Protein AF-A0AAN6GEL3-F1 (afdb_monomer_lite)

pLDDT: mean 75.87, std 23.28, range [32.5, 98.81]

Radius of gyration: 29.41 Å; chains: 1; bounding box: 88×71×93 Å

Organism: NCBI:txid155126

Foldseek 3Di:
DDDDDDDDDDDDDDDPDDPQPPPQQDADPVRAGEAEAEEEEEEECDDDPCVHFLRCLLQVVLAQDKAWLAKDFPPPPPPPDDDPDDDPPDGRIYTYMYGYHYAYEYQDQQQLQQAQLCQAAPPPPGRQDPSHAQQDDPRGDPPQRHFDRDGPPVRRVVDDFQDPPVHGRHHLAYEYEHADEDDAKAWAFKFFQWDAFQCQATPVRGGFAFAPPPPPPPPPVVVVVVVPPPDDDDDDDDDDDDDDDDDDDDDDDPPPPPPPPPDPDDDDDDDDDDDDDDDDDDDDDDDDDDDDDDDDDDPPDDDPDDDRRIGGDHGPCVVPDRMFGFPDPVVVLVVVLQDDDPVADRCLLPDYYYDHPLDSGVLSRSQNSNRSSLQVSQVVVVVVVVVVDDDDDDSNRNTYIYMHDHGDVVVDHSNSSSVSVVVSVSVSSSVD

Secondary structure (DSSP, 8-state):
-----PPPPPPPPPPPPPP-TT-TT-B-TTSPEEEEEEEEEEEEPPBTTBSS-HHHHHHGGGTT-EEEEEEEE---TTTTS-----------EEEEEEEEEEEEEPS-HHHHHHHHHHHHSTT-SS-SSTT------TTS-TTTTT-SSSPTTTT-TT--PPP-TTS----SEEEEEEEPSSSSEEEE-EEESB---TT---TTSPPPPB---------HHHHHHHTT-SS-------------------PPPTTSSSSSSSS------------------------------------------S----BB--TT-TTS-SEEE--S-HHHHHHHHHSPPTTS-TTTT--EEEES---SSHHHHHHHHHHHHHHHHHHHHHHHHHHHT-------PPPEEEEEE-STTSSS-HHHHHHHHHHHHHHHHHH-

Structure (mmCIF, N/CA/C/O backbone):
data_AF-A0AAN6GEL3-F1
#
_entry.id   AF-A0AAN6GEL3-F1
#
loop_
_atom_site.group_PDB
_atom_site.id
_atom_site.type_symbol
_atom_site.label_atom_id
_atom_site.label_alt_id
_atom_site.label_comp_id
_atom_site.label_asym_id
_atom_site.label_entity_id
_atom_site.label_seq_id
_atom_site.pdbx_PDB_ins_code
_atom_site.Cartn_x
_atom_site.Cartn_y
_atom_site.Cartn_z
_atom_site.occupancy
_atom_site.B_iso_or_equiv
_atom_site.auth_seq_id
_atom_site.auth_comp_id
_atom_site.auth_asym_id
_atom_site.auth_atom_id
_atom_site.pdbx_PDB_model_num
ATOM 1 N N . MET A 1 1 ? 40.908 -22.455 -6.045 1.00 46.03 1 MET A N 1
ATOM 2 C CA . MET A 1 1 ? 40.542 -21.330 -5.160 1.00 46.03 1 MET A CA 1
ATOM 3 C C . MET A 1 1 ? 39.278 -21.730 -4.423 1.00 46.03 1 MET A C 1
ATOM 5 O O . MET A 1 1 ? 38.298 -22.040 -5.085 1.00 46.03 1 MET A O 1
ATOM 9 N N . ALA A 1 2 ? 39.335 -21.858 -3.096 1.00 38.91 2 ALA A N 1
ATOM 10 C CA . ALA A 1 2 ? 38.171 -22.216 -2.285 1.00 38.91 2 ALA A CA 1
ATOM 11 C C . ALA A 1 2 ? 37.195 -21.024 -2.214 1.00 38.91 2 ALA A C 1
ATOM 13 O O . ALA A 1 2 ? 37.668 -19.886 -2.159 1.00 38.91 2 ALA A O 1
ATOM 14 N N . PRO A 1 3 ? 35.868 -21.247 -2.231 1.00 52.00 3 PRO A N 1
ATOM 15 C CA . PRO A 1 3 ? 34.900 -20.166 -2.120 1.00 52.00 3 PRO A CA 1
ATOM 16 C C . PRO A 1 3 ? 35.005 -19.532 -0.731 1.00 52.00 3 PRO A C 1
ATOM 18 O O . PRO A 1 3 ? 34.807 -20.190 0.289 1.00 52.00 3 PRO A O 1
ATOM 21 N N . THR A 1 4 ? 35.346 -18.248 -0.694 1.00 49.72 4 THR A N 1
ATOM 22 C CA . THR A 1 4 ? 35.339 -17.438 0.522 1.00 49.72 4 THR A CA 1
ATOM 23 C C . THR A 1 4 ? 33.894 -17.297 0.998 1.00 49.72 4 THR A C 1
ATOM 25 O O . THR A 1 4 ? 33.101 -16.577 0.395 1.00 49.72 4 THR A O 1
ATOM 28 N N . THR A 1 5 ? 33.534 -18.007 2.064 1.00 50.53 5 THR A N 1
ATOM 29 C CA . THR A 1 5 ? 32.272 -17.817 2.788 1.00 50.53 5 THR A CA 1
ATOM 30 C C . THR A 1 5 ? 32.202 -16.383 3.303 1.00 50.53 5 THR A C 1
ATOM 32 O O . THR A 1 5 ? 32.991 -15.992 4.164 1.00 50.53 5 THR A O 1
ATOM 35 N N . LEU A 1 6 ? 31.277 -15.592 2.753 1.00 43.12 6 LEU A N 1
ATOM 36 C CA . LEU A 1 6 ? 30.974 -14.251 3.247 1.00 43.12 6 LEU A CA 1
ATOM 37 C C . LEU A 1 6 ? 30.489 -14.339 4.706 1.00 43.12 6 LEU A C 1
ATOM 39 O O . LEU A 1 6 ? 29.701 -15.233 5.029 1.00 43.12 6 LEU A O 1
ATOM 43 N N . PRO A 1 7 ? 30.940 -13.436 5.594 1.00 44.31 7 PRO A N 1
ATOM 44 C CA . PRO A 1 7 ? 30.513 -13.427 6.985 1.00 44.31 7 PRO A CA 1
ATOM 45 C C . PRO A 1 7 ? 29.004 -13.178 7.064 1.00 44.31 7 PRO A C 1
ATOM 47 O O . PRO A 1 7 ? 28.497 -12.184 6.540 1.00 44.31 7 PRO A O 1
ATOM 50 N N . GLN A 1 8 ? 28.285 -14.088 7.725 1.00 40.16 8 GLN A N 1
ATOM 51 C CA . GLN A 1 8 ? 26.872 -13.899 8.032 1.00 40.16 8 GLN A CA 1
ATOM 52 C C . GLN A 1 8 ? 26.724 -12.642 8.898 1.00 40.16 8 GLN A C 1
ATOM 54 O O . GLN A 1 8 ? 27.327 -12.532 9.967 1.00 40.16 8 GLN A O 1
ATOM 59 N N . ARG A 1 9 ? 25.949 -11.666 8.414 1.00 45.62 9 ARG A N 1
ATOM 60 C CA . ARG A 1 9 ? 25.618 -10.460 9.180 1.00 45.62 9 ARG A CA 1
ATOM 61 C C . ARG A 1 9 ? 24.846 -10.887 10.438 1.00 45.62 9 ARG A C 1
ATOM 63 O O . ARG A 1 9 ? 23.931 -11.699 10.305 1.00 45.62 9 ARG A O 1
ATOM 70 N N . PRO A 1 10 ? 25.161 -10.353 11.631 1.00 42.00 10 PRO A N 1
ATOM 71 C CA . PRO A 1 10 ? 24.389 -10.654 12.830 1.00 42.00 10 PRO A CA 1
ATOM 72 C C . PRO A 1 10 ? 22.930 -10.239 12.614 1.00 42.00 10 PRO A C 1
ATOM 74 O O . PRO A 1 10 ? 22.636 -9.072 12.342 1.00 42.00 10 PRO A O 1
ATOM 77 N N . SER A 1 11 ? 22.020 -11.209 12.691 1.00 51.62 11 SER A N 1
ATOM 78 C CA . SER A 1 11 ? 20.581 -10.971 12.646 1.00 51.62 11 SER A CA 1
ATOM 79 C C . SER A 1 11 ? 20.184 -10.159 13.876 1.00 51.62 11 SER A C 1
ATOM 81 O O . SER A 1 11 ? 20.414 -10.593 15.006 1.00 51.62 11 SER A O 1
ATOM 83 N N . THR A 1 12 ? 19.592 -8.983 13.674 1.00 46.59 12 THR A N 1
ATOM 84 C CA . THR A 1 12 ? 18.924 -8.267 14.764 1.00 46.59 12 THR A CA 1
ATOM 85 C C . THR A 1 12 ? 17.764 -9.133 15.266 1.00 46.59 12 THR A C 1
ATOM 87 O O . THR A 1 12 ? 17.005 -9.644 14.438 1.00 46.59 12 THR A O 1
ATOM 90 N N . PRO A 1 13 ? 17.633 -9.362 16.586 1.00 43.19 13 PRO A N 1
ATOM 91 C CA . PRO A 1 13 ? 16.516 -10.132 17.112 1.00 43.19 13 PRO A CA 1
ATOM 92 C C . PRO A 1 13 ? 15.201 -9.412 16.773 1.00 43.19 13 PRO A C 1
ATOM 94 O O . PRO A 1 13 ? 15.157 -8.178 16.823 1.00 43.19 13 PRO A O 1
ATOM 97 N N . PRO A 1 14 ? 14.140 -10.150 16.403 1.00 49.41 14 PRO A N 1
ATOM 98 C CA . PRO A 1 14 ? 12.844 -9.545 16.141 1.00 49.41 14 PRO A CA 1
ATOM 99 C C . PRO A 1 14 ? 12.338 -8.817 17.399 1.00 49.41 14 PRO A C 1
ATOM 101 O O . PRO A 1 14 ? 12.652 -9.237 18.519 1.00 49.41 14 PRO A O 1
ATOM 104 N N . PRO A 1 15 ? 11.572 -7.722 17.244 1.00 45.34 15 PRO A N 1
ATOM 105 C CA . PRO A 1 15 ? 10.973 -7.032 18.380 1.00 45.34 15 PRO A CA 1
ATOM 106 C C . PRO A 1 15 ? 10.096 -7.997 19.199 1.00 45.34 15 PRO A C 1
ATOM 108 O O . PRO A 1 15 ? 9.517 -8.929 18.629 1.00 45.34 15 PRO A O 1
ATOM 111 N N . PRO A 1 16 ? 9.988 -7.799 20.527 1.00 44.75 16 PRO A N 1
ATOM 112 C CA . PRO A 1 16 ? 9.166 -8.653 21.375 1.00 44.75 16 PRO A CA 1
ATOM 113 C C . PRO A 1 16 ? 7.709 -8.652 20.887 1.00 44.75 16 PRO A C 1
ATOM 115 O O . PRO A 1 16 ? 7.220 -7.625 20.403 1.00 44.75 16 PRO A O 1
ATOM 118 N N . PRO A 1 17 ? 6.994 -9.783 21.004 1.00 51.06 17 PRO A N 1
ATOM 119 C CA . PRO A 1 17 ? 5.605 -9.859 20.587 1.00 51.06 17 PRO A CA 1
ATOM 120 C C . PRO A 1 17 ? 4.763 -8.886 21.421 1.00 51.06 17 PRO A C 1
ATOM 122 O O . PRO A 1 17 ? 4.646 -9.030 22.635 1.00 51.06 17 PRO A O 1
ATOM 125 N N . VAL A 1 18 ? 4.149 -7.900 20.764 1.00 56.59 18 VAL A N 1
ATOM 126 C CA . VAL A 1 18 ? 3.051 -7.109 21.347 1.00 56.59 18 VAL A CA 1
ATOM 127 C C . VAL A 1 18 ? 1.946 -8.092 21.757 1.00 56.59 18 VAL A C 1
ATOM 129 O O . VAL A 1 18 ? 1.729 -9.065 21.035 1.00 56.59 18 VAL A O 1
ATOM 132 N N . ALA A 1 19 ? 1.253 -7.897 22.882 1.00 57.22 19 ALA A N 1
ATOM 133 C CA . ALA A 1 19 ? 0.110 -8.749 23.241 1.00 57.22 19 ALA A CA 1
ATOM 134 C C . ALA A 1 19 ? -0.842 -8.895 22.039 1.00 57.22 19 ALA A C 1
ATOM 136 O O . ALA A 1 19 ? -1.013 -7.939 21.279 1.00 57.22 19 ALA A O 1
ATOM 137 N N . ASP A 1 20 ? -1.361 -10.099 21.795 1.00 62.31 20 ASP A N 1
ATOM 138 C CA . ASP A 1 20 ? -2.222 -10.359 20.641 1.00 62.31 20 ASP A CA 1
ATOM 139 C C . ASP A 1 20 ? -3.525 -9.552 20.790 1.00 62.31 20 ASP A C 1
ATOM 141 O O . ASP A 1 20 ? -4.284 -9.809 21.727 1.00 62.31 20 ASP A O 1
ATOM 145 N N . PRO A 1 21 ? -3.793 -8.554 19.926 1.00 58.47 21 PRO A N 1
ATOM 146 C CA . PRO A 1 21 ? -5.015 -7.759 20.003 1.00 58.47 21 PRO A CA 1
ATOM 147 C C . PRO A 1 21 ? -6.270 -8.551 19.607 1.00 58.47 21 PRO A C 1
ATOM 149 O O . PRO A 1 21 ? -7.362 -7.994 19.626 1.00 58.47 21 PRO A O 1
ATOM 152 N N . ALA A 1 22 ? -6.141 -9.832 19.241 1.00 55.28 22 ALA A N 1
ATOM 153 C CA . ALA A 1 22 ? -7.244 -10.690 18.817 1.00 55.28 22 ALA A CA 1
ATOM 154 C C . ALA A 1 22 ? -8.276 -11.031 19.911 1.00 55.28 22 ALA A C 1
ATOM 156 O O . ALA A 1 22 ? -9.226 -11.768 19.635 1.00 55.28 22 ALA A O 1
ATOM 157 N N . THR A 1 23 ? -8.163 -10.505 21.134 1.00 57.84 23 THR A N 1
ATOM 158 C CA . THR A 1 23 ? -9.278 -10.567 22.082 1.00 57.84 23 THR A CA 1
ATOM 159 C C . THR A 1 23 ? -10.362 -9.584 21.644 1.00 57.84 23 THR A C 1
ATOM 161 O O . THR A 1 23 ? -10.292 -8.385 21.890 1.00 57.84 23 THR A O 1
ATOM 164 N N . VAL A 1 24 ? -11.391 -10.130 20.988 1.00 59.22 24 VAL A N 1
ATOM 165 C CA . VAL A 1 24 ? -12.600 -9.443 20.485 1.00 59.22 24 VAL A CA 1
ATOM 166 C C . VAL A 1 24 ? -13.309 -8.601 21.568 1.00 59.22 24 VAL A C 1
ATOM 168 O O . VAL A 1 24 ? -14.058 -7.682 21.243 1.00 59.22 24 VAL A O 1
ATOM 171 N N . ASP A 1 25 ? -12.975 -8.831 22.840 1.00 68.69 25 ASP A N 1
ATOM 172 C CA . ASP A 1 25 ? -13.496 -8.135 24.019 1.00 68.69 25 ASP A CA 1
ATOM 173 C C . ASP A 1 25 ? -12.408 -7.409 24.833 1.00 68.69 25 ASP A C 1
ATOM 175 O O . ASP A 1 25 ? -12.505 -7.285 26.055 1.00 68.69 25 ASP A O 1
ATOM 179 N N . ALA A 1 26 ? -11.335 -6.944 24.187 1.00 81.44 26 ALA A N 1
ATOM 180 C CA . ALA A 1 26 ? -10.326 -6.143 24.867 1.00 81.44 26 ALA A CA 1
ATOM 181 C C . ALA A 1 26 ? -10.956 -4.864 25.449 1.00 81.44 26 ALA A C 1
ATOM 183 O O . ALA A 1 26 ? -11.628 -4.106 24.746 1.00 81.44 26 ALA A O 1
ATOM 184 N N . VAL A 1 27 ? -10.704 -4.613 26.733 1.00 86.25 27 VAL A N 1
ATOM 185 C CA . VAL A 1 27 ? -11.057 -3.368 27.422 1.00 86.25 27 VAL A CA 1
ATOM 186 C C . VAL A 1 27 ? -9.788 -2.622 27.821 1.00 86.25 27 VAL A C 1
ATOM 188 O O . VAL A 1 27 ? -8.774 -3.249 28.135 1.00 86.25 27 VAL A O 1
ATOM 191 N N . ASP A 1 28 ? -9.811 -1.291 27.765 1.00 87.19 28 ASP A N 1
ATOM 192 C CA . ASP A 1 28 ? -8.720 -0.475 28.301 1.00 87.19 28 ASP A CA 1
ATOM 193 C C . ASP A 1 28 ? -8.787 -0.375 29.837 1.00 87.19 28 ASP A C 1
ATOM 195 O O . ASP A 1 28 ? -9.688 -0.912 30.483 1.00 87.19 28 ASP A O 1
ATOM 199 N N . GLU A 1 29 ? -7.812 0.308 30.437 1.00 87.69 29 GLU A N 1
ATOM 200 C CA . GLU A 1 29 ? -7.728 0.507 31.893 1.00 87.69 29 GLU A CA 1
ATOM 201 C C . GLU A 1 29 ? -8.953 1.234 32.475 1.00 87.69 29 GLU A C 1
ATOM 203 O O . GLU A 1 29 ? -9.209 1.153 33.674 1.00 87.69 29 GLU A O 1
ATOM 208 N N . GLN A 1 30 ? -9.712 1.943 31.636 1.00 86.62 30 GLN A N 1
ATOM 209 C CA . GLN A 1 30 ? -10.925 2.667 32.003 1.00 86.62 30 GLN A CA 1
ATOM 210 C C . GLN A 1 30 ? -12.201 1.847 31.737 1.00 86.62 30 GLN A C 1
ATOM 212 O O . GLN A 1 30 ? -13.304 2.343 31.959 1.00 86.62 30 GLN A O 1
ATOM 217 N N . GLY A 1 31 ? -12.071 0.594 31.287 1.00 87.94 31 GLY A N 1
ATOM 218 C CA . GLY A 1 31 ? -13.193 -0.284 30.961 1.00 87.94 31 GLY A CA 1
ATOM 219 C C . GLY A 1 31 ? -13.835 0.001 29.600 1.00 87.94 31 GLY A C 1
ATOM 220 O O . GLY A 1 31 ? -14.886 -0.566 29.299 1.00 87.94 31 GLY A O 1
ATOM 221 N N . ASN A 1 32 ? -13.231 0.852 28.762 1.00 87.88 32 ASN A N 1
ATOM 222 C CA . ASN A 1 32 ? -13.739 1.107 27.418 1.00 87.88 32 ASN A CA 1
ATOM 223 C C . ASN A 1 32 ? -13.417 -0.075 26.517 1.00 87.88 32 ASN A C 1
ATOM 225 O O . ASN A 1 32 ? -12.280 -0.548 26.484 1.00 87.88 32 ASN A O 1
ATOM 229 N N . ARG A 1 33 ? -14.387 -0.499 25.709 1.00 89.12 33 ARG A N 1
ATOM 230 C CA . ARG A 1 33 ? -14.145 -1.503 24.671 1.00 89.12 33 ARG A CA 1
ATOM 231 C C . ARG A 1 33 ? -13.147 -0.954 23.649 1.00 89.12 33 ARG A C 1
ATOM 233 O O . ARG A 1 33 ? -13.301 0.172 23.173 1.00 89.12 33 ARG A O 1
ATOM 240 N N . ILE A 1 34 ? -12.156 -1.762 23.286 1.00 89.75 34 ILE A N 1
ATOM 241 C CA . ILE A 1 34 ? -11.165 -1.427 22.266 1.00 89.75 34 ILE A CA 1
ATOM 242 C C . ILE A 1 34 ? -11.603 -2.022 20.928 1.00 89.75 34 ILE A C 1
ATOM 244 O O . ILE A 1 34 ? -11.778 -3.231 20.794 1.00 89.75 34 ILE A O 1
ATOM 248 N N . LEU A 1 35 ? -11.756 -1.168 19.922 1.00 89.44 35 LEU A N 1
ATOM 249 C CA . LEU A 1 35 ? -11.940 -1.565 18.532 1.00 89.44 35 LEU A CA 1
ATOM 250 C C . LEU A 1 35 ? -10.592 -1.499 17.812 1.00 89.44 35 LEU A C 1
ATOM 252 O O . LEU A 1 35 ? -9.997 -0.427 17.713 1.00 89.44 35 LEU A O 1
ATOM 256 N N . TYR A 1 36 ? -10.125 -2.632 17.292 1.00 90.88 36 TYR A N 1
ATOM 257 C CA . TYR A 1 36 ? -8.928 -2.678 16.458 1.00 90.88 36 TYR A CA 1
ATOM 258 C C . TYR A 1 36 ? -9.281 -2.572 14.977 1.00 90.88 36 TYR A C 1
ATOM 260 O O . TYR A 1 36 ? -10.100 -3.335 14.471 1.00 90.88 36 TYR A O 1
ATOM 268 N N . LYS A 1 37 ? -8.601 -1.651 14.298 1.00 93.00 37 LYS A N 1
ATOM 269 C CA . LYS A 1 37 ? -8.456 -1.592 12.847 1.00 93.00 37 LYS A CA 1
ATOM 270 C C . LYS A 1 37 ? -7.080 -2.115 12.445 1.00 93.00 37 LYS A C 1
ATOM 272 O O . LYS A 1 37 ? -6.133 -2.065 13.233 1.00 93.00 37 LYS A O 1
ATOM 277 N N . TYR A 1 38 ? -6.952 -2.581 11.214 1.00 94.69 38 TYR A N 1
ATOM 278 C CA . TYR A 1 38 ? -5.750 -3.207 10.683 1.00 94.69 38 TYR A CA 1
ATOM 279 C C . TYR A 1 38 ? -5.338 -2.533 9.378 1.00 94.69 38 TYR A C 1
ATOM 281 O O . TYR A 1 38 ? -6.067 -2.568 8.386 1.00 94.69 38 TYR A O 1
ATOM 289 N N . ALA A 1 39 ? -4.136 -1.964 9.367 1.00 97.12 39 ALA A N 1
ATOM 290 C CA . ALA A 1 39 ? -3.542 -1.366 8.180 1.00 97.12 39 ALA A CA 1
ATOM 291 C C . ALA A 1 39 ? -2.364 -2.213 7.693 1.00 97.12 39 ALA A C 1
ATOM 293 O O . ALA A 1 39 ? -1.483 -2.567 8.480 1.00 97.12 39 ALA A O 1
ATOM 294 N N . LEU A 1 40 ? -2.321 -2.497 6.392 1.00 98.12 40 LEU A N 1
ATOM 295 C CA . LEU A 1 40 ? -1.176 -3.125 5.742 1.00 98.12 40 LEU A CA 1
ATOM 296 C C . LEU A 1 40 ? -0.371 -2.072 4.985 1.00 98.12 40 LEU A C 1
ATOM 298 O O . LEU A 1 40 ? -0.912 -1.382 4.124 1.00 98.12 40 LEU A O 1
ATOM 302 N N . VAL A 1 41 ? 0.928 -1.986 5.263 1.00 98.69 41 VAL A N 1
ATOM 303 C CA . VAL A 1 41 ? 1.851 -1.078 4.579 1.00 98.69 41 VAL A CA 1
ATOM 304 C C . VAL A 1 41 ? 2.929 -1.882 3.858 1.00 98.69 41 VAL A C 1
ATOM 306 O O . VAL A 1 41 ? 3.601 -2.719 4.455 1.00 98.69 41 VAL A O 1
ATOM 309 N N . THR A 1 42 ? 3.134 -1.642 2.568 1.00 98.69 42 THR A N 1
ATOM 310 C CA . THR A 1 42 ? 4.147 -2.364 1.789 1.00 98.69 42 THR A CA 1
ATOM 311 C C . THR A 1 42 ? 5.271 -1.443 1.342 1.00 98.69 42 THR A C 1
ATOM 313 O O . THR A 1 42 ? 4.996 -0.340 0.879 1.00 98.69 42 THR A O 1
ATOM 316 N N . GLY A 1 43 ? 6.515 -1.917 1.380 1.00 98.25 43 GLY A N 1
ATOM 317 C CA . GLY A 1 43 ? 7.653 -1.280 0.703 1.00 98.25 43 GLY A CA 1
ATOM 318 C C . GLY A 1 43 ? 8.336 -2.263 -0.244 1.00 98.25 43 GLY A C 1
ATOM 319 O O . GLY A 1 43 ? 8.173 -3.471 -0.093 1.00 98.25 43 GLY A O 1
ATOM 320 N N . PHE A 1 44 ? 9.104 -1.779 -1.216 1.00 97.62 44 PHE A N 1
ATOM 321 C CA . PHE A 1 44 ? 9.759 -2.650 -2.196 1.00 97.62 44 PHE A CA 1
ATOM 322 C C . PHE A 1 44 ? 11.126 -3.162 -1.735 1.00 97.62 44 PHE A C 1
ATOM 324 O O . PHE A 1 44 ? 11.866 -2.474 -1.030 1.00 97.62 44 PHE A O 1
ATOM 331 N N . SER A 1 45 ? 11.492 -4.361 -2.185 1.00 95.38 45 SER A N 1
ATOM 332 C CA . SER A 1 45 ? 12.844 -4.901 -2.045 1.00 95.38 45 SER A CA 1
ATOM 333 C C . SER A 1 45 ? 13.886 -4.103 -2.844 1.00 95.38 45 SER A C 1
ATOM 335 O O . SER A 1 45 ? 13.577 -3.154 -3.574 1.00 95.38 45 SER A O 1
ATOM 337 N N . GLN A 1 46 ? 15.160 -4.457 -2.665 1.00 93.19 46 GLN A N 1
ATOM 338 C CA . GLN A 1 46 ? 16.275 -3.843 -3.380 1.00 93.19 46 GLN A CA 1
ATOM 339 C C . GLN A 1 46 ? 16.116 -4.004 -4.899 1.00 93.19 46 GLN A C 1
ATOM 341 O O . GLN A 1 46 ? 15.919 -5.108 -5.406 1.00 93.19 46 GLN A O 1
ATOM 346 N N . PHE A 1 47 ? 16.284 -2.911 -5.646 1.00 91.12 47 PHE A N 1
ATOM 347 C CA . PHE A 1 47 ? 16.252 -2.945 -7.108 1.00 91.12 47 PHE A CA 1
ATOM 348 C C . PHE A 1 47 ? 17.192 -1.916 -7.733 1.00 91.12 47 PHE A C 1
ATOM 350 O O . PHE A 1 47 ? 17.321 -0.790 -7.256 1.00 91.12 47 PHE A O 1
ATOM 357 N N . ALA A 1 48 ? 17.831 -2.305 -8.840 1.00 88.62 48 ALA A N 1
ATOM 358 C CA . ALA A 1 48 ? 18.834 -1.504 -9.534 1.00 88.62 48 ALA A CA 1
ATOM 359 C C . ALA A 1 48 ? 19.916 -0.968 -8.571 1.00 88.62 48 ALA A C 1
ATOM 361 O O . ALA A 1 48 ? 20.631 -1.758 -7.960 1.00 88.62 48 ALA A O 1
ATOM 362 N N . HIS A 1 49 ? 20.044 0.355 -8.455 1.00 85.62 49 HIS A N 1
ATOM 363 C CA . HIS A 1 49 ? 21.023 1.038 -7.604 1.00 85.62 49 HIS A CA 1
ATOM 364 C C . HIS A 1 49 ? 20.483 1.383 -6.206 1.00 85.62 49 HIS A C 1
ATOM 366 O O . HIS A 1 49 ? 21.209 1.957 -5.400 1.00 85.62 49 HIS A O 1
ATOM 372 N N . LEU A 1 50 ? 19.219 1.064 -5.915 1.00 82.56 50 LEU A N 1
ATOM 373 C CA . LEU A 1 50 ? 18.570 1.401 -4.651 1.00 82.56 50 LEU A CA 1
ATOM 374 C C . LEU A 1 50 ? 18.920 0.355 -3.589 1.00 82.56 50 LEU A C 1
ATOM 376 O O . LEU A 1 50 ? 18.155 -0.584 -3.368 1.00 82.56 50 LEU A O 1
ATOM 380 N N . ASP A 1 51 ? 20.086 0.512 -2.961 1.00 87.25 51 ASP A N 1
ATOM 381 C CA . ASP A 1 51 ? 20.569 -0.340 -1.870 1.00 87.25 51 ASP A CA 1
ATOM 382 C C . ASP A 1 51 ? 20.931 0.481 -0.617 1.00 87.25 51 ASP A C 1
ATOM 384 O O . ASP A 1 51 ? 21.970 1.149 -0.601 1.00 87.25 51 ASP A O 1
ATOM 388 N N . PRO A 1 52 ? 20.105 0.446 0.444 1.00 90.38 52 PRO A N 1
ATOM 389 C CA . PRO A 1 52 ? 18.780 -0.183 0.522 1.00 90.38 52 PRO A CA 1
ATOM 390 C C . PRO A 1 52 ? 17.702 0.614 -0.240 1.00 90.38 52 PRO A C 1
ATOM 392 O O . PRO A 1 52 ? 17.869 1.797 -0.533 1.00 90.38 52 PRO A O 1
ATOM 395 N N . ASN A 1 53 ? 16.551 -0.013 -0.511 1.00 95.12 53 ASN A N 1
ATOM 396 C CA . ASN A 1 53 ? 15.407 0.671 -1.122 1.00 95.12 53 ASN A CA 1
ATOM 397 C C . ASN A 1 53 ? 14.787 1.698 -0.138 1.00 95.12 53 ASN A C 1
ATOM 399 O O . ASN A 1 53 ? 14.364 1.292 0.954 1.00 95.12 53 ASN A O 1
ATOM 403 N N . PRO A 1 54 ? 14.688 2.999 -0.497 1.00 96.19 54 PRO A N 1
ATOM 404 C CA . PRO A 1 54 ? 14.142 4.036 0.384 1.00 96.19 54 PRO A CA 1
ATOM 405 C C . PRO A 1 54 ? 12.729 3.739 0.901 1.00 96.19 54 PRO A C 1
ATOM 407 O O . PRO A 1 54 ? 12.433 4.017 2.065 1.00 96.19 54 PRO A O 1
ATOM 410 N N . SER A 1 55 ? 11.874 3.131 0.069 1.00 97.38 55 SER A N 1
ATOM 411 C CA . SER A 1 55 ? 10.506 2.782 0.471 1.00 97.38 55 SER A CA 1
ATOM 412 C C . SER A 1 55 ? 10.492 1.779 1.623 1.00 97.38 55 SER A C 1
ATOM 414 O O . SER A 1 55 ? 9.793 1.978 2.615 1.00 97.38 55 SER A O 1
ATOM 416 N N . TRP A 1 56 ? 11.326 0.739 1.554 1.00 97.25 56 TRP A N 1
ATOM 417 C CA . TRP A 1 56 ? 11.405 -0.260 2.613 1.00 97.25 56 TRP A CA 1
ATOM 418 C C . TRP A 1 56 ? 12.006 0.297 3.901 1.00 97.25 56 TRP A C 1
ATOM 420 O O . TRP A 1 56 ? 11.501 0.006 4.986 1.00 97.25 56 TRP A O 1
ATOM 430 N N . LEU A 1 57 ? 13.025 1.156 3.795 1.00 96.56 57 LEU A N 1
ATOM 431 C CA . LEU A 1 57 ? 13.584 1.841 4.961 1.00 96.56 57 LEU A CA 1
ATOM 432 C C . LEU A 1 57 ? 12.539 2.664 5.720 1.00 96.56 57 LEU A C 1
ATOM 434 O O . LEU A 1 57 ? 12.575 2.697 6.948 1.00 96.56 57 LEU A O 1
ATOM 438 N N . ALA A 1 58 ? 11.624 3.321 5.005 1.00 97.38 58 ALA A N 1
ATOM 439 C CA . ALA A 1 58 ? 10.568 4.116 5.620 1.00 97.38 58 ALA A CA 1
ATOM 440 C C . ALA A 1 58 ? 9.428 3.258 6.200 1.00 97.38 58 ALA A C 1
ATOM 442 O O . ALA A 1 58 ? 8.851 3.614 7.228 1.00 97.38 58 ALA A O 1
ATOM 443 N N . VAL A 1 59 ? 9.099 2.132 5.558 1.00 98.06 59 VAL A N 1
ATOM 444 C CA . VAL A 1 59 ? 7.973 1.263 5.940 1.00 98.06 59 VAL A CA 1
ATOM 445 C C . VAL A 1 59 ? 8.308 0.347 7.114 1.00 98.06 59 VAL A C 1
ATOM 447 O O . VAL A 1 59 ? 7.492 0.182 8.021 1.00 98.06 59 VAL A O 1
ATOM 450 N N . LYS A 1 60 ? 9.502 -0.252 7.125 1.00 96.94 60 LYS A N 1
ATOM 451 C CA . LYS A 1 60 ? 9.884 -1.275 8.108 1.00 96.94 60 LYS A CA 1
ATOM 452 C C . LYS A 1 60 ? 9.690 -0.851 9.575 1.00 96.94 60 LYS A C 1
ATOM 454 O O . LYS A 1 60 ? 9.159 -1.660 10.336 1.00 96.94 60 LYS A O 1
ATOM 459 N N . PRO A 1 61 ? 10.045 0.380 10.003 1.00 97.56 61 PRO A N 1
ATOM 460 C CA . PRO A 1 61 ? 9.848 0.809 11.389 1.00 97.56 61 PRO A CA 1
ATOM 461 C C . PRO A 1 61 ? 8.381 0.877 11.838 1.00 97.56 61 PRO A C 1
ATOM 463 O O . PRO A 1 61 ? 8.131 0.993 13.033 1.00 97.56 61 PRO A O 1
ATOM 466 N N . LEU A 1 62 ? 7.413 0.822 10.912 1.00 97.75 62 LEU A N 1
ATOM 467 C CA . LEU A 1 62 ? 5.983 0.844 11.235 1.00 97.75 62 LEU A CA 1
ATOM 468 C C . LEU A 1 62 ? 5.422 -0.530 11.623 1.00 97.75 62 LEU A C 1
ATOM 470 O O . LEU A 1 62 ? 4.284 -0.610 12.081 1.00 97.75 62 LEU A O 1
ATOM 474 N N . HIS A 1 63 ? 6.178 -1.618 11.459 1.00 97.12 63 HIS A N 1
ATOM 475 C CA . HIS A 1 63 ? 5.662 -2.948 11.770 1.00 97.12 63 HIS A CA 1
ATOM 476 C C . HIS A 1 63 ? 5.341 -3.103 13.262 1.00 97.12 63 HIS A C 1
ATOM 478 O O . HIS A 1 63 ? 6.172 -2.796 14.114 1.00 97.12 63 HIS A O 1
ATOM 484 N N . ASN A 1 64 ? 4.152 -3.629 13.572 1.00 95.62 64 ASN A N 1
ATOM 485 C CA . ASN A 1 64 ? 3.613 -3.762 14.931 1.00 95.62 64 ASN A CA 1
ATOM 486 C C . ASN A 1 64 ? 3.447 -2.430 15.681 1.00 95.62 64 ASN A C 1
ATOM 488 O O . ASN A 1 64 ? 3.236 -2.435 16.895 1.00 95.62 64 ASN A O 1
ATOM 492 N N . VAL A 1 65 ? 3.491 -1.291 14.984 1.00 96.19 65 VAL A N 1
ATOM 493 C CA . VAL A 1 65 ? 3.102 -0.011 15.577 1.00 96.19 65 VAL A CA 1
ATOM 494 C C . VAL A 1 65 ? 1.591 -0.005 15.777 1.00 96.19 65 VAL A C 1
ATOM 496 O O . VAL A 1 65 ? 0.827 -0.332 14.869 1.00 96.19 65 VAL A O 1
ATOM 499 N N . VAL A 1 66 ? 1.166 0.383 16.979 1.00 96.00 66 VAL A N 1
ATOM 500 C CA . VAL A 1 66 ? -0.242 0.590 17.320 1.00 96.00 66 VAL A CA 1
ATOM 501 C C . VAL A 1 66 ? -0.501 2.087 17.427 1.00 96.00 66 VAL A C 1
ATOM 503 O O . VAL A 1 66 ? 0.135 2.770 18.228 1.00 96.00 66 VAL A O 1
ATOM 506 N N . LEU A 1 67 ? -1.430 2.597 16.624 1.00 95.75 67 LEU A N 1
ATOM 507 C CA . LEU A 1 67 ? -1.903 3.976 16.710 1.00 95.75 67 LEU A CA 1
ATOM 508 C C . LEU A 1 67 ? -3.160 4.030 17.566 1.00 95.75 67 LEU A C 1
ATOM 510 O O . LEU A 1 67 ? -4.052 3.206 17.398 1.00 95.75 67 LEU A O 1
ATOM 514 N N . ASP A 1 68 ? -3.241 5.007 18.458 1.00 94.94 68 ASP A N 1
ATOM 515 C CA . ASP A 1 68 ? -4.455 5.307 19.208 1.00 94.94 68 ASP A CA 1
ATOM 516 C C . ASP A 1 68 ? -5.209 6.434 18.498 1.00 94.94 68 ASP A C 1
ATOM 518 O O . ASP A 1 68 ? -4.640 7.504 18.278 1.00 94.94 68 ASP A O 1
ATOM 522 N N . LEU A 1 69 ? -6.456 6.174 18.104 1.00 93.94 69 LEU A N 1
ATOM 523 C CA . LEU A 1 69 ? -7.340 7.155 17.464 1.00 93.94 69 LEU A CA 1
ATOM 524 C C . LEU A 1 69 ? -8.276 7.829 18.482 1.00 93.94 69 LEU A C 1
ATOM 526 O O . LEU A 1 69 ? -9.162 8.597 18.107 1.00 93.94 69 LEU A O 1
ATOM 530 N N . GLY A 1 70 ? -8.109 7.522 19.771 1.00 92.56 70 GLY A N 1
ATOM 531 C CA . GLY A 1 70 ? -8.892 8.081 20.860 1.00 92.56 70 GLY A CA 1
ATOM 532 C C . GLY A 1 70 ? -10.230 7.382 21.092 1.00 92.56 70 GLY A C 1
ATOM 533 O O . GLY A 1 70 ? -10.537 6.316 20.547 1.00 92.56 70 GLY A O 1
ATOM 534 N N . VAL A 1 71 ? -11.020 7.996 21.971 1.00 90.38 71 VAL A N 1
ATOM 535 C CA . VAL A 1 71 ? -12.327 7.504 22.410 1.00 90.38 71 VAL A CA 1
ATOM 536 C C . VAL A 1 71 ? -13.427 8.209 21.627 1.00 90.38 71 VAL A C 1
ATOM 538 O O . VAL A 1 71 ? -13.467 9.438 21.568 1.00 90.38 71 VAL A O 1
ATOM 541 N N . ARG A 1 72 ? -14.348 7.433 21.056 1.00 85.44 72 ARG A N 1
ATOM 542 C CA . ARG A 1 72 ? -15.570 7.934 20.424 1.00 85.44 72 ARG A CA 1
ATOM 543 C C . ARG A 1 72 ? -16.777 7.471 21.237 1.00 85.44 72 ARG A C 1
ATOM 545 O O . ARG A 1 72 ? -16.844 6.326 21.687 1.00 85.44 72 ARG A O 1
ATOM 552 N N . SER A 1 73 ? -17.733 8.377 21.436 1.00 80.88 73 SER A N 1
ATOM 553 C CA . SER A 1 73 ? -19.052 8.002 21.946 1.00 80.88 73 SER A CA 1
ATOM 554 C C . SER A 1 73 ? -19.779 7.291 20.816 1.00 80.88 73 SER A C 1
ATOM 556 O O . SER A 1 73 ? -20.037 7.910 19.785 1.00 80.88 73 SER A O 1
ATOM 558 N N . VAL A 1 74 ? -20.119 6.019 21.005 1.00 75.25 74 VAL A N 1
ATOM 559 C CA . VAL A 1 74 ? -21.085 5.362 20.126 1.00 75.25 74 VAL A CA 1
ATOM 560 C C . VAL A 1 74 ? -22.432 5.963 20.506 1.00 75.25 74 VAL A C 1
ATOM 562 O O . VAL A 1 74 ? -22.912 5.760 21.616 1.00 75.25 74 VAL A O 1
ATOM 565 N N . LEU A 1 75 ? -22.968 6.841 19.662 1.00 62.31 75 LEU A N 1
ATOM 566 C CA . LEU A 1 75 ? -24.385 7.170 19.751 1.00 62.31 75 LEU A CA 1
ATOM 567 C C . LEU A 1 75 ? -25.097 5.944 19.184 1.00 62.31 75 LEU A C 1
ATOM 569 O O . LEU A 1 75 ? -24.827 5.582 18.043 1.00 62.31 75 LEU A O 1
ATOM 573 N N . ASP A 1 76 ? -25.882 5.262 20.015 1.00 51.06 76 ASP A N 1
ATOM 574 C CA . ASP A 1 76 ? -26.527 3.988 19.704 1.00 51.06 76 ASP A CA 1
ATOM 575 C C . ASP A 1 76 ? -27.337 4.078 18.393 1.00 51.06 76 ASP A C 1
ATOM 577 O O . ASP A 1 76 ? -28.483 4.522 18.384 1.00 51.06 76 ASP A O 1
ATOM 581 N N . GLU A 1 77 ? -26.757 3.641 17.267 1.00 54.91 77 GLU A N 1
ATOM 582 C CA . GLU A 1 77 ? -27.495 3.464 16.003 1.00 54.91 77 GLU A CA 1
ATOM 583 C C . GLU A 1 77 ? -28.490 2.286 16.076 1.00 54.91 77 GLU A C 1
ATOM 585 O O . GLU A 1 77 ? -29.295 2.094 15.167 1.00 54.91 77 GLU A O 1
ATOM 590 N N . GLU A 1 78 ? -28.487 1.519 17.173 1.00 52.78 78 GLU A N 1
ATOM 591 C CA . GLU A 1 78 ? -29.342 0.342 17.362 1.00 52.78 78 GLU A CA 1
ATOM 592 C C . GLU A 1 78 ? -30.702 0.626 18.032 1.00 52.78 78 GLU A C 1
ATOM 594 O O . GLU A 1 78 ? -31.566 -0.253 18.039 1.00 52.78 78 GLU A O 1
ATOM 599 N N . GLU A 1 79 ? -30.990 1.835 18.531 1.00 48.16 79 GLU A N 1
ATOM 600 C CA . GLU A 1 79 ? -32.296 2.117 19.163 1.00 48.16 79 GLU A CA 1
ATOM 601 C C . GLU A 1 79 ? -33.404 2.489 18.157 1.00 48.16 79 GLU A C 1
ATOM 603 O O . GLU A 1 79 ? -34.077 3.516 18.265 1.00 48.16 79 GLU A O 1
ATOM 608 N N . ARG A 1 80 ? -33.648 1.615 17.170 1.00 52.72 80 ARG A N 1
ATOM 609 C CA . ARG A 1 80 ? -34.896 1.619 16.375 1.00 52.72 80 ARG A CA 1
ATOM 610 C C . ARG A 1 80 ? -35.929 0.575 16.817 1.00 52.72 80 ARG A C 1
ATOM 612 O O . ARG A 1 80 ? -37.034 0.570 16.279 1.00 52.72 80 ARG A O 1
ATOM 619 N N . GLY A 1 81 ? -35.628 -0.266 17.808 1.00 52.78 81 GLY A N 1
ATOM 620 C CA . GLY A 1 81 ? -36.565 -1.249 18.369 1.00 52.78 81 GLY A CA 1
ATOM 621 C C . GLY A 1 81 ? -36.970 -0.893 19.798 1.00 52.78 81 GLY A C 1
ATOM 622 O O . GLY A 1 81 ? -36.223 -1.162 20.729 1.00 52.78 81 GLY A O 1
ATOM 623 N N . GLY A 1 82 ? -38.128 -0.254 19.968 1.00 55.22 82 GLY A N 1
ATOM 624 C CA . GLY A 1 82 ? -38.563 0.313 21.243 1.00 55.22 82 GLY A CA 1
ATOM 625 C C . GLY A 1 82 ? -38.897 -0.700 22.343 1.00 55.22 82 GLY A C 1
ATOM 626 O O . GLY A 1 82 ? -39.691 -1.611 22.131 1.00 55.22 82 GLY A O 1
ATOM 627 N N . ASP A 1 83 ? -38.388 -0.436 23.547 1.00 57.03 83 ASP A N 1
ATOM 628 C CA . ASP A 1 83 ? -39.119 -0.639 24.801 1.00 57.03 83 ASP A CA 1
ATOM 629 C C . ASP A 1 83 ? -38.622 0.379 25.850 1.00 57.03 83 ASP A C 1
ATOM 631 O O . ASP A 1 83 ? -37.443 0.429 26.201 1.00 57.03 83 ASP A O 1
ATOM 635 N N . GLN A 1 84 ? -39.514 1.263 26.302 1.00 55.50 84 GLN A N 1
ATOM 636 C CA . GLN A 1 84 ? -39.202 2.439 27.125 1.00 55.50 84 GLN A CA 1
ATOM 637 C C . GLN A 1 84 ? -39.140 2.095 28.621 1.00 55.50 84 GLN A C 1
ATOM 639 O O . GLN A 1 84 ? -39.951 2.579 29.416 1.00 55.50 84 GLN A O 1
ATOM 644 N N . ARG A 1 85 ? -38.170 1.283 29.049 1.00 60.31 85 ARG A N 1
ATOM 645 C CA . ARG A 1 85 ? -37.838 1.168 30.481 1.00 60.31 85 ARG A CA 1
ATOM 646 C C . ARG A 1 85 ? -36.507 1.847 30.773 1.00 60.31 85 ARG A C 1
ATOM 648 O O . ARG A 1 85 ? -35.441 1.291 30.547 1.00 60.31 85 ARG A O 1
ATOM 655 N N . GLY A 1 86 ? -36.621 3.082 31.262 1.00 56.91 86 GLY A N 1
ATOM 656 C CA . GLY A 1 86 ? -35.523 3.982 31.600 1.00 56.91 86 GLY A CA 1
ATOM 657 C C . GLY A 1 86 ? -34.670 3.504 32.771 1.00 56.91 86 GLY A C 1
ATOM 658 O O . GLY A 1 86 ? -34.894 3.900 33.912 1.00 56.91 86 GLY A O 1
ATOM 659 N N . GLU A 1 87 ? -33.650 2.714 32.461 1.00 61.34 87 GLU A N 1
ATOM 660 C CA . GLU A 1 87 ? -32.417 2.672 33.242 1.00 61.34 87 GLU A CA 1
ATOM 661 C C . GLU A 1 87 ? -31.386 3.574 32.555 1.00 61.34 87 GLU A C 1
ATOM 663 O O . GLU A 1 87 ? -31.228 3.517 31.335 1.00 61.34 87 GLU A O 1
ATOM 668 N N . GLU A 1 88 ? -30.693 4.416 33.328 1.00 60.78 88 GLU A N 1
ATOM 669 C CA . GLU A 1 88 ? -29.543 5.214 32.882 1.00 60.78 88 GLU A CA 1
ATOM 670 C C . GLU A 1 88 ? -28.413 4.283 32.405 1.00 60.78 88 GLU A C 1
ATOM 672 O O . GLU A 1 88 ? -27.438 4.020 33.110 1.00 60.78 88 GLU A O 1
ATOM 677 N N . ARG A 1 89 ? -28.531 3.744 31.189 1.00 63.66 89 ARG A N 1
ATOM 678 C CA . ARG A 1 89 ? -27.428 3.059 30.523 1.00 63.66 89 ARG A CA 1
ATOM 679 C C . ARG A 1 89 ? -26.364 4.104 30.212 1.00 63.66 89 ARG A C 1
ATOM 681 O O . ARG A 1 89 ? -26.511 4.914 29.301 1.00 63.66 89 ARG A O 1
ATOM 688 N N . GLY A 1 90 ? -25.294 4.097 31.007 1.00 72.50 90 GLY A N 1
ATOM 689 C CA . GLY A 1 90 ? -24.108 4.907 30.755 1.00 72.50 90 GLY A CA 1
ATOM 690 C C . GLY A 1 90 ? -23.638 4.722 29.312 1.00 72.50 90 GLY A C 1
ATOM 691 O O . GLY A 1 90 ? -23.528 3.591 28.834 1.00 72.50 90 GLY A O 1
ATOM 692 N N . LYS A 1 91 ? -23.392 5.837 28.614 1.00 76.06 91 LYS A N 1
ATOM 693 C CA . LYS A 1 91 ? -22.928 5.844 27.220 1.00 76.06 91 LYS A CA 1
ATOM 694 C C . LYS A 1 91 ? -21.700 4.948 27.095 1.00 76.06 91 LYS A C 1
ATOM 696 O O . LYS A 1 91 ? -20.661 5.247 27.685 1.00 76.06 91 LYS A O 1
ATOM 701 N N . LYS A 1 92 ? -21.811 3.858 26.334 1.00 80.62 92 LYS A N 1
ATOM 702 C CA . LYS A 1 92 ? -20.678 2.963 26.091 1.00 80.62 92 LYS A CA 1
ATOM 703 C C . LYS A 1 92 ? -19.664 3.687 25.211 1.00 80.62 92 LYS A C 1
ATOM 705 O O . LYS A 1 92 ? -19.930 4.021 24.058 1.00 80.62 92 LYS A O 1
ATOM 710 N N . GLN A 1 93 ? -18.501 3.960 25.783 1.00 89.56 93 GLN A N 1
ATOM 711 C CA . GLN A 1 93 ? -17.379 4.554 25.075 1.00 89.56 93 GLN A CA 1
ATOM 712 C C . GLN A 1 93 ? -16.565 3.458 24.383 1.00 89.56 93 GLN A C 1
ATOM 714 O O . GLN A 1 93 ? -16.322 2.391 24.953 1.00 89.56 93 GLN A O 1
ATOM 719 N N . VAL A 1 94 ? -16.150 3.722 23.143 1.00 90.81 94 VAL A N 1
ATOM 720 C CA . VAL A 1 94 ? -15.294 2.816 22.370 1.00 90.81 94 VAL A CA 1
ATOM 721 C C . VAL A 1 94 ? -14.002 3.535 22.027 1.00 90.81 94 VAL A C 1
ATOM 723 O O . VAL A 1 94 ? -14.012 4.628 21.458 1.00 90.81 94 VAL A O 1
ATOM 726 N N . ARG A 1 95 ? -12.877 2.910 22.362 1.00 93.00 95 ARG A N 1
ATOM 727 C CA . ARG A 1 95 ? -11.546 3.388 21.998 1.00 93.00 95 ARG A CA 1
ATOM 728 C C . ARG A 1 95 ? -11.091 2.691 20.731 1.00 93.00 95 ARG A C 1
ATOM 730 O O . ARG A 1 95 ? -11.110 1.467 20.674 1.00 93.00 95 ARG A O 1
ATOM 737 N N . THR A 1 96 ? -10.673 3.441 19.719 1.00 92.62 96 THR A N 1
ATOM 738 C CA . THR A 1 96 ? -10.230 2.838 18.453 1.00 92.62 96 THR A CA 1
ATOM 739 C C . THR A 1 96 ? -8.712 2.830 18.371 1.00 92.62 96 THR A C 1
ATOM 741 O O . THR A 1 96 ? -8.067 3.850 18.604 1.00 92.62 96 THR A O 1
ATOM 744 N N . LYS A 1 97 ? -8.132 1.683 18.023 1.00 94.81 97 LYS A N 1
ATOM 745 C CA . LYS A 1 97 ? -6.697 1.519 17.781 1.00 94.81 97 LYS A CA 1
ATOM 746 C C . LYS A 1 97 ? -6.456 0.972 16.379 1.00 94.81 97 LYS A C 1
ATOM 748 O O . LYS A 1 97 ? -7.267 0.205 15.878 1.00 94.81 97 LYS A O 1
ATOM 753 N N . VAL A 1 98 ? -5.334 1.322 15.757 1.00 95.25 98 VAL A N 1
ATOM 754 C CA . VAL A 1 98 ? -4.907 0.775 14.459 1.00 95.25 98 VAL A CA 1
ATOM 755 C C . VAL A 1 98 ? -3.635 -0.026 14.657 1.00 95.25 98 VAL A C 1
ATOM 757 O O . VAL A 1 98 ? -2.633 0.535 15.093 1.00 95.25 98 VAL A O 1
ATOM 760 N N . LEU A 1 99 ? -3.648 -1.312 14.322 1.00 95.88 99 LEU A N 1
ATOM 761 C CA . LEU A 1 99 ? -2.437 -2.114 14.216 1.00 95.88 99 LEU A CA 1
ATOM 762 C C . LEU A 1 99 ? -1.875 -2.002 12.797 1.00 95.88 99 LEU A C 1
ATOM 764 O O . LEU A 1 99 ? -2.544 -2.365 11.829 1.00 95.88 99 LEU A O 1
ATOM 768 N N . ILE A 1 100 ? -0.626 -1.555 12.684 1.00 97.31 100 ILE A N 1
ATOM 769 C CA . ILE A 1 100 ? 0.091 -1.509 11.412 1.00 97.31 100 ILE A CA 1
ATOM 770 C C . ILE A 1 100 ? 0.898 -2.793 11.228 1.00 97.31 100 ILE A C 1
ATOM 772 O O . ILE A 1 100 ? 1.676 -3.203 12.095 1.00 97.31 100 ILE A O 1
ATOM 776 N N . GLN A 1 101 ? 0.716 -3.433 10.081 1.00 97.25 101 GLN A N 1
ATOM 777 C CA . GLN A 1 101 ? 1.504 -4.564 9.614 1.00 97.25 101 GLN A CA 1
ATOM 778 C C . GLN A 1 101 ? 2.271 -4.163 8.360 1.00 97.25 101 GLN A C 1
ATOM 780 O O . GLN A 1 101 ? 1.789 -3.358 7.567 1.00 97.25 101 GLN A O 1
ATOM 785 N N . CYS A 1 102 ? 3.465 -4.725 8.181 1.00 97.81 102 CYS A N 1
ATOM 786 C CA . CYS A 1 102 ? 4.352 -4.334 7.093 1.00 97.81 102 CYS A CA 1
ATOM 787 C C . CYS A 1 102 ? 4.916 -5.560 6.398 1.00 97.81 102 CYS A C 1
ATOM 789 O O . CYS A 1 102 ? 5.327 -6.497 7.077 1.00 97.81 102 CYS A O 1
ATOM 791 N N . ILE A 1 103 ? 4.991 -5.512 5.071 1.00 97.44 103 ILE A N 1
ATOM 792 C CA . ILE A 1 103 ? 5.673 -6.522 4.256 1.00 97.44 103 ILE A CA 1
ATOM 793 C C . ILE A 1 103 ? 6.604 -5.869 3.248 1.00 97.44 103 ILE A C 1
ATOM 795 O O . ILE A 1 103 ? 6.336 -4.772 2.747 1.00 97.44 103 ILE A O 1
ATOM 799 N N . GLN A 1 104 ? 7.684 -6.573 2.929 1.00 97.25 104 GLN A N 1
ATOM 800 C CA . GLN A 1 104 ? 8.529 -6.221 1.804 1.00 97.25 104 GLN A CA 1
ATOM 801 C C . GLN A 1 104 ? 8.008 -6.939 0.559 1.00 97.25 104 GLN A C 1
ATOM 803 O O . GLN A 1 104 ? 7.803 -8.149 0.568 1.00 97.25 104 GLN A O 1
ATOM 808 N N . VAL A 1 105 ? 7.788 -6.197 -0.518 1.00 97.44 105 VAL A N 1
ATOM 809 C CA . VAL A 1 105 ? 7.299 -6.740 -1.784 1.00 97.44 105 VAL A CA 1
ATOM 810 C C . VAL A 1 105 ? 8.475 -6.895 -2.743 1.00 97.44 105 VAL A C 1
ATOM 812 O O . VAL A 1 105 ? 9.225 -5.932 -2.932 1.00 97.44 105 VAL A O 1
ATOM 815 N N . PRO A 1 106 ? 8.660 -8.073 -3.362 1.00 96.56 106 PRO A N 1
ATOM 816 C CA . PRO A 1 106 ? 9.666 -8.243 -4.399 1.00 96.56 106 PRO A CA 1
ATOM 817 C C . PRO A 1 106 ? 9.405 -7.299 -5.574 1.00 96.56 106 PRO A C 1
ATOM 819 O O . PRO A 1 106 ? 8.266 -7.140 -6.020 1.00 96.56 106 PRO A O 1
ATOM 822 N N . VAL A 1 107 ? 10.465 -6.725 -6.141 1.00 96.81 107 VAL A N 1
ATOM 823 C CA . VAL A 1 107 ? 10.376 -5.970 -7.400 1.00 96.81 107 VAL A CA 1
ATOM 824 C C . VAL A 1 107 ? 10.275 -6.959 -8.571 1.00 96.81 107 VAL A C 1
ATOM 826 O O . VAL A 1 107 ? 11.214 -7.087 -9.353 1.00 96.81 107 VAL A O 1
ATOM 829 N N . ALA A 1 108 ? 9.159 -7.700 -8.646 1.00 97.31 108 ALA A N 1
ATOM 830 C CA . ALA A 1 108 ? 8.879 -8.743 -9.636 1.00 97.31 108 ALA A CA 1
ATOM 831 C C . ALA A 1 108 ? 7.397 -8.773 -10.064 1.00 97.31 108 ALA A C 1
ATOM 833 O O . ALA A 1 108 ? 6.504 -8.862 -9.219 1.00 97.31 108 ALA A O 1
ATOM 834 N N . TRP A 1 109 ? 7.126 -8.761 -11.375 1.00 97.62 109 TRP A N 1
ATOM 835 C CA . TRP A 1 109 ? 5.762 -8.646 -11.9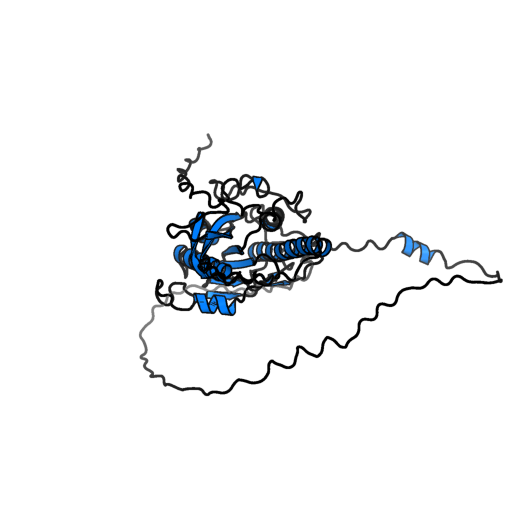29 1.00 97.62 109 TRP A CA 1
ATOM 836 C C . TRP A 1 109 ? 4.846 -9.794 -11.502 1.00 97.62 109 TRP A C 1
ATOM 838 O O . TRP A 1 109 ? 3.737 -9.583 -11.010 1.00 97.62 109 TRP A O 1
ATOM 848 N N . ARG A 1 110 ? 5.334 -11.026 -11.663 1.00 97.12 110 ARG A N 1
ATOM 849 C CA . ARG A 1 110 ? 4.581 -12.250 -11.355 1.00 97.12 110 ARG A CA 1
ATOM 850 C C . ARG A 1 110 ? 4.282 -12.405 -9.870 1.00 97.12 110 ARG A C 1
ATOM 852 O O . ARG A 1 110 ? 3.208 -12.875 -9.503 1.00 97.12 110 ARG A O 1
ATOM 859 N N . ALA A 1 111 ? 5.214 -11.961 -9.030 1.00 97.25 111 ALA A N 1
ATOM 860 C CA . ALA A 1 111 ? 5.059 -12.001 -7.586 1.00 97.25 111 ALA A CA 1
ATOM 861 C C . ALA A 1 111 ? 3.986 -11.017 -7.112 1.00 97.25 111 ALA A C 1
ATOM 863 O O . ALA A 1 111 ? 3.181 -11.367 -6.255 1.00 97.25 111 ALA A O 1
ATOM 864 N N . VAL A 1 112 ? 3.911 -9.821 -7.710 1.00 97.81 112 VAL A N 1
ATOM 865 C CA . VAL A 1 112 ? 2.819 -8.869 -7.446 1.00 97.81 112 VAL A CA 1
ATOM 866 C C . VAL A 1 112 ? 1.461 -9.461 -7.836 1.00 97.81 112 VAL A C 1
ATOM 868 O O . VAL A 1 112 ? 0.507 -9.344 -7.065 1.00 97.81 112 VAL A O 1
ATOM 871 N N . LEU A 1 113 ? 1.383 -10.143 -8.985 1.00 97.50 113 LEU A N 1
ATOM 872 C CA . LEU A 1 113 ? 0.159 -10.803 -9.452 1.00 97.50 113 LEU A CA 1
ATOM 873 C C . LEU A 1 113 ? -0.299 -11.972 -8.567 1.00 97.50 113 LEU A C 1
ATOM 875 O O . LEU A 1 113 ? -1.492 -12.266 -8.562 1.00 97.50 113 LEU A O 1
ATOM 879 N N . ASP A 1 114 ? 0.600 -12.632 -7.830 1.00 97.25 114 ASP A N 1
ATOM 880 C CA . ASP A 1 114 ? 0.210 -13.618 -6.811 1.00 97.25 114 ASP A CA 1
ATOM 881 C C . ASP A 1 114 ? -0.153 -12.950 -5.480 1.00 97.25 114 ASP A C 1
ATOM 883 O O . ASP A 1 114 ? -1.196 -13.242 -4.896 1.00 97.25 114 ASP A O 1
ATOM 887 N N . LEU A 1 115 ? 0.694 -12.033 -5.008 1.00 97.06 115 LEU A N 1
ATOM 888 C CA . LEU A 1 115 ? 0.590 -11.441 -3.681 1.00 97.06 115 LEU A CA 1
ATOM 889 C C . LEU A 1 115 ? -0.668 -10.581 -3.524 1.00 97.06 115 LEU A C 1
ATOM 891 O O . LEU A 1 115 ? -1.442 -10.799 -2.596 1.00 97.06 115 LEU A O 1
ATOM 895 N N . VAL A 1 116 ? -0.884 -9.604 -4.410 1.00 97.62 116 VAL A N 1
ATOM 896 C CA . VAL A 1 116 ? -1.889 -8.545 -4.202 1.00 97.62 116 VAL A CA 1
ATOM 897 C C . VAL A 1 116 ? -3.335 -9.052 -4.164 1.00 97.62 116 VAL A C 1
ATOM 899 O O . VAL A 1 116 ? -4.046 -8.659 -3.236 1.00 97.62 116 VAL A O 1
ATOM 902 N N . PRO A 1 117 ? -3.795 -9.947 -5.063 1.00 96.75 117 PRO A N 1
ATOM 903 C CA . PRO A 1 117 ? -5.140 -10.518 -4.952 1.00 96.75 117 PRO A CA 1
ATOM 904 C C . PRO A 1 117 ? -5.390 -11.167 -3.586 1.00 96.75 117 PRO A C 1
ATOM 906 O O . PRO A 1 117 ? -6.461 -11.025 -2.996 1.00 96.75 117 PRO A O 1
ATOM 909 N N . ARG A 1 118 ? -4.364 -11.825 -3.035 1.00 95.06 118 ARG A N 1
ATOM 910 C CA . ARG A 1 118 ? -4.424 -12.504 -1.736 1.00 95.06 118 ARG A CA 1
ATOM 911 C C . ARG A 1 118 ? -4.368 -11.537 -0.554 1.00 95.06 118 ARG A C 1
ATOM 913 O O . ARG A 1 118 ? -4.812 -11.918 0.522 1.00 95.06 118 ARG A O 1
ATOM 920 N N . LEU A 1 119 ? -3.867 -10.310 -0.731 1.00 95.00 119 LEU A N 1
ATOM 921 C CA . LEU A 1 119 ? -3.954 -9.261 0.293 1.00 95.00 119 LEU A CA 1
ATOM 922 C C . LEU A 1 119 ? -5.401 -8.792 0.487 1.00 95.00 119 LEU A C 1
ATOM 924 O O . LEU A 1 119 ? -5.810 -8.559 1.621 1.00 95.00 119 LEU A O 1
ATOM 928 N N . HIS A 1 120 ? -6.166 -8.671 -0.603 1.00 94.31 120 HIS A N 1
ATOM 929 C CA . HIS A 1 120 ? -7.558 -8.191 -0.578 1.00 94.31 120 HIS A CA 1
ATOM 930 C C . HIS A 1 120 ? -8.585 -9.298 -0.367 1.00 94.31 120 HIS A C 1
ATOM 932 O O . HIS A 1 120 ? -9.647 -9.051 0.197 1.00 94.31 120 HIS A O 1
ATOM 938 N N . THR A 1 121 ? -8.258 -10.521 -0.785 1.00 90.19 121 THR A N 1
ATOM 939 C CA . THR A 1 121 ? -9.084 -11.711 -0.561 1.00 90.19 121 THR A CA 1
ATOM 940 C C . THR A 1 121 ? -8.218 -12.857 -0.024 1.00 90.19 121 THR A C 1
ATOM 942 O O . THR A 1 121 ? -7.855 -13.778 -0.768 1.00 90.19 121 THR A O 1
ATOM 945 N N . PRO A 1 122 ? -7.835 -12.831 1.266 1.00 82.81 122 PRO A N 1
ATOM 946 C CA . PRO A 1 122 ? -7.051 -13.913 1.847 1.00 82.81 122 PRO A CA 1
ATOM 947 C C . PRO A 1 122 ? -7.804 -15.242 1.770 1.00 82.81 122 PRO A C 1
ATOM 949 O O . PRO A 1 122 ? -8.999 -15.313 2.048 1.00 82.81 122 PRO A O 1
ATOM 952 N N . GLY A 1 123 ? -7.093 -16.303 1.387 1.00 77.81 123 GLY A N 1
ATOM 953 C CA . GLY A 1 123 ? -7.678 -17.634 1.191 1.00 77.81 123 GLY A CA 1
ATOM 954 C C . GLY A 1 123 ? -8.125 -17.943 -0.241 1.00 77.81 123 GLY A C 1
ATOM 955 O O . GLY A 1 123 ? -8.658 -19.026 -0.471 1.00 77.81 123 GLY A O 1
ATOM 956 N N . LEU A 1 124 ? -7.874 -17.054 -1.214 1.00 80.38 124 LEU A N 1
ATOM 957 C CA . LEU A 1 124 ? -8.031 -17.391 -2.633 1.00 80.38 124 LEU A CA 1
ATOM 958 C C . LEU A 1 124 ? -7.271 -18.691 -2.971 1.00 80.38 124 LEU A C 1
ATOM 960 O O . LEU A 1 124 ? -6.069 -18.776 -2.699 1.00 80.38 124 LEU A O 1
ATOM 964 N N . PRO A 1 125 ? -7.919 -19.695 -3.589 1.00 78.31 125 PRO A N 1
ATOM 965 C CA . PRO A 1 125 ? -7.247 -20.947 -3.932 1.00 78.31 125 PRO A CA 1
ATOM 966 C C . PRO A 1 125 ? -6.164 -20.725 -4.997 1.00 78.31 125 PRO A C 1
ATOM 968 O O . PRO A 1 125 ? -5.065 -21.268 -4.895 1.00 78.31 125 PRO A O 1
ATOM 971 N N . SER A 1 126 ? -6.432 -19.853 -5.970 1.00 82.06 126 SER A N 1
ATOM 972 C CA . SER A 1 126 ? -5.507 -19.456 -7.031 1.00 82.06 126 SER A CA 1
ATOM 973 C C . SER A 1 126 ? -5.587 -17.955 -7.282 1.00 82.06 126 SER A C 1
ATOM 975 O O . SER A 1 126 ? -6.645 -17.345 -7.118 1.00 82.06 126 SER A O 1
ATOM 977 N N . ALA A 1 127 ? -4.473 -17.361 -7.704 1.00 84.75 127 ALA A N 1
ATOM 978 C CA . ALA A 1 127 ? -4.470 -15.982 -8.165 1.00 84.75 127 ALA A CA 1
ATOM 979 C C . ALA A 1 127 ? -5.266 -15.854 -9.485 1.00 84.75 127 ALA A C 1
ATOM 981 O O . ALA A 1 127 ? -5.271 -16.800 -10.277 1.00 84.75 127 ALA A O 1
ATOM 982 N N . PRO A 1 128 ? -5.931 -14.712 -9.749 1.00 86.25 128 PRO A N 1
ATOM 983 C CA . PRO A 1 128 ? -6.743 -14.540 -10.956 1.00 86.25 128 PRO A CA 1
ATOM 984 C C . PRO A 1 128 ? -5.929 -14.570 -12.256 1.00 86.25 128 PRO A C 1
ATOM 986 O O . PRO A 1 128 ? -6.411 -15.050 -13.278 1.00 86.25 128 PRO A O 1
ATOM 989 N N . SER A 1 129 ? -4.701 -14.044 -12.230 1.00 91.12 129 SER A N 1
ATOM 990 C CA . SER A 1 129 ? -3.846 -13.976 -13.417 1.00 91.12 129 SER A CA 1
ATOM 991 C C . SER A 1 129 ? -3.106 -15.296 -13.653 1.00 91.12 129 SER A C 1
ATOM 993 O O . SER A 1 129 ? -2.492 -15.811 -12.717 1.00 91.12 129 SER A O 1
ATOM 995 N N . PRO A 1 130 ? -3.042 -15.804 -14.899 1.00 91.69 130 PRO A N 1
ATOM 996 C CA . PRO A 1 130 ? -2.258 -16.997 -15.228 1.00 91.69 130 PRO A CA 1
ATOM 997 C C . PRO A 1 130 ? -0.740 -16.776 -15.119 1.00 91.69 130 PRO A C 1
ATOM 999 O O . PRO A 1 130 ? 0.023 -17.737 -15.133 1.00 91.69 130 PRO A O 1
ATOM 1002 N N . PHE A 1 131 ? -0.287 -15.521 -15.029 1.00 93.88 131 PHE A N 1
ATOM 1003 C CA . PHE A 1 131 ? 1.127 -15.174 -14.864 1.00 93.88 131 PHE A CA 1
ATOM 1004 C C . PHE A 1 131 ? 1.552 -15.066 -13.394 1.00 93.88 131 PHE A C 1
ATOM 1006 O O . PHE A 1 131 ? 2.718 -14.787 -13.123 1.00 93.88 131 PHE A O 1
ATOM 1013 N N . ALA A 1 132 ? 0.620 -15.225 -12.454 1.00 95.94 132 ALA A N 1
ATOM 1014 C CA . ALA A 1 132 ? 0.901 -15.127 -11.032 1.00 95.94 132 ALA A CA 1
ATOM 1015 C C . ALA A 1 132 ? 1.813 -16.268 -10.567 1.00 95.94 132 ALA A C 1
ATOM 1017 O O . ALA A 1 132 ? 1.556 -17.441 -10.834 1.00 95.94 132 ALA A O 1
ATOM 1018 N N . GLU A 1 133 ? 2.874 -15.916 -9.848 1.00 96.06 133 GLU A N 1
ATOM 1019 C CA . GLU A 1 133 ? 3.837 -16.877 -9.319 1.00 96.06 133 GLU A CA 1
ATOM 1020 C C . GLU A 1 133 ? 4.396 -16.344 -7.992 1.00 96.06 133 GLU A C 1
ATOM 1022 O O . GLU A 1 133 ? 5.025 -15.278 -8.004 1.00 96.06 133 GLU A O 1
ATOM 1027 N N . PRO A 1 134 ? 4.190 -17.034 -6.851 1.00 95.38 134 PRO A N 1
ATOM 1028 C CA . PRO A 1 134 ? 4.831 -16.638 -5.604 1.00 95.38 134 PRO A CA 1
ATOM 1029 C C . PRO A 1 134 ? 6.347 -16.731 -5.760 1.00 95.38 134 PRO A C 1
ATOM 1031 O O . PRO A 1 134 ? 6.871 -17.625 -6.426 1.00 95.38 134 PRO A O 1
ATOM 1034 N N . TRP A 1 135 ? 7.072 -15.796 -5.154 1.00 95.00 135 TRP A N 1
ATOM 1035 C CA . TRP A 1 135 ? 8.515 -15.737 -5.325 1.00 95.00 135 TRP A CA 1
ATOM 1036 C C . TRP A 1 135 ? 9.201 -15.113 -4.116 1.00 95.00 135 TRP A C 1
ATOM 1038 O O . TRP A 1 135 ? 8.767 -14.079 -3.610 1.00 95.00 135 TRP A O 1
ATOM 1048 N N . LEU A 1 136 ? 10.298 -15.737 -3.687 1.00 92.88 136 LEU A N 1
ATOM 1049 C CA . LEU A 1 136 ? 11.194 -15.198 -2.673 1.00 92.88 136 LEU A CA 1
ATOM 1050 C C . LEU A 1 136 ? 12.317 -14.427 -3.359 1.00 92.88 136 LEU A C 1
ATOM 1052 O O . LEU A 1 136 ? 13.099 -15.016 -4.106 1.00 92.88 136 LEU A O 1
ATOM 1056 N N . ASP A 1 137 ? 12.423 -13.131 -3.077 1.00 91.81 137 ASP A N 1
ATOM 1057 C CA . ASP A 1 137 ? 13.513 -12.321 -3.609 1.00 91.81 137 ASP A CA 1
ATOM 1058 C C . ASP A 1 137 ? 14.841 -12.670 -2.919 1.00 91.81 137 ASP A C 1
ATOM 1060 O O . ASP A 1 137 ? 15.000 -12.382 -1.728 1.00 91.81 137 ASP A O 1
ATOM 1064 N N . PRO A 1 138 ? 15.839 -13.228 -3.633 1.00 90.19 138 PRO A N 1
ATOM 1065 C CA . PRO A 1 138 ? 17.148 -13.503 -3.050 1.00 90.19 138 PRO A CA 1
ATOM 1066 C C . PRO A 1 138 ? 17.907 -12.221 -2.674 1.00 90.19 138 PRO A C 1
ATOM 1068 O O . PRO A 1 138 ? 18.855 -12.285 -1.895 1.00 90.19 138 PRO A O 1
ATOM 1071 N N . LYS A 1 139 ? 17.512 -11.061 -3.216 1.00 85.62 139 LYS A N 1
ATOM 1072 C CA . LYS A 1 139 ? 18.020 -9.733 -2.834 1.00 85.62 139 LYS A CA 1
ATOM 1073 C C . LYS A 1 139 ? 17.127 -9.032 -1.809 1.00 85.62 139 LYS A C 1
ATOM 1075 O O . LYS A 1 139 ? 17.456 -7.940 -1.350 1.00 85.62 139 LYS A O 1
ATOM 1080 N N . GLY A 1 140 ? 15.996 -9.640 -1.460 1.00 84.06 140 GLY A N 1
ATOM 1081 C CA . GLY A 1 140 ? 15.134 -9.177 -0.386 1.00 84.06 140 GLY A CA 1
ATOM 1082 C C . GLY A 1 140 ? 15.809 -9.313 0.976 1.00 84.06 140 GLY A C 1
ATOM 1083 O O . GLY A 1 140 ? 16.822 -10.001 1.149 1.00 84.06 140 GLY A O 1
ATOM 1084 N N . GLU A 1 141 ? 15.230 -8.653 1.972 1.00 82.75 141 GLU A N 1
ATOM 1085 C CA . GLU A 1 141 ? 15.680 -8.792 3.345 1.00 82.75 141 GLU A CA 1
ATOM 1086 C C . GLU A 1 141 ? 15.369 -10.208 3.856 1.00 82.75 141 GLU A C 1
ATOM 1088 O O . GLU A 1 141 ? 14.216 -10.628 3.927 1.00 82.75 141 GLU A O 1
ATOM 1093 N N . GLN A 1 142 ? 16.411 -10.938 4.260 1.00 79.94 142 GLN A N 1
ATOM 1094 C CA . GLN A 1 142 ? 16.331 -12.360 4.629 1.00 79.94 142 GLN A CA 1
ATOM 1095 C C . GLN A 1 142 ? 15.707 -12.627 6.014 1.00 79.94 142 GLN A C 1
ATOM 1097 O O . GLN A 1 142 ? 15.689 -13.756 6.488 1.00 79.94 142 GLN A O 1
ATOM 1102 N N . SER A 1 143 ? 15.196 -11.599 6.689 1.00 80.25 143 SER A N 1
ATOM 1103 C CA . SER A 1 143 ? 14.550 -11.691 8.008 1.00 80.25 143 SER A CA 1
ATOM 1104 C C . SER A 1 143 ? 13.059 -12.062 7.932 1.00 80.25 143 SER A C 1
ATOM 1106 O O . SER A 1 143 ? 12.347 -11.951 8.927 1.00 80.25 143 SER A O 1
ATOM 1108 N N . GLY A 1 144 ? 12.584 -12.520 6.766 1.00 86.25 144 GLY A N 1
ATOM 1109 C CA . GLY A 1 144 ? 11.222 -13.026 6.556 1.00 86.25 144 GLY A CA 1
ATOM 1110 C C . GLY A 1 144 ? 10.193 -11.977 6.120 1.00 86.25 144 GLY A C 1
ATOM 1111 O O . GLY A 1 144 ? 9.046 -12.334 5.865 1.00 86.25 144 GLY A O 1
ATOM 1112 N N . TRP A 1 145 ? 10.577 -10.702 5.980 1.00 91.12 145 TRP A N 1
ATOM 1113 C CA . TRP A 1 145 ? 9.670 -9.623 5.546 1.00 91.12 145 TRP A CA 1
ATOM 1114 C C . TRP A 1 145 ? 9.130 -9.796 4.128 1.00 91.12 145 TRP A C 1
ATOM 1116 O O . TRP A 1 145 ? 8.014 -9.366 3.842 1.00 91.12 145 TRP A O 1
ATOM 1126 N N . GLY A 1 146 ? 9.928 -10.408 3.248 1.00 91.31 146 GLY A N 1
ATOM 1127 C CA . GLY A 1 146 ? 9.536 -10.780 1.886 1.00 91.31 146 GLY A CA 1
ATOM 1128 C C . GLY A 1 146 ? 8.741 -12.084 1.800 1.00 91.31 146 GLY A C 1
ATOM 1129 O O . GLY A 1 146 ? 8.367 -12.497 0.707 1.00 91.31 146 GLY A O 1
ATOM 1130 N N . GLY A 1 147 ? 8.495 -12.725 2.942 1.00 91.88 147 GLY A N 1
ATOM 1131 C CA . GLY A 1 147 ? 7.961 -14.072 3.044 1.00 91.88 147 GLY A CA 1
ATOM 1132 C C . GLY A 1 147 ? 9.028 -15.158 2.876 1.00 91.88 147 GLY A C 1
ATOM 1133 O O . GLY A 1 147 ? 10.225 -14.881 2.935 1.00 91.88 147 GLY A O 1
ATOM 1134 N N . ASP A 1 148 ? 8.590 -16.402 2.684 1.00 92.94 148 ASP A N 1
ATOM 1135 C CA . ASP A 1 148 ? 9.451 -17.584 2.507 1.00 92.94 148 ASP A CA 1
ATOM 1136 C C . ASP A 1 148 ? 9.350 -18.226 1.109 1.00 92.94 148 ASP A C 1
ATOM 1138 O O . ASP A 1 148 ? 9.828 -19.337 0.883 1.00 92.94 148 ASP A O 1
ATOM 1142 N N . GLY A 1 149 ? 8.720 -17.522 0.163 1.00 93.38 149 GLY A N 1
ATOM 1143 C CA . GLY A 1 149 ? 8.486 -17.991 -1.204 1.00 93.38 149 GLY A CA 1
ATOM 1144 C C . GLY A 1 149 ? 7.160 -18.720 -1.409 1.00 93.38 149 GLY A C 1
ATOM 1145 O O . GLY A 1 149 ? 6.814 -19.012 -2.551 1.00 93.38 149 GLY A O 1
ATOM 1146 N N . ARG A 1 150 ? 6.386 -18.982 -0.350 1.00 94.75 150 ARG A N 1
ATOM 1147 C CA . ARG A 1 150 ? 4.990 -19.427 -0.474 1.00 94.75 150 ARG A CA 1
ATOM 1148 C C . ARG A 1 150 ? 4.048 -18.235 -0.632 1.00 94.75 150 ARG A C 1
ATOM 1150 O O . ARG A 1 150 ? 4.321 -17.138 -0.150 1.00 94.75 150 ARG A O 1
ATOM 1157 N N . SER A 1 151 ? 2.900 -18.472 -1.262 1.00 95.12 151 SER A N 1
ATOM 1158 C CA . SER A 1 151 ? 1.847 -17.465 -1.406 1.00 95.12 151 SER A CA 1
ATOM 1159 C C . SER A 1 151 ? 1.348 -16.941 -0.059 1.00 95.12 151 SER A C 1
ATOM 1161 O O . SER A 1 151 ? 1.322 -17.650 0.954 1.00 95.12 151 SER A O 1
ATOM 1163 N N . PHE A 1 152 ? 0.887 -15.694 -0.058 1.00 94.12 152 PHE A N 1
ATOM 1164 C CA . PHE A 1 152 ? 0.218 -15.100 1.093 1.00 94.12 152 PHE A CA 1
ATOM 1165 C C . PHE A 1 152 ? -1.092 -15.847 1.438 1.00 94.12 152 PHE A C 1
ATOM 1167 O O . PHE A 1 152 ? -1.820 -16.259 0.533 1.00 94.12 152 PHE A O 1
ATOM 1174 N N . PRO A 1 153 ? -1.439 -16.015 2.727 1.00 92.56 153 PRO A N 1
ATOM 1175 C CA . PRO A 1 153 ? -0.682 -15.577 3.904 1.00 92.56 153 PRO A CA 1
ATOM 1176 C C . PRO A 1 153 ? 0.384 -16.575 4.376 1.00 92.56 153 PRO A C 1
ATOM 1178 O O . PRO A 1 153 ? 1.181 -16.235 5.244 1.00 92.56 153 PRO A O 1
ATOM 1181 N N . LEU A 1 154 ? 0.420 -17.792 3.823 1.00 92.19 154 LEU A N 1
ATOM 1182 C CA . LEU A 1 154 ? 1.247 -18.894 4.333 1.00 92.19 154 LEU A CA 1
ATOM 1183 C C . LEU A 1 154 ? 2.741 -18.564 4.374 1.00 92.19 154 LEU A C 1
ATOM 1185 O O . LEU A 1 154 ? 3.422 -18.985 5.306 1.00 92.19 154 LEU A O 1
ATOM 1189 N N . GLY A 1 155 ? 3.235 -17.803 3.395 1.00 92.88 155 GLY A N 1
ATOM 1190 C CA . GLY A 1 155 ? 4.633 -17.383 3.366 1.00 92.88 155 GLY A CA 1
ATOM 1191 C C . GLY A 1 155 ? 4.998 -16.266 4.344 1.00 92.88 155 GLY A C 1
ATOM 1192 O O . GLY A 1 155 ? 6.174 -15.960 4.477 1.00 92.88 155 GLY A O 1
ATOM 1193 N N . TYR A 1 156 ? 4.031 -15.662 5.042 1.00 93.38 156 TYR A N 1
ATOM 1194 C CA . TYR A 1 156 ? 4.212 -14.448 5.846 1.00 93.38 156 TYR A CA 1
ATOM 1195 C C . TYR A 1 156 ? 3.841 -14.675 7.317 1.00 93.38 156 TYR A C 1
ATOM 1197 O O . TYR A 1 156 ? 3.015 -13.970 7.893 1.00 93.38 156 TYR A O 1
ATOM 1205 N N . SER A 1 157 ? 4.478 -15.660 7.953 1.00 89.75 157 SER A N 1
ATOM 1206 C CA . SER A 1 157 ? 4.144 -16.106 9.317 1.00 89.75 157 SER A CA 1
ATOM 1207 C C . SER A 1 157 ? 4.343 -15.060 10.422 1.00 89.75 157 SER A C 1
ATOM 1209 O O . SER A 1 157 ? 3.874 -15.259 11.538 1.00 89.75 157 SER A O 1
ATOM 1211 N N . HIS A 1 158 ? 5.065 -13.972 10.147 1.00 89.75 158 HIS A N 1
ATOM 1212 C CA . HIS A 1 158 ? 5.286 -12.882 11.099 1.00 89.75 158 HIS A CA 1
ATOM 1213 C C . HIS A 1 158 ? 4.097 -11.911 11.184 1.00 89.75 158 HIS A C 1
ATOM 1215 O O . HIS A 1 158 ? 4.040 -11.099 12.107 1.00 89.75 158 HIS A O 1
ATOM 1221 N N . LEU A 1 159 ? 3.166 -11.970 10.227 1.00 91.94 159 LEU A N 1
ATOM 1222 C CA . LEU A 1 159 ? 2.049 -11.040 10.159 1.00 91.94 159 LEU A CA 1
ATOM 1223 C C . LEU A 1 159 ? 0.912 -11.423 11.095 1.00 91.94 159 LEU A C 1
ATOM 1225 O O . LEU A 1 159 ? 0.521 -12.583 11.209 1.00 91.94 159 LEU A O 1
ATOM 1229 N N . ARG A 1 160 ? 0.305 -10.392 11.675 1.00 91.56 160 ARG A N 1
ATOM 1230 C CA . ARG A 1 160 ? -0.969 -10.477 12.386 1.00 91.56 160 ARG A CA 1
ATOM 1231 C C . ARG A 1 160 ? -2.088 -10.086 11.441 1.00 91.56 160 ARG A C 1
ATOM 1233 O O . ARG A 1 160 ? -2.277 -8.908 11.143 1.00 91.56 160 ARG A O 1
ATOM 1240 N N . LEU A 1 161 ? -2.802 -11.085 10.944 1.00 90.38 161 LEU A N 1
ATOM 1241 C CA . LEU A 1 161 ? -3.931 -10.856 10.053 1.00 90.38 161 LEU A CA 1
ATOM 1242 C C . LEU A 1 161 ? -5.135 -10.310 10.841 1.00 90.38 161 LEU A C 1
ATOM 1244 O O . LEU A 1 161 ? -5.310 -10.685 12.003 1.00 90.38 161 LEU A O 1
ATOM 1248 N N . PRO A 1 162 ? -5.983 -9.470 10.220 1.00 88.88 162 PRO A N 1
ATOM 1249 C CA . PRO A 1 162 ? -7.256 -9.054 10.808 1.00 88.88 162 PRO A CA 1
ATOM 1250 C C . PRO A 1 162 ? -8.071 -10.285 11.232 1.00 88.88 162 PRO A C 1
ATOM 1252 O O . PRO A 1 162 ? -8.083 -11.258 10.482 1.00 88.88 162 PRO A O 1
ATOM 1255 N N . PRO A 1 163 ? -8.745 -10.312 12.391 1.00 83.69 163 PRO A N 1
ATOM 1256 C CA . PRO A 1 163 ? -9.478 -11.488 12.842 1.00 83.69 163 PRO A CA 1
ATOM 1257 C C . PRO A 1 163 ? -10.640 -11.819 11.898 1.00 83.69 163 PRO A C 1
ATOM 1259 O O . PRO A 1 163 ? -11.281 -10.942 11.328 1.00 83.69 163 PRO A O 1
ATOM 1262 N N . LEU A 1 164 ? -10.948 -13.110 11.785 1.00 71.00 164 LEU A N 1
ATOM 1263 C CA . LEU A 1 164 ? -11.957 -13.678 10.882 1.00 71.00 164 LEU A CA 1
ATOM 1264 C C . LEU A 1 164 ? -13.419 -13.369 11.249 1.00 71.00 164 LEU A C 1
ATOM 1266 O O . LEU A 1 164 ? -14.288 -13.996 10.665 1.00 71.00 164 LEU A O 1
ATOM 1270 N N . GLY A 1 165 ? -13.706 -12.481 12.212 1.00 55.31 165 GLY A N 1
ATOM 1271 C CA . GLY A 1 165 ? -14.982 -12.324 12.944 1.00 55.31 165 GLY A CA 1
ATOM 1272 C C . GLY A 1 165 ? -16.279 -12.342 12.112 1.00 55.31 165 GLY A C 1
ATOM 1273 O O . GLY A 1 165 ? -16.926 -11.314 11.945 1.00 55.31 165 GLY A O 1
ATOM 1274 N N . GLY A 1 166 ? -16.657 -13.510 11.582 1.00 54.38 166 GLY A N 1
ATOM 1275 C CA . GLY A 1 166 ? -17.710 -13.705 10.582 1.00 54.38 166 GLY A CA 1
ATOM 1276 C C . GLY A 1 166 ? -17.410 -13.181 9.165 1.00 54.38 166 GLY A C 1
ATOM 1277 O O . GLY A 1 166 ? -18.256 -13.332 8.289 1.00 54.38 166 GLY A O 1
ATOM 1278 N N . LYS A 1 167 ? -16.246 -12.568 8.907 1.00 55.06 167 LYS A N 1
ATOM 1279 C CA . LYS A 1 167 ? -15.866 -11.965 7.613 1.00 55.06 167 LYS A CA 1
ATOM 1280 C C . LYS A 1 167 ? -14.486 -12.463 7.179 1.00 55.06 167 LYS A C 1
ATOM 1282 O O . LYS A 1 167 ? -13.649 -12.777 8.022 1.00 55.06 167 LYS A O 1
ATOM 1287 N N . ALA A 1 168 ? -14.231 -12.521 5.869 1.00 61.59 168 ALA A N 1
ATOM 1288 C CA . ALA A 1 168 ? -12.887 -12.786 5.351 1.00 61.59 168 ALA A CA 1
ATOM 1289 C C . ALA A 1 168 ? -11.872 -11.805 5.972 1.00 61.59 168 ALA A C 1
ATOM 1291 O O . ALA A 1 168 ? -12.218 -10.643 6.191 1.00 61.59 168 ALA A O 1
ATOM 1292 N N . HIS A 1 169 ? -10.644 -12.267 6.248 1.00 74.94 169 HIS A N 1
ATOM 1293 C CA . HIS A 1 169 ? -9.542 -11.431 6.741 1.00 74.94 169 HIS A CA 1
ATOM 1294 C C . HIS A 1 169 ? -9.412 -10.179 5.855 1.00 74.94 169 HIS A C 1
ATOM 1296 O O . HIS A 1 169 ? -8.922 -10.267 4.734 1.00 74.94 169 HIS A O 1
ATOM 1302 N N . ARG A 1 170 ? -9.880 -9.018 6.315 1.00 87.31 170 ARG A N 1
ATOM 1303 C CA . ARG A 1 170 ? -9.923 -7.800 5.497 1.00 87.31 170 ARG A CA 1
ATOM 1304 C C . ARG A 1 170 ? -9.182 -6.684 6.206 1.00 87.31 170 ARG A C 1
ATOM 1306 O O . ARG A 1 170 ? -9.448 -6.405 7.369 1.00 87.31 170 ARG A O 1
ATOM 1313 N N . TRP A 1 171 ? -8.262 -6.055 5.488 1.00 93.75 171 TRP A N 1
ATOM 1314 C CA . TRP A 1 171 ? -7.595 -4.845 5.949 1.00 93.75 171 TRP A CA 1
ATOM 1315 C C . TRP A 1 171 ? -8.560 -3.659 5.894 1.00 93.75 171 TRP A C 1
ATOM 1317 O O . TRP A 1 171 ? -9.304 -3.506 4.920 1.00 93.75 171 TRP A O 1
ATOM 1327 N N . ASP A 1 172 ? -8.501 -2.798 6.905 1.00 94.25 172 ASP A N 1
ATOM 1328 C CA . ASP A 1 172 ? -9.206 -1.512 6.922 1.00 94.25 172 ASP A CA 1
ATOM 1329 C C . ASP A 1 172 ? -8.506 -0.479 6.033 1.00 94.25 172 ASP A C 1
ATOM 1331 O O . ASP A 1 172 ? -9.123 0.486 5.596 1.00 94.25 172 ASP A O 1
ATOM 1335 N N . PHE A 1 173 ? -7.216 -0.679 5.746 1.00 97.62 173 PHE A N 1
ATOM 1336 C CA . PHE A 1 173 ? -6.444 0.161 4.837 1.00 97.62 173 PHE A CA 1
ATOM 1337 C C . PHE A 1 173 ? -5.249 -0.599 4.253 1.00 97.62 173 PHE A C 1
ATOM 1339 O O . PHE A 1 173 ? -4.547 -1.310 4.976 1.00 97.62 173 PHE A O 1
ATOM 1346 N N . VAL A 1 174 ? -4.986 -0.419 2.956 1.00 98.31 174 VAL A N 1
ATOM 1347 C CA . VAL A 1 174 ? -3.755 -0.889 2.305 1.00 98.31 174 VAL A CA 1
ATOM 1348 C C . VAL A 1 174 ? -2.991 0.301 1.726 1.00 98.31 174 VAL A C 1
ATOM 1350 O O . VAL A 1 174 ? -3.497 1.034 0.876 1.00 98.31 174 VAL A O 1
ATOM 1353 N N . LEU A 1 175 ? -1.748 0.473 2.168 1.00 98.75 175 LEU A N 1
ATOM 1354 C CA . LEU A 1 175 ? -0.837 1.519 1.718 1.00 98.75 175 LEU A CA 1
ATOM 1355 C C . LEU A 1 175 ? 0.382 0.902 1.039 1.00 98.75 175 LEU A C 1
ATOM 1357 O O . LEU A 1 175 ? 1.166 0.189 1.660 1.00 98.75 175 LEU A O 1
ATOM 1361 N N . HIS A 1 176 ? 0.585 1.228 -0.227 1.00 98.81 176 HIS A N 1
ATOM 1362 C CA . HIS A 1 176 ? 1.786 0.856 -0.959 1.00 98.81 176 HIS A CA 1
ATOM 1363 C C . HIS A 1 176 ? 2.768 2.025 -1.001 1.00 98.81 176 HIS A C 1
ATOM 1365 O O . HIS A 1 176 ? 2.373 3.170 -1.214 1.00 98.81 176 HIS A O 1
ATOM 1371 N N . VAL A 1 177 ? 4.054 1.742 -0.803 1.00 98.69 177 VAL A N 1
ATOM 1372 C CA . VAL A 1 177 ? 5.116 2.747 -0.834 1.00 98.69 177 VAL A CA 1
ATOM 1373 C C . VAL A 1 177 ? 6.193 2.311 -1.813 1.00 98.69 177 VAL A C 1
ATOM 1375 O O . VAL A 1 177 ? 6.718 1.201 -1.725 1.00 98.69 177 VAL A O 1
ATOM 1378 N N . GLY A 1 178 ? 6.547 3.201 -2.733 1.00 97.75 178 GLY A N 1
ATOM 1379 C CA . GLY A 1 178 ? 7.665 3.017 -3.653 1.00 97.75 178 GLY A CA 1
ATOM 1380 C C . GLY A 1 178 ? 8.583 4.222 -3.674 1.00 97.75 178 GLY A C 1
ATOM 1381 O O . GLY A 1 178 ? 8.259 5.281 -3.150 1.00 97.75 178 GLY A O 1
ATOM 1382 N N . THR A 1 179 ? 9.752 4.062 -4.279 1.00 96.25 179 THR A N 1
ATOM 1383 C CA . THR A 1 179 ? 10.688 5.173 -4.473 1.00 96.25 179 THR A CA 1
ATOM 1384 C C . THR A 1 179 ? 10.371 5.878 -5.781 1.00 96.25 179 THR A C 1
ATOM 1386 O O . THR A 1 179 ? 10.368 5.256 -6.841 1.00 96.25 179 THR A O 1
ATOM 1389 N N . GLY A 1 180 ? 10.063 7.169 -5.698 1.00 92.88 180 GLY A N 1
ATOM 1390 C CA . GLY A 1 180 ? 9.802 8.025 -6.848 1.00 92.88 180 GLY A CA 1
ATOM 1391 C C . GLY A 1 180 ? 11.013 8.880 -7.193 1.00 92.88 180 GLY A C 1
ATOM 1392 O O . GLY A 1 180 ? 11.926 9.055 -6.390 1.00 92.88 180 GLY A O 1
ATOM 1393 N N . ARG A 1 181 ? 11.009 9.459 -8.396 1.00 81.44 181 ARG A N 1
ATOM 1394 C CA . ARG A 1 181 ? 12.034 10.431 -8.792 1.00 81.44 181 ARG A CA 1
ATOM 1395 C C . ARG A 1 181 ? 11.700 11.812 -8.223 1.00 81.44 181 ARG A C 1
ATOM 1397 O O . ARG A 1 181 ? 10.598 12.307 -8.437 1.00 81.44 181 ARG A O 1
ATOM 1404 N N . ASN A 1 182 ? 12.706 12.446 -7.619 1.00 68.25 182 ASN A N 1
ATOM 1405 C CA . ASN A 1 182 ? 12.770 13.853 -7.204 1.00 68.25 182 ASN A CA 1
ATOM 1406 C C . ASN A 1 182 ? 11.785 14.334 -6.115 1.00 68.25 182 ASN A C 1
ATOM 1408 O O . ASN A 1 182 ? 10.578 14.440 -6.314 1.00 68.25 182 ASN A O 1
ATOM 1412 N N . GLY A 1 183 ? 12.374 14.845 -5.029 1.00 76.62 183 GLY A N 1
ATOM 1413 C CA . GLY A 1 183 ? 12.034 16.156 -4.461 1.00 76.62 183 GLY A CA 1
ATOM 1414 C C . GLY A 1 183 ? 10.818 16.266 -3.545 1.00 76.62 183 GLY A C 1
ATOM 1415 O O . GLY A 1 183 ? 10.695 17.293 -2.888 1.00 76.62 183 GLY A O 1
ATOM 1416 N N . ALA A 1 184 ? 9.929 15.275 -3.486 1.00 90.56 184 ALA A N 1
ATOM 1417 C CA . ALA A 1 184 ? 8.765 15.306 -2.603 1.00 90.56 184 ALA A CA 1
ATOM 1418 C C . ALA A 1 184 ? 8.171 13.916 -2.376 1.00 90.56 184 ALA A C 1
ATOM 1420 O O . ALA A 1 184 ? 8.339 13.014 -3.196 1.00 90.56 184 ALA A O 1
ATOM 1421 N N . ILE A 1 185 ? 7.395 13.791 -1.302 1.00 96.38 185 ILE A N 1
ATOM 1422 C CA . ILE A 1 185 ? 6.433 12.701 -1.157 1.00 96.38 185 ILE A CA 1
ATOM 1423 C C . ILE A 1 185 ? 5.279 12.970 -2.127 1.00 96.38 185 ILE A C 1
ATOM 1425 O O . ILE A 1 185 ? 4.732 14.075 -2.148 1.00 96.38 185 ILE A O 1
ATOM 1429 N N . ALA A 1 186 ? 4.910 11.980 -2.934 1.00 97.31 186 ALA A N 1
ATOM 1430 C CA . ALA A 1 186 ? 3.811 12.090 -3.884 1.00 97.31 186 ALA A CA 1
ATOM 1431 C C . ALA A 1 186 ? 2.687 11.106 -3.545 1.00 97.31 186 ALA A C 1
ATOM 1433 O O . ALA A 1 186 ? 2.914 9.901 -3.479 1.00 97.31 186 ALA A O 1
ATOM 1434 N N . LEU A 1 187 ? 1.485 11.640 -3.324 1.00 98.06 187 LEU A N 1
ATOM 1435 C CA . LEU A 1 187 ? 0.250 10.882 -3.144 1.00 98.06 187 LEU A CA 1
ATOM 1436 C C . LEU A 1 187 ? -0.338 10.590 -4.531 1.00 98.06 187 LEU A C 1
ATOM 1438 O O . LEU A 1 187 ? -0.673 11.525 -5.261 1.00 98.06 187 LEU A O 1
ATOM 1442 N N . GLU A 1 188 ? -0.430 9.322 -4.918 1.00 98.25 188 GLU A N 1
ATOM 1443 C CA . GLU A 1 188 ? -0.871 8.941 -6.264 1.00 98.25 188 GLU A CA 1
ATOM 1444 C C . GLU A 1 188 ? -2.401 8.840 -6.338 1.00 98.25 188 GLU A C 1
ATOM 1446 O O . GLU A 1 188 ? -3.022 8.064 -5.612 1.00 98.25 188 GLU A O 1
ATOM 1451 N N . ASN A 1 189 ? -3.021 9.600 -7.239 1.00 98.12 189 ASN A N 1
ATOM 1452 C CA . ASN A 1 189 ? -4.474 9.643 -7.426 1.00 98.12 189 ASN A CA 1
ATOM 1453 C C . ASN A 1 189 ? -5.023 8.427 -8.175 1.00 98.12 189 ASN A C 1
ATOM 1455 O O . ASN A 1 189 ? -6.150 7.998 -7.922 1.00 98.12 189 ASN A O 1
ATOM 1459 N N . LEU A 1 190 ? -4.246 7.903 -9.120 1.00 98.12 190 LEU A N 1
ATOM 1460 C CA . LEU A 1 190 ? -4.688 6.859 -10.032 1.00 98.12 190 LEU A CA 1
ATOM 1461 C C . LEU A 1 190 ? -3.538 5.947 -10.447 1.00 98.12 190 LEU A C 1
ATOM 1463 O O . LEU A 1 190 ? -2.365 6.289 -10.280 1.00 98.12 190 LEU A O 1
ATOM 1467 N N . ALA A 1 191 ? -3.902 4.796 -10.996 1.00 98.50 191 ALA A N 1
ATOM 1468 C CA . ALA A 1 191 ? -2.991 3.814 -11.557 1.00 98.50 191 ALA A CA 1
ATOM 1469 C C . ALA A 1 191 ? -3.504 3.289 -12.896 1.00 98.50 191 ALA A C 1
ATOM 1471 O O . ALA A 1 191 ? -4.697 3.394 -13.190 1.00 98.50 191 ALA A O 1
ATOM 1472 N N . HIS A 1 192 ? -2.625 2.660 -13.673 1.00 98.25 192 HIS A N 1
ATOM 1473 C CA . HIS A 1 192 ? -2.915 2.297 -15.053 1.00 98.25 192 HIS A CA 1
ATOM 1474 C C . HIS A 1 192 ? -2.794 0.802 -15.323 1.00 98.25 192 HIS A C 1
ATOM 1476 O O . HIS A 1 192 ? -1.884 0.099 -14.873 1.00 98.25 192 HIS A O 1
ATOM 1482 N N . LYS A 1 193 ? -3.728 0.324 -16.138 1.00 97.44 193 LYS A N 1
ATOM 1483 C CA . LYS A 1 193 ? -3.824 -1.062 -16.585 1.00 97.44 193 LYS A CA 1
ATOM 1484 C C . LYS A 1 193 ? -2.717 -1.443 -17.565 1.00 97.44 193 LYS A C 1
ATOM 1486 O O . LYS A 1 193 ? -2.343 -2.606 -17.680 1.00 97.44 193 LYS A O 1
ATOM 1491 N N . ASP A 1 194 ? -2.222 -0.482 -18.328 1.00 96.25 194 ASP A N 1
ATOM 1492 C CA . ASP A 1 194 ? -1.381 -0.730 -19.490 1.00 96.25 194 ASP A CA 1
ATOM 1493 C C . ASP A 1 194 ? -0.419 0.435 -19.773 1.00 96.25 194 ASP A C 1
ATOM 1495 O O . ASP A 1 194 ? -0.334 1.417 -19.028 1.00 96.25 194 ASP A O 1
ATOM 1499 N N . GLY A 1 195 ? 0.373 0.286 -20.838 1.00 94.94 195 GLY A N 1
ATOM 1500 C CA . GLY A 1 195 ? 1.419 1.238 -21.216 1.00 94.94 195 GLY A CA 1
ATOM 1501 C C . GLY A 1 195 ? 2.779 0.948 -20.576 1.00 94.94 195 GLY A C 1
ATOM 1502 O O . GLY A 1 195 ? 3.675 1.796 -20.609 1.00 94.94 195 GLY A O 1
ATOM 1503 N N . TYR A 1 196 ? 2.965 -0.246 -20.007 1.00 95.56 196 TYR A N 1
ATOM 1504 C CA . TYR A 1 196 ? 4.256 -0.675 -19.473 1.00 95.56 196 TYR A CA 1
ATOM 1505 C C . TYR A 1 196 ? 5.238 -0.957 -20.616 1.00 95.56 196 TYR A C 1
ATOM 1507 O O . TYR A 1 196 ? 4.901 -1.589 -21.616 1.00 95.56 196 TYR A O 1
ATOM 1515 N N . ARG A 1 197 ? 6.487 -0.499 -20.488 1.00 93.25 197 ARG A N 1
ATOM 1516 C CA . ARG A 1 197 ? 7.504 -0.705 -21.533 1.00 93.25 197 ARG A CA 1
ATOM 1517 C C . ARG A 1 197 ? 8.045 -2.130 -21.475 1.00 93.25 197 ARG A C 1
ATOM 1519 O O . ARG A 1 197 ? 8.384 -2.616 -20.400 1.00 93.25 197 ARG A O 1
ATOM 1526 N N . ALA A 1 198 ? 8.225 -2.778 -22.624 1.00 89.31 198 ALA A N 1
ATOM 1527 C CA . ALA A 1 198 ? 8.821 -4.118 -22.700 1.00 89.31 198 ALA A CA 1
ATOM 1528 C C . ALA A 1 198 ? 10.217 -4.193 -22.057 1.00 89.31 198 ALA A C 1
ATOM 1530 O O . ALA A 1 198 ? 10.591 -5.210 -21.478 1.00 89.31 198 ALA A O 1
ATOM 1531 N N . GLN A 1 199 ? 10.966 -3.092 -22.114 1.00 92.50 199 GLN A N 1
ATOM 1532 C CA . GLN A 1 199 ? 12.314 -2.963 -21.565 1.00 92.50 199 GLN A CA 1
ATOM 1533 C C . GLN A 1 199 ? 12.330 -2.673 -20.056 1.00 92.50 199 GLN A C 1
ATOM 1535 O O . GLN A 1 199 ? 13.407 -2.614 -19.463 1.00 92.50 199 GLN A O 1
ATOM 1540 N N . SER A 1 200 ? 11.166 -2.489 -19.424 1.00 90.75 200 SER A N 1
ATOM 1541 C CA . SER A 1 200 ? 11.031 -2.323 -17.975 1.00 90.75 200 SER A CA 1
ATOM 1542 C C . SER A 1 200 ? 11.199 -3.665 -17.263 1.00 90.75 200 SER A C 1
ATOM 1544 O O . SER A 1 200 ? 10.242 -4.242 -16.749 1.00 90.75 200 SER A O 1
ATOM 1546 N N . LEU A 1 201 ? 12.421 -4.185 -17.278 1.00 95.62 201 LEU A N 1
ATOM 1547 C CA . LEU A 1 201 ? 12.739 -5.473 -16.683 1.00 95.62 201 LEU A CA 1
ATOM 1548 C C . LEU A 1 201 ? 12.711 -5.398 -15.158 1.00 95.62 201 LEU A C 1
ATOM 1550 O O . LEU A 1 201 ? 13.300 -4.491 -14.569 1.00 95.62 201 LEU A O 1
ATOM 1554 N N . ASP A 1 202 ? 12.075 -6.385 -14.539 1.00 95.94 202 ASP A N 1
ATOM 1555 C CA . ASP A 1 202 ? 12.068 -6.547 -13.090 1.00 95.94 202 ASP A CA 1
ATOM 1556 C C . ASP A 1 202 ? 13.373 -7.174 -12.560 1.00 95.94 202 ASP A C 1
ATOM 1558 O O . ASP A 1 202 ? 14.349 -7.376 -13.294 1.00 95.94 202 ASP A O 1
ATOM 1562 N N . VAL A 1 203 ? 13.434 -7.487 -11.262 1.00 95.06 203 VAL A N 1
ATOM 1563 C CA . VAL A 1 203 ? 14.635 -8.085 -10.651 1.00 95.06 203 VAL A CA 1
ATOM 1564 C C . VAL A 1 203 ? 14.972 -9.477 -11.216 1.00 95.06 203 VAL A C 1
ATOM 1566 O O . VAL A 1 203 ? 16.135 -9.890 -11.173 1.00 95.06 203 VAL A O 1
ATOM 1569 N N . ARG A 1 204 ? 13.985 -10.177 -11.795 1.00 95.31 204 ARG A N 1
ATOM 1570 C CA . ARG A 1 204 ? 14.137 -11.467 -12.489 1.00 95.31 204 ARG A CA 1
ATOM 1571 C C . ARG A 1 204 ? 14.551 -11.290 -13.953 1.00 95.31 204 ARG A C 1
ATOM 1573 O O . ARG A 1 204 ? 14.767 -12.280 -14.645 1.00 95.31 204 ARG A O 1
ATOM 1580 N N . LYS A 1 205 ? 14.741 -10.045 -14.406 1.00 96.06 205 LYS A N 1
ATOM 1581 C CA . LYS A 1 205 ? 14.976 -9.670 -15.807 1.00 96.06 205 LYS A CA 1
ATOM 1582 C C . LYS A 1 205 ? 13.789 -10.016 -16.710 1.00 96.06 205 LYS A C 1
ATOM 1584 O O . LYS A 1 205 ? 13.979 -10.264 -17.899 1.00 96.06 205 LYS A O 1
ATOM 1589 N N . GLU A 1 206 ? 12.582 -10.035 -16.154 1.00 95.81 206 GLU A N 1
ATOM 1590 C CA . GLU A 1 206 ? 11.353 -10.307 -16.892 1.00 95.81 206 GLU A CA 1
ATOM 1591 C C . GLU A 1 206 ? 10.653 -9.001 -17.273 1.00 95.81 206 GLU A C 1
ATOM 1593 O O . GLU A 1 206 ? 10.605 -8.038 -16.503 1.00 95.81 206 GLU A O 1
ATOM 1598 N N . SER A 1 207 ? 10.104 -8.969 -18.485 1.00 95.81 207 SER A N 1
ATOM 1599 C CA . SER A 1 207 ? 9.254 -7.876 -18.954 1.00 95.81 207 SER A CA 1
ATOM 1600 C C . SER A 1 207 ? 7.873 -7.923 -18.283 1.00 95.81 207 SER A C 1
ATOM 1602 O O . SER A 1 207 ? 7.431 -9.001 -17.872 1.00 95.81 207 SER A O 1
ATOM 1604 N N . PRO A 1 208 ? 7.137 -6.796 -18.250 1.00 95.44 208 PRO A N 1
ATOM 1605 C CA . PRO A 1 208 ? 5.743 -6.803 -17.825 1.00 95.44 208 PRO A CA 1
ATOM 1606 C C . PRO A 1 208 ? 4.908 -7.766 -18.694 1.00 95.44 208 PRO A C 1
ATOM 1608 O O . PRO A 1 208 ? 5.258 -7.979 -19.869 1.00 95.44 208 PRO A O 1
ATOM 1611 N N . PRO A 1 209 ? 3.810 -8.338 -18.159 1.00 94.44 209 PRO A N 1
ATOM 1612 C CA . PRO A 1 209 ? 2.995 -9.301 -18.892 1.00 94.44 209 PRO A CA 1
ATOM 1613 C C . PRO A 1 209 ? 2.503 -8.728 -20.224 1.00 94.44 209 PRO A C 1
ATOM 1615 O O . PRO A 1 209 ? 2.092 -7.569 -20.303 1.00 94.44 209 PRO A O 1
ATOM 1618 N N . ALA A 1 210 ? 2.564 -9.538 -21.279 1.00 92.06 210 ALA A N 1
ATOM 1619 C CA . ALA A 1 210 ? 1.995 -9.164 -22.567 1.00 92.06 210 ALA A CA 1
ATOM 1620 C C . ALA A 1 210 ? 0.466 -9.171 -22.473 1.00 92.06 210 ALA A C 1
ATOM 1622 O O . ALA A 1 210 ? -0.119 -10.116 -21.930 1.00 92.06 210 ALA A O 1
ATOM 1623 N N . ILE A 1 211 ? -0.183 -8.143 -23.021 1.00 89.94 211 ILE A N 1
ATOM 1624 C CA . ILE A 1 211 ? -1.635 -8.148 -23.166 1.00 89.94 211 ILE A CA 1
ATOM 1625 C C . ILE A 1 211 ? -1.942 -9.059 -24.347 1.00 89.94 211 ILE A C 1
ATOM 1627 O O . ILE A 1 211 ? -1.874 -8.658 -25.507 1.00 89.94 211 ILE A O 1
ATOM 1631 N N . VAL A 1 212 ? -2.242 -10.325 -24.055 1.00 80.94 212 VAL A N 1
ATOM 1632 C CA . VAL A 1 212 ? -2.758 -11.239 -25.072 1.00 80.94 212 VAL A CA 1
ATOM 1633 C C . VAL A 1 212 ? -4.166 -10.765 -25.401 1.00 80.94 212 VAL A C 1
ATOM 1635 O O . VAL A 1 212 ? -5.130 -11.125 -24.727 1.00 80.94 212 VAL A O 1
ATOM 1638 N N . VAL A 1 213 ? -4.289 -9.921 -26.425 1.00 66.19 213 VAL A N 1
ATOM 1639 C CA . VAL A 1 213 ? -5.584 -9.654 -27.037 1.00 66.19 213 VAL A CA 1
ATOM 1640 C C . VAL A 1 213 ? -6.013 -10.986 -27.625 1.00 66.19 213 VAL A C 1
ATOM 1642 O O . VAL A 1 213 ? -5.419 -11.468 -28.590 1.00 66.19 213 VAL A O 1
ATOM 1645 N N . ALA A 1 214 ? -6.998 -11.631 -27.003 1.00 58.91 214 ALA A N 1
ATOM 1646 C CA . ALA A 1 214 ? -7.668 -12.755 -27.623 1.00 58.91 214 ALA A CA 1
ATOM 1647 C C . ALA A 1 214 ? -8.323 -12.211 -28.893 1.00 58.91 214 ALA A C 1
ATOM 1649 O O . ALA A 1 214 ? -9.446 -11.717 -28.858 1.00 58.91 214 ALA A O 1
ATOM 1650 N N . HIS A 1 215 ? -7.602 -12.234 -30.016 1.00 54.41 215 HIS A N 1
ATOM 1651 C CA . HIS A 1 215 ? -8.228 -12.047 -31.307 1.00 54.41 215 HIS A CA 1
ATOM 1652 C C . HIS A 1 215 ? -9.265 -13.162 -31.391 1.00 54.41 215 HIS A C 1
ATOM 1654 O O . HIS A 1 215 ? -8.867 -14.334 -31.326 1.00 54.41 215 HIS A O 1
ATOM 1660 N N . PRO A 1 216 ? -10.574 -12.846 -31.450 1.00 53.22 216 PRO A N 1
ATOM 1661 C CA . PRO A 1 216 ? -11.558 -13.878 -31.689 1.00 53.22 216 PRO A CA 1
ATOM 1662 C C . PRO A 1 216 ? -11.102 -14.566 -32.966 1.00 53.22 216 PRO A C 1
ATOM 1664 O O . PRO A 1 216 ? -10.973 -13.922 -34.010 1.00 53.22 216 PRO A O 1
ATOM 1667 N N . LYS A 1 217 ? -10.739 -15.850 -32.863 1.00 49.94 217 LYS A N 1
ATOM 1668 C CA . LYS A 1 217 ? -10.492 -16.662 -34.046 1.00 49.94 217 LYS A CA 1
ATOM 1669 C C . LYS A 1 217 ? -11.803 -16.611 -34.808 1.00 49.94 217 LYS A C 1
ATOM 1671 O O . LYS A 1 217 ? -12.758 -17.261 -34.393 1.00 49.94 217 LYS A O 1
ATOM 1676 N N . VAL A 1 218 ? -11.867 -15.786 -35.853 1.00 56.53 218 VAL A N 1
ATOM 1677 C CA . VAL A 1 218 ? -12.951 -15.851 -36.829 1.00 56.53 218 VAL A CA 1
ATOM 1678 C C . VAL A 1 218 ? -12.988 -17.318 -37.239 1.00 56.53 218 VAL A C 1
ATOM 1680 O O . VAL A 1 218 ? -11.946 -17.817 -37.678 1.00 56.53 218 VAL A O 1
ATOM 1683 N N . PRO A 1 219 ? -14.092 -18.045 -37.000 1.00 58.03 219 PRO A N 1
ATOM 1684 C CA . PRO A 1 219 ? -14.171 -19.443 -37.372 1.00 58.03 219 PRO A CA 1
ATOM 1685 C C . PRO A 1 219 ? -13.847 -19.539 -38.859 1.00 58.03 219 PRO A C 1
ATOM 1687 O O . PRO A 1 219 ? -14.582 -19.028 -39.705 1.00 58.03 219 PRO A O 1
ATOM 1690 N N . THR A 1 220 ? -12.712 -20.154 -39.187 1.00 59.38 220 THR A N 1
ATOM 1691 C CA . THR A 1 220 ? -12.247 -20.302 -40.572 1.00 59.38 220 THR A CA 1
ATOM 1692 C C . THR A 1 220 ? -13.264 -21.078 -41.420 1.00 59.38 220 THR A C 1
ATOM 1694 O O . THR A 1 220 ? -13.249 -20.994 -42.647 1.00 59.38 220 THR A O 1
ATOM 1697 N N . ASP A 1 221 ? -14.188 -21.773 -40.757 1.00 59.84 221 ASP A N 1
ATOM 1698 C CA . ASP A 1 221 ? -15.252 -22.560 -41.362 1.00 59.84 221 ASP A CA 1
ATOM 1699 C C . ASP A 1 221 ? -16.397 -21.699 -41.940 1.00 59.84 221 ASP A C 1
ATOM 1701 O O . ASP A 1 221 ? -17.012 -22.110 -42.923 1.00 59.84 221 ASP A O 1
ATOM 1705 N N . GLU A 1 222 ? -16.644 -20.472 -41.452 1.00 54.69 222 GLU A N 1
ATOM 1706 C CA . GLU A 1 222 ? -17.694 -19.598 -42.024 1.00 54.69 222 GLU A CA 1
ATOM 1707 C C . GLU A 1 222 ? -17.233 -18.853 -43.286 1.00 54.69 222 GLU A C 1
ATOM 1709 O O . GLU A 1 222 ? -18.008 -18.689 -44.232 1.00 54.69 222 GLU A O 1
ATOM 1714 N N . VAL A 1 223 ? -15.944 -18.505 -43.382 1.00 53.06 223 VAL A N 1
ATOM 1715 C CA . VAL A 1 223 ? -15.378 -17.883 -44.596 1.00 53.06 223 VAL A CA 1
ATOM 1716 C C . VAL A 1 223 ? -15.290 -18.892 -45.754 1.00 53.06 223 VAL A C 1
ATOM 1718 O O . VAL A 1 223 ? -15.364 -18.514 -46.924 1.00 53.06 223 VAL A O 1
ATOM 1721 N N . GLN A 1 224 ? -15.217 -20.197 -45.462 1.00 53.22 224 GLN A N 1
ATOM 1722 C CA . GLN A 1 224 ? -15.301 -21.243 -46.490 1.00 53.22 224 GLN A CA 1
ATOM 1723 C C . GLN A 1 224 ? -16.738 -21.637 -46.864 1.00 53.22 224 GLN A C 1
ATOM 1725 O O . GLN A 1 224 ? -16.938 -22.181 -47.954 1.00 53.22 224 GLN A O 1
ATOM 1730 N N . ALA A 1 225 ? -17.733 -21.354 -46.018 1.00 55.84 225 ALA A N 1
ATOM 1731 C CA . ALA A 1 225 ? -19.140 -21.612 -46.322 1.00 55.84 225 ALA A CA 1
ATOM 1732 C C . ALA A 1 225 ? -19.733 -20.555 -47.274 1.00 55.84 225 ALA A C 1
ATOM 1734 O O . ALA A 1 225 ? -20.484 -20.906 -48.184 1.00 55.84 225 ALA A O 1
ATOM 1735 N N . GLN A 1 226 ? -19.331 -19.284 -47.151 1.00 48.66 226 GLN A N 1
ATOM 1736 C CA . GLN A 1 226 ? -19.800 -18.214 -48.047 1.00 48.66 226 GLN A CA 1
ATOM 1737 C C . GLN A 1 226 ? -19.199 -18.271 -49.461 1.00 48.66 226 GLN A C 1
ATOM 1739 O O . GLN A 1 226 ? -19.850 -17.850 -50.413 1.00 48.66 226 GLN A O 1
ATOM 1744 N N . ASN A 1 227 ? -18.023 -18.882 -49.640 1.00 49.31 227 ASN A N 1
ATOM 1745 C CA . ASN A 1 227 ? -17.440 -19.112 -50.970 1.00 49.31 227 ASN A CA 1
ATOM 1746 C C . ASN A 1 227 ? -17.933 -20.399 -51.656 1.00 49.31 227 ASN A C 1
ATOM 1748 O O . ASN A 1 227 ? -17.505 -20.698 -52.770 1.00 49.31 227 ASN A O 1
ATOM 1752 N N . ARG A 1 228 ? -18.835 -21.164 -51.024 1.00 51.81 228 ARG A N 1
ATOM 1753 C CA . ARG A 1 228 ? -19.363 -22.426 -51.572 1.00 51.81 228 ARG A CA 1
ATOM 1754 C C . ARG A 1 228 ? -20.802 -22.345 -52.100 1.00 51.81 228 ARG A C 1
ATOM 1756 O O . ARG A 1 228 ? -21.326 -23.373 -52.504 1.00 51.81 228 ARG A O 1
ATOM 1763 N N . HIS A 1 229 ? -21.431 -21.164 -52.112 1.00 48.22 229 HIS A N 1
ATOM 1764 C CA . HIS A 1 229 ? -22.837 -20.990 -52.530 1.00 48.22 229 HIS A CA 1
ATOM 1765 C C . HIS A 1 229 ? -23.056 -20.172 -53.817 1.00 48.22 229 HIS A C 1
ATOM 1767 O O . HIS A 1 229 ? -24.193 -19.849 -54.150 1.00 48.22 229 HIS A O 1
ATOM 1773 N N . VAL A 1 230 ? -22.011 -19.892 -54.603 1.00 49.19 230 VAL A N 1
ATOM 1774 C CA . VAL A 1 230 ? -22.189 -19.401 -55.983 1.00 49.19 230 VAL A CA 1
ATOM 1775 C C . VAL A 1 230 ? -22.131 -20.593 -56.935 1.00 49.19 230 VAL A C 1
ATOM 1777 O O . VAL A 1 230 ? -21.092 -20.906 -57.509 1.00 49.19 230 VAL A O 1
ATOM 1780 N N . GLY A 1 231 ? -23.255 -21.294 -57.066 1.00 47.41 231 GLY A N 1
ATOM 1781 C CA . GLY A 1 231 ? -23.425 -22.331 -58.076 1.00 47.41 231 GLY A CA 1
ATOM 1782 C C . GLY A 1 231 ? -24.571 -23.285 -57.768 1.00 47.41 231 GLY A C 1
ATOM 1783 O O . GLY A 1 231 ? -24.411 -24.155 -56.924 1.00 47.41 231 GLY A O 1
ATOM 1784 N N . GLN A 1 232 ? -25.647 -23.161 -58.554 1.00 43.66 232 GLN A N 1
ATOM 1785 C CA . GLN A 1 232 ? -26.689 -24.173 -58.803 1.00 43.66 232 GLN A CA 1
ATOM 1786 C C . GLN A 1 232 ? -27.784 -24.320 -57.726 1.00 43.66 232 GLN A C 1
ATOM 1788 O O . GLN A 1 232 ? -27.636 -25.071 -56.772 1.00 43.66 232 GLN A O 1
ATOM 1793 N N . ASN A 1 233 ? -28.947 -23.684 -57.907 1.00 37.94 233 ASN A N 1
ATOM 1794 C CA . ASN A 1 233 ? -30.064 -24.228 -58.699 1.00 37.94 233 ASN A CA 1
ATOM 1795 C C . ASN A 1 233 ? -31.365 -23.444 -58.471 1.00 37.94 233 ASN A C 1
ATOM 1797 O O . ASN A 1 233 ? -31.660 -22.985 -57.369 1.00 37.94 233 ASN A O 1
ATOM 1801 N N . GLU A 1 234 ? -32.111 -23.321 -59.565 1.00 45.12 234 GLU A N 1
ATOM 1802 C CA . GLU A 1 234 ? -33.473 -22.809 -59.669 1.00 45.12 234 GLU A CA 1
ATOM 1803 C C . GLU A 1 234 ? -34.512 -23.860 -59.218 1.00 45.12 234 GLU A C 1
ATOM 1805 O O . GLU A 1 234 ? -34.219 -25.054 -59.148 1.00 45.12 234 GLU A O 1
ATOM 1810 N N . ASP A 1 235 ? -35.729 -23.360 -58.988 1.00 41.34 235 ASP A N 1
ATOM 1811 C CA . ASP A 1 235 ? -37.029 -24.042 -58.900 1.00 41.34 235 ASP A CA 1
ATOM 1812 C C . ASP A 1 235 ? -37.400 -24.843 -57.638 1.00 41.34 235 ASP A C 1
ATOM 1814 O O . ASP A 1 235 ? -36.869 -25.910 -57.338 1.00 41.34 235 ASP A O 1
ATOM 1818 N N . GLY A 1 236 ? -38.449 -24.371 -56.946 1.00 36.47 236 GLY A N 1
ATOM 1819 C CA . GLY A 1 236 ? -39.147 -25.158 -55.924 1.00 36.47 236 GLY A CA 1
ATOM 1820 C C . GLY A 1 236 ? -40.034 -24.356 -54.973 1.00 36.47 236 GLY A C 1
ATOM 1821 O O . GLY A 1 236 ? -39.644 -24.058 -53.853 1.00 36.47 236 GLY A O 1
ATOM 1822 N N . MET A 1 237 ? -41.236 -24.023 -55.433 1.00 36.88 237 MET A N 1
ATOM 1823 C CA . MET A 1 237 ? -42.330 -23.362 -54.712 1.00 36.88 237 MET A CA 1
ATOM 1824 C C . MET A 1 237 ? -42.964 -24.250 -53.609 1.00 36.88 237 MET A C 1
ATOM 1826 O O . MET A 1 237 ? -42.946 -25.472 -53.735 1.00 36.88 237 MET A O 1
ATOM 1830 N N . VAL A 1 238 ? -43.628 -23.596 -52.633 1.00 38.28 238 VAL A N 1
ATOM 1831 C CA . VAL A 1 238 ? -44.855 -23.988 -51.875 1.00 38.28 238 VAL A CA 1
ATOM 1832 C C . VAL A 1 238 ? -44.751 -24.026 -50.321 1.00 38.28 238 VAL A C 1
ATOM 1834 O O . VAL A 1 238 ? -44.095 -24.873 -49.729 1.00 38.28 238 VAL A O 1
ATOM 1837 N N . ASP A 1 239 ? -45.504 -23.087 -49.722 1.00 34.59 239 ASP A N 1
ATOM 1838 C CA . ASP A 1 239 ? -46.328 -23.060 -48.490 1.00 34.59 239 ASP A CA 1
ATOM 1839 C C . ASP A 1 239 ? -45.817 -23.307 -47.046 1.00 34.59 239 ASP A C 1
ATOM 1841 O O . ASP A 1 239 ? -45.705 -24.420 -46.551 1.00 34.59 239 ASP A O 1
ATOM 1845 N N . SER A 1 240 ? -45.852 -22.187 -46.306 1.00 37.88 240 SER A N 1
ATOM 1846 C CA . SER A 1 240 ? -46.737 -21.910 -45.150 1.00 37.88 240 SER A CA 1
ATOM 1847 C C . SER A 1 240 ? -46.347 -22.252 -43.696 1.00 37.88 240 SER A C 1
ATOM 1849 O O . SER A 1 240 ? -45.888 -23.328 -43.343 1.00 37.88 240 SER A O 1
ATOM 1851 N N . GLU A 1 241 ? -46.718 -21.265 -42.867 1.00 33.59 241 GLU A N 1
ATOM 1852 C CA . GLU A 1 241 ? -47.162 -21.289 -41.466 1.00 33.59 241 GLU A CA 1
ATOM 1853 C C . GLU A 1 241 ? -46.177 -21.379 -40.276 1.00 33.59 241 GLU A C 1
ATOM 1855 O O . GLU A 1 241 ? -45.594 -22.401 -39.943 1.00 33.59 241 GLU A O 1
ATOM 1860 N N . LYS A 1 242 ? -46.203 -20.259 -39.526 1.00 34.44 242 LYS A N 1
ATOM 1861 C CA . LYS A 1 242 ? -46.320 -20.117 -38.060 1.00 34.44 242 LYS A CA 1
ATOM 1862 C C . LYS A 1 242 ? -45.275 -20.788 -37.159 1.00 34.44 242 LYS A C 1
ATOM 1864 O O . LYS A 1 242 ? -45.395 -21.952 -36.810 1.00 34.44 242 LYS A O 1
ATOM 1869 N N . ALA A 1 243 ? -44.468 -19.944 -36.509 1.00 34.00 243 ALA A N 1
ATOM 1870 C CA . ALA A 1 243 ? -44.313 -19.993 -35.050 1.00 34.00 243 ALA A CA 1
ATOM 1871 C C . ALA A 1 243 ? -43.770 -18.664 -34.501 1.00 34.00 243 ALA A C 1
ATOM 1873 O O . ALA A 1 243 ? -42.597 -18.326 -34.628 1.00 34.00 243 ALA A O 1
ATOM 1874 N N . SER A 1 244 ? -44.657 -17.923 -33.847 1.00 36.47 244 SER A N 1
ATOM 1875 C CA . SER A 1 244 ? -44.368 -16.813 -32.946 1.00 36.47 244 SER A CA 1
ATOM 1876 C C . SER A 1 244 ? -43.615 -17.289 -31.699 1.00 36.47 244 SER A C 1
ATOM 1878 O O . SER A 1 244 ? -44.121 -18.150 -30.975 1.00 36.47 244 SER A O 1
ATOM 1880 N N . ARG A 1 245 ? -42.477 -16.668 -31.371 1.00 33.88 245 ARG A N 1
ATOM 1881 C CA . ARG A 1 245 ? -41.932 -16.664 -30.006 1.00 33.88 245 ARG A CA 1
ATOM 1882 C C . ARG A 1 245 ? -41.445 -15.268 -29.633 1.00 33.88 245 ARG A C 1
ATOM 1884 O O . ARG A 1 245 ? -40.659 -14.652 -30.341 1.00 33.88 245 ARG A O 1
ATOM 1891 N N . ALA A 1 246 ? -42.010 -14.791 -28.531 1.00 33.34 246 ALA A N 1
ATOM 1892 C CA . ALA A 1 246 ? -41.830 -13.476 -27.951 1.00 33.34 246 ALA A CA 1
ATOM 1893 C C . ALA A 1 246 ? -40.413 -13.279 -27.392 1.00 33.34 246 ALA A C 1
ATOM 1895 O O . ALA A 1 246 ? -39.868 -14.166 -26.736 1.00 33.34 246 ALA A O 1
ATOM 1896 N N . LEU A 1 247 ? -39.870 -12.082 -27.609 1.00 35.47 247 LEU A N 1
ATOM 1897 C CA . LEU A 1 247 ? -38.708 -11.539 -26.909 1.00 35.47 247 LEU A CA 1
ATOM 1898 C C . LEU A 1 247 ? -39.203 -10.461 -25.930 1.00 35.47 247 LEU A C 1
ATOM 1900 O O . LEU A 1 247 ? -40.041 -9.647 -26.325 1.00 35.47 247 LEU A O 1
ATOM 1904 N N . PRO A 1 248 ? -38.721 -10.415 -24.677 1.00 37.19 248 PRO A N 1
ATOM 1905 C CA . PRO A 1 248 ? -39.056 -9.330 -23.768 1.00 37.19 248 PRO A CA 1
ATOM 1906 C C . PRO A 1 248 ? -38.212 -8.085 -24.078 1.00 37.19 248 PRO A C 1
ATOM 1908 O O . PRO A 1 248 ? -36.983 -8.113 -24.046 1.00 37.19 248 PRO A O 1
ATOM 1911 N N . SER A 1 249 ? -38.894 -6.977 -24.356 1.00 33.09 249 SER A N 1
ATOM 1912 C CA . SER A 1 249 ? -38.329 -5.633 -24.458 1.00 33.09 249 SER A CA 1
ATOM 1913 C C . SER A 1 249 ? -38.079 -5.052 -23.062 1.00 33.09 249 SER A C 1
ATOM 1915 O O . SER A 1 249 ? -39.030 -4.787 -22.324 1.00 33.09 249 SER A O 1
ATOM 1917 N N . ALA A 1 250 ? -36.817 -4.815 -22.705 1.00 35.22 250 ALA A N 1
ATOM 1918 C CA . ALA A 1 250 ? -36.456 -4.013 -21.540 1.00 35.22 250 ALA A CA 1
ATOM 1919 C C . ALA A 1 250 ? -36.477 -2.523 -21.922 1.00 35.22 250 ALA A C 1
ATOM 1921 O O . ALA A 1 250 ? -35.650 -2.051 -22.698 1.00 35.22 250 ALA A O 1
ATOM 1922 N N . HIS A 1 251 ? -37.454 -1.789 -21.391 1.00 32.78 251 HIS A N 1
ATOM 1923 C CA . HIS A 1 251 ? -37.523 -0.332 -21.453 1.00 32.78 251 HIS A CA 1
ATOM 1924 C C . HIS A 1 251 ? -36.666 0.258 -20.324 1.00 32.78 251 HIS A C 1
ATOM 1926 O O . HIS A 1 251 ? -36.995 0.097 -19.150 1.00 32.78 251 HIS A O 1
ATOM 1932 N N . TRP A 1 252 ? -35.604 0.990 -20.662 1.00 32.75 252 TRP A N 1
ATOM 1933 C CA . TRP A 1 252 ? -34.960 1.919 -19.730 1.00 32.75 252 TRP A CA 1
ATOM 1934 C C . TRP A 1 252 ? -35.587 3.306 -19.918 1.00 32.75 252 TRP A C 1
ATOM 1936 O O . TRP A 1 252 ? -35.545 3.876 -21.007 1.00 32.75 252 TRP A O 1
ATOM 1946 N N . SER A 1 253 ? -36.215 3.837 -18.867 1.00 37.91 253 SER A N 1
ATOM 1947 C CA . SER A 1 253 ? -36.802 5.181 -18.867 1.00 37.91 253 SER A CA 1
ATOM 1948 C C . SER A 1 253 ? -35.718 6.238 -18.636 1.00 37.91 253 SER A C 1
ATOM 1950 O O . SER A 1 253 ? -35.101 6.286 -17.574 1.00 37.91 253 SER A O 1
ATOM 1952 N N . LEU A 1 254 ? -35.529 7.122 -19.617 1.00 35.31 254 LEU A N 1
ATOM 1953 C CA . LEU A 1 254 ? -34.568 8.238 -19.660 1.00 35.31 254 LEU A CA 1
ATOM 1954 C C . LEU A 1 254 ? -34.862 9.401 -18.683 1.00 35.31 254 LEU A C 1
ATOM 1956 O O . LEU A 1 254 ? -34.318 10.492 -18.828 1.00 35.31 254 LEU A O 1
ATOM 1960 N N . THR A 1 255 ? -35.701 9.207 -17.666 1.00 35.31 255 THR A N 1
ATOM 1961 C CA . THR A 1 255 ? -36.167 10.292 -16.782 1.00 35.31 255 THR A CA 1
ATOM 1962 C C . THR A 1 255 ? -35.417 10.422 -15.456 1.00 35.31 255 THR A C 1
ATOM 1964 O O . THR A 1 255 ? -35.693 11.355 -14.707 1.00 35.31 255 THR A O 1
ATOM 1967 N N . SER A 1 256 ? -34.422 9.574 -15.171 1.00 38.03 256 SER A N 1
ATOM 1968 C CA . SER A 1 256 ? -33.705 9.612 -13.882 1.00 38.03 256 SER A CA 1
ATOM 1969 C C . SER A 1 256 ? -32.303 10.245 -13.921 1.00 38.03 256 SER A C 1
ATOM 1971 O O . SER A 1 256 ? -31.622 10.254 -12.900 1.00 38.03 256 SER A O 1
ATOM 1973 N N . LEU A 1 257 ? -31.872 10.814 -15.058 1.00 36.06 257 LEU A N 1
ATOM 1974 C CA . LEU A 1 257 ? -30.515 11.369 -15.231 1.00 36.06 257 LEU A CA 1
ATOM 1975 C C . LEU A 1 257 ? -30.425 12.910 -15.220 1.00 36.06 257 LEU A C 1
ATOM 1977 O O . LEU A 1 257 ? -29.357 13.455 -15.481 1.00 36.06 257 LEU A O 1
ATOM 1981 N N . LEU A 1 258 ? -31.514 13.629 -14.913 1.00 32.84 258 LEU A N 1
ATOM 1982 C CA . LEU A 1 258 ? -31.543 15.102 -14.990 1.00 32.84 258 LEU A CA 1
ATOM 1983 C C . LEU A 1 258 ? -31.730 15.827 -13.643 1.00 32.84 258 LEU A C 1
ATOM 1985 O O . LEU A 1 258 ? -31.805 17.051 -13.625 1.00 32.84 258 LEU A O 1
ATOM 1989 N N . HIS A 1 259 ? -31.777 15.113 -12.511 1.00 36.28 259 HIS A N 1
ATOM 1990 C CA . HIS A 1 259 ? -32.042 15.727 -11.196 1.00 36.28 259 HIS A CA 1
ATOM 1991 C C . HIS A 1 259 ? -30.813 15.922 -10.285 1.00 36.28 259 HIS A C 1
ATOM 1993 O O . HIS A 1 259 ? -30.947 16.506 -9.213 1.00 36.28 259 HIS A O 1
ATOM 1999 N N . THR A 1 260 ? -29.608 15.529 -10.719 1.00 36.03 260 THR A N 1
ATOM 2000 C CA . THR A 1 260 ? -28.380 15.604 -9.887 1.00 36.03 260 THR A CA 1
ATOM 2001 C C . THR A 1 260 ? -27.332 16.603 -10.408 1.00 36.03 260 THR A C 1
ATOM 2003 O O . THR A 1 260 ? -26.254 16.718 -9.842 1.00 36.03 260 THR A O 1
ATOM 2006 N N . MET A 1 261 ? -27.634 17.377 -11.457 1.00 35.97 261 MET A N 1
ATOM 2007 C CA . MET A 1 261 ? -26.675 18.303 -12.098 1.00 35.97 261 MET A CA 1
ATOM 2008 C C . MET A 1 261 ? -26.928 19.800 -11.813 1.00 35.97 261 MET A C 1
ATOM 2010 O O . MET A 1 261 ? -26.262 20.649 -12.392 1.00 35.97 261 MET A O 1
ATOM 2014 N N . LEU A 1 262 ? -27.851 20.165 -10.908 1.00 34.84 262 LEU A N 1
ATOM 2015 C CA . LEU A 1 262 ? -28.256 21.574 -10.717 1.00 34.84 262 LEU A CA 1
ATOM 2016 C C . LEU A 1 262 ? -28.327 22.058 -9.254 1.00 34.84 262 LEU A C 1
ATOM 2018 O O . LEU A 1 262 ? -29.232 22.797 -8.873 1.00 34.84 262 LEU A O 1
ATOM 2022 N N . ARG A 1 263 ? -27.347 21.684 -8.418 1.00 34.28 263 ARG A N 1
ATOM 2023 C CA . ARG A 1 263 ? -27.169 22.260 -7.060 1.00 34.28 263 ARG A CA 1
ATOM 2024 C C . ARG A 1 263 ? -25.730 22.677 -6.706 1.00 34.28 263 ARG A C 1
ATOM 2026 O O . ARG A 1 263 ? -25.409 22.820 -5.534 1.00 34.28 263 ARG A O 1
ATOM 2033 N N . GLY A 1 264 ? -24.874 22.906 -7.702 1.00 34.38 264 GLY A N 1
ATOM 2034 C CA . GLY A 1 264 ? -23.447 23.210 -7.498 1.00 34.38 264 GLY A CA 1
ATOM 2035 C C . GLY A 1 264 ? -22.972 24.573 -8.004 1.00 34.38 264 GLY A C 1
ATOM 2036 O O . GLY A 1 264 ? -21.786 24.731 -8.258 1.00 34.38 264 GLY A O 1
ATOM 2037 N N . LEU A 1 265 ? -23.861 25.547 -8.204 1.00 36.28 265 LEU A N 1
ATOM 2038 C CA . LEU A 1 265 ? -23.477 26.888 -8.650 1.00 36.28 265 LEU A CA 1
ATOM 2039 C C . LEU A 1 265 ? -24.177 27.926 -7.783 1.00 36.28 265 LEU A C 1
ATOM 2041 O O . LEU A 1 265 ? -25.357 28.179 -7.991 1.00 36.28 265 LEU A O 1
ATOM 2045 N N . LEU A 1 266 ? -23.437 28.458 -6.803 1.00 33.09 266 LEU A N 1
ATOM 2046 C CA . LEU A 1 266 ? -23.476 29.829 -6.264 1.00 33.09 266 LEU A CA 1
ATOM 2047 C C . LEU A 1 266 ? -22.784 29.837 -4.889 1.00 33.09 266 LEU A C 1
ATOM 2049 O O . LEU A 1 266 ? -23.397 29.453 -3.900 1.00 33.09 266 LEU A O 1
ATOM 2053 N N . ASN A 1 267 ? -21.506 30.238 -4.848 1.00 33.44 267 ASN A N 1
ATOM 2054 C CA . ASN A 1 267 ? -20.878 31.002 -3.754 1.00 33.44 267 ASN A CA 1
ATOM 2055 C C . ASN A 1 267 ? -19.379 31.195 -4.033 1.00 33.44 267 ASN A C 1
ATOM 2057 O O . ASN A 1 267 ? -18.545 30.429 -3.567 1.00 33.44 267 ASN A O 1
ATOM 2061 N N . LEU A 1 268 ? -19.031 32.239 -4.787 1.00 32.50 268 LEU A N 1
ATOM 2062 C CA . LEU A 1 268 ? -17.658 32.737 -4.906 1.00 32.50 268 LEU A CA 1
ATOM 2063 C C . LEU A 1 268 ? -17.708 34.251 -5.110 1.00 32.50 268 LEU A C 1
ATOM 2065 O O . LEU A 1 268 ? -17.768 34.715 -6.238 1.00 32.50 268 LEU A O 1
ATOM 2069 N N . PHE A 1 269 ? -17.699 35.011 -4.016 1.00 33.19 269 PHE A N 1
ATOM 2070 C CA . PHE A 1 269 ? -17.210 36.391 -3.993 1.00 33.19 269 PHE A CA 1
ATOM 2071 C C . PHE A 1 269 ? -16.813 36.756 -2.560 1.00 33.19 269 PHE A C 1
ATOM 2073 O O . PHE A 1 269 ? -17.688 36.908 -1.712 1.00 33.19 269 PHE A O 1
ATOM 2080 N N . HIS A 1 270 ? -15.513 36.940 -2.308 1.00 32.53 270 HIS A N 1
ATOM 2081 C CA . HIS A 1 270 ? -14.997 38.053 -1.499 1.00 32.53 270 HIS A CA 1
ATOM 2082 C C . HIS A 1 270 ? -13.512 38.335 -1.823 1.00 32.53 270 HIS A C 1
ATOM 2084 O O . HIS A 1 270 ? -12.815 37.439 -2.302 1.00 32.53 270 HIS A O 1
ATOM 2090 N N . PRO A 1 271 ? -13.049 39.591 -1.654 1.00 40.12 271 PRO A N 1
ATOM 2091 C CA . PRO A 1 271 ? -11.970 40.166 -2.451 1.00 40.12 271 PRO A CA 1
ATOM 2092 C C . PRO A 1 271 ? -10.575 40.099 -1.812 1.00 40.12 271 PRO A C 1
ATOM 2094 O O . PRO A 1 271 ? -10.401 40.016 -0.597 1.00 40.12 271 PRO A O 1
ATOM 2097 N N . ALA A 1 272 ? -9.585 40.198 -2.700 1.00 34.53 272 ALA A N 1
ATOM 2098 C CA . ALA A 1 272 ? -8.150 40.207 -2.454 1.00 34.53 272 ALA A CA 1
ATOM 2099 C C . ALA A 1 272 ? -7.674 41.363 -1.556 1.00 34.53 272 ALA A C 1
ATOM 2101 O O . ALA A 1 272 ? -8.137 42.499 -1.671 1.00 34.53 272 ALA A O 1
ATOM 2102 N N . ARG A 1 273 ? -6.658 41.084 -0.728 1.00 32.50 273 ARG A N 1
ATOM 2103 C CA . ARG A 1 273 ? -5.900 42.089 0.024 1.00 32.50 273 ARG A CA 1
ATOM 2104 C C . ARG A 1 273 ? -4.433 42.050 -0.414 1.00 32.50 273 ARG A C 1
ATOM 2106 O O . ARG A 1 273 ? -3.734 41.073 -0.175 1.00 32.50 273 ARG A O 1
ATOM 2113 N N . LEU A 1 274 ? -4.011 43.117 -1.090 1.00 40.75 274 LEU A N 1
ATOM 2114 C CA . LEU A 1 274 ? -2.637 43.398 -1.515 1.00 40.75 274 LEU A CA 1
ATOM 2115 C C . LEU A 1 274 ? -1.790 43.856 -0.319 1.00 40.75 274 LEU A C 1
ATOM 2117 O O . LEU A 1 274 ? -2.235 44.708 0.450 1.00 40.75 274 LEU A O 1
ATOM 2121 N N . VAL A 1 275 ? -0.560 43.349 -0.205 1.00 40.84 275 VAL A N 1
ATOM 2122 C CA . VAL A 1 275 ? 0.495 43.883 0.677 1.00 40.84 275 VAL A CA 1
ATOM 2123 C C . VAL A 1 275 ? 1.831 43.866 -0.092 1.00 40.84 275 VAL A C 1
ATOM 2125 O O . VAL A 1 275 ? 2.040 42.947 -0.886 1.00 40.84 275 VAL A O 1
ATOM 2128 N N . PRO A 1 276 ? 2.705 44.884 0.067 1.00 46.16 276 PRO A N 1
ATOM 2129 C CA . PRO A 1 276 ? 3.753 45.201 -0.897 1.00 46.16 276 PRO A CA 1
ATOM 2130 C C . PRO A 1 276 ? 5.120 44.585 -0.565 1.00 46.16 276 PRO A C 1
ATOM 2132 O O . PRO A 1 276 ? 5.478 44.364 0.590 1.00 46.16 276 PRO A O 1
ATOM 2135 N N . THR A 1 277 ? 5.910 44.383 -1.617 1.00 44.38 277 THR A N 1
ATOM 2136 C CA . THR A 1 277 ? 7.344 44.063 -1.606 1.00 44.38 277 THR A CA 1
ATOM 2137 C C . THR A 1 277 ? 8.208 45.274 -1.244 1.00 44.38 277 THR A C 1
ATOM 2139 O O . THR A 1 277 ? 7.909 46.376 -1.714 1.00 44.38 277 THR A O 1
ATOM 2142 N N . PRO A 1 278 ? 9.373 45.064 -0.610 1.00 53.78 278 PRO A N 1
ATOM 2143 C CA . PRO A 1 278 ? 10.518 45.932 -0.833 1.00 53.78 278 PRO A CA 1
ATOM 2144 C C . PRO A 1 278 ? 11.690 45.192 -1.492 1.00 53.78 278 PRO A C 1
ATOM 2146 O O . PRO A 1 278 ? 12.022 44.052 -1.172 1.00 53.78 278 PRO A O 1
ATOM 2149 N N . ALA A 1 279 ? 12.303 45.905 -2.432 1.00 41.25 279 ALA A N 1
ATOM 2150 C CA . ALA A 1 279 ? 13.528 45.572 -3.137 1.00 41.25 279 ALA A CA 1
ATOM 2151 C C . ALA A 1 279 ? 14.771 45.763 -2.254 1.00 41.25 279 ALA A C 1
ATOM 2153 O O . ALA A 1 279 ? 14.793 46.672 -1.429 1.00 41.25 279 ALA A O 1
ATOM 2154 N N . SER A 1 280 ? 15.834 44.998 -2.518 1.00 39.50 280 SER A N 1
ATOM 2155 C CA . SER A 1 280 ? 17.204 45.531 -2.566 1.00 39.50 280 SER A CA 1
ATOM 2156 C C . SER A 1 280 ? 18.179 44.499 -3.144 1.00 39.50 280 SER A C 1
ATOM 2158 O O . SER A 1 280 ? 18.267 43.374 -2.657 1.00 39.50 280 SER A O 1
ATOM 2160 N N . ALA A 1 281 ? 18.915 44.906 -4.177 1.00 45.25 281 ALA A N 1
ATOM 2161 C CA . ALA A 1 281 ? 20.145 44.270 -4.651 1.00 45.25 281 ALA A CA 1
ATOM 2162 C C . ALA A 1 281 ? 21.358 44.946 -3.976 1.00 45.25 281 ALA A C 1
ATOM 2164 O O . ALA A 1 281 ? 21.237 46.074 -3.494 1.00 45.25 281 ALA A O 1
ATOM 2165 N N . PRO A 1 282 ? 22.548 44.320 -3.994 1.00 55.62 282 PRO A N 1
ATOM 2166 C CA . PRO A 1 282 ? 23.547 44.809 -4.950 1.00 55.62 282 PRO A CA 1
ATOM 2167 C C . PRO A 1 282 ? 24.404 43.708 -5.608 1.00 55.62 282 PRO A C 1
ATOM 2169 O O . PRO A 1 282 ? 24.377 42.540 -5.233 1.00 55.62 282 PRO A O 1
ATOM 2172 N N . ALA A 1 283 ? 25.130 44.135 -6.642 1.00 43.91 283 ALA A N 1
ATOM 2173 C CA . ALA A 1 283 ? 25.844 43.356 -7.656 1.00 43.91 283 ALA A CA 1
ATOM 2174 C C . ALA A 1 283 ? 27.376 43.199 -7.340 1.00 43.91 283 ALA A C 1
ATOM 2176 O O . ALA A 1 283 ? 27.745 43.389 -6.183 1.00 43.91 283 ALA A O 1
ATOM 2177 N N . PRO A 1 284 ? 28.285 42.804 -8.273 1.00 63.03 284 PRO A N 1
ATOM 2178 C CA . PRO A 1 284 ? 29.134 41.608 -8.111 1.00 63.03 284 PRO A CA 1
ATOM 2179 C C . PRO A 1 284 ? 30.662 41.847 -8.271 1.00 63.03 284 PRO A C 1
ATOM 2181 O O . PRO A 1 284 ? 31.081 42.929 -8.671 1.00 63.03 284 PRO A O 1
ATOM 2184 N N . ALA A 1 285 ? 31.496 40.816 -8.043 1.00 38.19 285 ALA A N 1
ATOM 2185 C CA . ALA A 1 285 ? 32.871 40.664 -8.580 1.00 38.19 285 ALA A CA 1
ATOM 2186 C C . ALA A 1 285 ? 33.414 39.222 -8.325 1.00 38.19 285 ALA A C 1
ATOM 2188 O O . ALA A 1 285 ? 32.807 38.501 -7.537 1.00 38.19 285 ALA A O 1
ATOM 2189 N N . PRO A 1 286 ? 34.557 38.782 -8.902 1.00 51.62 286 PRO A N 1
ATOM 2190 C CA . PRO A 1 286 ? 34.712 38.412 -10.307 1.00 51.62 286 PRO A CA 1
ATOM 2191 C C . PRO A 1 286 ? 35.258 36.978 -10.535 1.00 51.62 286 PRO A C 1
ATOM 2193 O O . PRO A 1 286 ? 35.697 36.276 -9.632 1.00 51.62 286 PRO A O 1
ATOM 2196 N N . SER A 1 287 ? 35.230 36.611 -11.817 1.00 39.25 287 SER A N 1
ATOM 2197 C CA . SER A 1 287 ? 35.752 35.437 -12.533 1.00 39.25 287 SER A CA 1
ATOM 2198 C C . SER A 1 287 ? 36.965 34.670 -11.980 1.00 39.25 287 SER A C 1
ATOM 2200 O O . SER A 1 287 ? 38.016 35.264 -11.740 1.00 39.25 287 SER A O 1
ATOM 2202 N N . THR A 1 288 ? 36.910 33.342 -12.125 1.00 40.34 288 THR A N 1
ATOM 2203 C CA . THR A 1 288 ? 38.023 32.551 -12.678 1.00 40.34 288 THR A CA 1
ATOM 2204 C C . THR A 1 288 ? 37.513 31.517 -13.689 1.00 40.34 288 THR A C 1
ATOM 2206 O O . THR A 1 288 ? 36.571 30.769 -13.451 1.00 40.34 288 THR A O 1
ATOM 2209 N N . ASN A 1 289 ? 38.144 31.556 -14.863 1.00 39.25 289 ASN A N 1
ATOM 2210 C CA . ASN A 1 289 ? 38.058 30.603 -15.964 1.00 39.25 289 ASN A CA 1
ATOM 2211 C C . ASN A 1 289 ? 38.531 29.214 -15.527 1.00 39.25 289 ASN A C 1
ATOM 2213 O O . ASN A 1 289 ? 39.668 29.108 -15.081 1.00 39.25 289 ASN A O 1
ATOM 2217 N N . GLU A 1 290 ? 37.787 28.163 -15.871 1.00 38.06 290 GLU A N 1
ATOM 2218 C CA . GLU A 1 290 ? 38.402 26.904 -16.298 1.00 38.06 290 GLU A CA 1
ATOM 2219 C C . GLU A 1 290 ? 37.640 26.305 -17.487 1.00 38.06 290 GLU A C 1
ATOM 2221 O O . GLU A 1 290 ? 36.425 26.117 -17.482 1.00 38.06 290 GLU A O 1
ATOM 2226 N N . LYS A 1 291 ? 38.403 26.090 -18.560 1.00 38.12 291 LYS A N 1
ATOM 2227 C CA . LYS A 1 291 ? 37.991 25.531 -19.845 1.00 38.12 291 LYS A CA 1
ATOM 2228 C C . LYS A 1 291 ? 37.695 24.040 -19.691 1.00 38.12 291 LYS A C 1
ATOM 2230 O O . LYS A 1 291 ? 38.527 23.302 -19.177 1.00 38.12 291 LYS A O 1
ATOM 2235 N N . SER A 1 292 ? 36.598 23.569 -20.275 1.00 39.72 292 SER A N 1
ATOM 2236 C CA . SER A 1 292 ? 36.474 22.176 -20.720 1.00 39.72 292 SER A CA 1
ATOM 2237 C C . SER A 1 292 ? 35.678 22.116 -22.029 1.00 39.72 292 SER A C 1
ATOM 2239 O O . SER A 1 292 ? 34.692 22.843 -22.167 1.00 39.72 292 SER A O 1
ATOM 2241 N N . PRO A 1 293 ? 36.126 21.333 -23.027 1.00 46.59 293 PRO A N 1
ATOM 2242 C CA . PRO A 1 293 ? 35.586 21.393 -24.378 1.00 46.59 293 PRO A CA 1
ATOM 2243 C C . PRO A 1 293 ? 34.292 20.586 -24.511 1.00 46.59 293 PRO A C 1
ATOM 2245 O O . PRO A 1 293 ? 34.252 19.382 -24.261 1.00 46.59 293 PRO A O 1
ATOM 2248 N N . ALA A 1 294 ? 33.245 21.265 -24.973 1.00 34.81 294 ALA A N 1
ATOM 2249 C CA . ALA A 1 294 ? 32.039 20.648 -25.499 1.00 34.81 294 ALA A CA 1
ATOM 2250 C C . ALA A 1 294 ? 32.338 20.011 -26.867 1.00 34.81 294 ALA A C 1
ATOM 2252 O O . ALA A 1 294 ? 32.746 20.696 -27.804 1.00 34.81 294 ALA A O 1
ATOM 2253 N N . SER A 1 295 ? 32.110 18.703 -26.975 1.00 37.09 295 SER A N 1
ATOM 2254 C CA . SER A 1 295 ? 31.971 17.984 -28.241 1.00 37.09 295 SER A CA 1
ATOM 2255 C C . SER A 1 295 ? 30.496 17.628 -28.400 1.00 37.09 295 SER A C 1
ATOM 2257 O O . SER A 1 295 ? 30.000 16.672 -27.805 1.00 37.09 295 SER A O 1
ATOM 2259 N N . SER A 1 296 ? 29.773 18.463 -29.140 1.00 35.78 296 SER A N 1
ATOM 2260 C CA . SER A 1 296 ? 28.377 18.268 -29.516 1.00 35.78 296 SER A CA 1
ATOM 2261 C C . SER A 1 296 ? 28.318 17.716 -30.939 1.00 35.78 296 SER A C 1
ATOM 2263 O O . SER A 1 296 ? 28.557 18.428 -31.910 1.00 35.78 296 SER A O 1
ATOM 2265 N N . SER A 1 297 ? 27.980 16.434 -31.067 1.00 39.62 297 SER A N 1
ATOM 2266 C CA . SER A 1 297 ? 27.505 15.853 -32.327 1.00 39.62 297 SER A CA 1
ATOM 2267 C C . SER A 1 297 ? 25.993 15.632 -32.222 1.00 39.62 297 SER A C 1
ATOM 2269 O O . SER A 1 297 ? 25.546 15.070 -31.219 1.00 39.62 297 SER A O 1
ATOM 2271 N N . PRO A 1 298 ? 25.185 16.059 -33.209 1.00 39.84 298 PRO A N 1
ATOM 2272 C CA . PRO A 1 298 ? 23.746 15.865 -33.181 1.00 39.84 298 PRO A CA 1
ATOM 2273 C C . PRO A 1 298 ? 23.429 14.443 -33.653 1.00 39.84 298 PRO A C 1
ATOM 2275 O O . PRO A 1 298 ? 23.523 14.130 -34.839 1.00 39.84 298 PRO A O 1
ATOM 2278 N N . PHE A 1 299 ? 23.048 13.563 -32.728 1.00 33.06 299 PHE A N 1
ATOM 2279 C CA . PHE A 1 299 ? 22.394 12.310 -33.093 1.00 33.06 299 PHE A CA 1
ATOM 2280 C C . PHE A 1 299 ? 20.972 12.628 -33.562 1.00 33.06 299 PHE A C 1
ATOM 2282 O O . PHE A 1 299 ? 20.080 12.900 -32.761 1.00 33.06 299 PHE A O 1
ATOM 2289 N N . PHE A 1 300 ? 20.769 12.597 -34.878 1.00 36.78 300 PHE A N 1
ATOM 2290 C CA . PHE A 1 300 ? 19.448 12.459 -35.478 1.00 36.78 300 PHE A CA 1
ATOM 2291 C C . PHE A 1 300 ? 18.855 11.112 -35.034 1.00 36.78 300 PHE A C 1
ATOM 2293 O O . PHE A 1 300 ? 19.233 10.062 -35.550 1.00 36.78 300 PHE A O 1
ATOM 2300 N N . PHE A 1 301 ? 17.932 11.127 -34.071 1.00 37.41 301 PHE A N 1
ATOM 2301 C CA . PHE A 1 301 ? 17.042 9.993 -33.833 1.00 37.41 301 PHE A CA 1
ATOM 2302 C C . PHE A 1 301 ? 15.961 10.011 -34.914 1.00 37.41 301 PHE A C 1
ATOM 2304 O O . PHE A 1 301 ? 15.054 10.841 -34.894 1.00 37.41 301 PHE A O 1
ATOM 2311 N N . ALA A 1 302 ? 16.075 9.099 -35.877 1.00 38.53 302 ALA A N 1
ATOM 2312 C CA . ALA A 1 302 ? 14.940 8.724 -36.706 1.00 38.53 302 ALA A CA 1
ATOM 2313 C C . ALA A 1 302 ? 13.853 8.100 -35.803 1.00 38.53 302 ALA A C 1
ATOM 2315 O O . ALA A 1 302 ? 14.193 7.361 -34.872 1.00 38.53 302 ALA A O 1
ATOM 2316 N N . PRO A 1 303 ? 12.559 8.372 -36.039 1.00 41.00 303 PRO A N 1
ATOM 2317 C CA . PRO A 1 303 ? 11.495 7.784 -35.243 1.00 41.00 303 PRO A CA 1
ATOM 2318 C C . PRO A 1 303 ? 11.376 6.296 -35.595 1.00 41.00 303 PRO A C 1
ATOM 2320 O O . PRO A 1 303 ? 10.899 5.944 -36.672 1.00 41.00 303 PRO A O 1
ATOM 2323 N N . LEU A 1 304 ? 11.807 5.410 -34.691 1.00 43.22 304 LEU A N 1
ATOM 2324 C CA . LEU A 1 304 ? 11.405 4.003 -34.731 1.00 43.22 304 LEU A CA 1
ATOM 2325 C C . LEU A 1 304 ? 9.918 3.921 -34.360 1.00 43.22 304 LEU A C 1
ATOM 2327 O O . LEU A 1 304 ? 9.551 3.765 -33.199 1.00 43.22 304 LEU A O 1
ATOM 2331 N N . ALA A 1 305 ? 9.056 4.058 -35.361 1.00 52.94 305 ALA A N 1
ATOM 2332 C CA . ALA A 1 305 ? 7.713 3.509 -35.307 1.00 52.94 305 ALA A CA 1
ATOM 2333 C C . ALA A 1 305 ? 7.802 2.019 -35.666 1.00 52.94 305 ALA A C 1
ATOM 2335 O O . ALA A 1 305 ? 8.135 1.705 -36.807 1.00 52.94 305 ALA A O 1
ATOM 2336 N N . SER A 1 306 ? 7.574 1.112 -34.711 1.00 48.56 306 SER A N 1
ATOM 2337 C CA . SER A 1 306 ? 6.980 -0.229 -34.921 1.00 48.56 306 SER A CA 1
ATOM 2338 C C . SER A 1 306 ? 7.063 -1.071 -33.643 1.00 48.56 306 SER A C 1
ATOM 2340 O O . SER A 1 306 ? 8.130 -1.226 -33.058 1.00 48.56 306 SER A O 1
ATOM 2342 N N . ASP A 1 307 ? 5.908 -1.600 -33.238 1.00 50.12 307 ASP A N 1
ATOM 2343 C CA . ASP A 1 307 ? 5.698 -2.677 -32.261 1.00 50.12 307 ASP A CA 1
ATOM 2344 C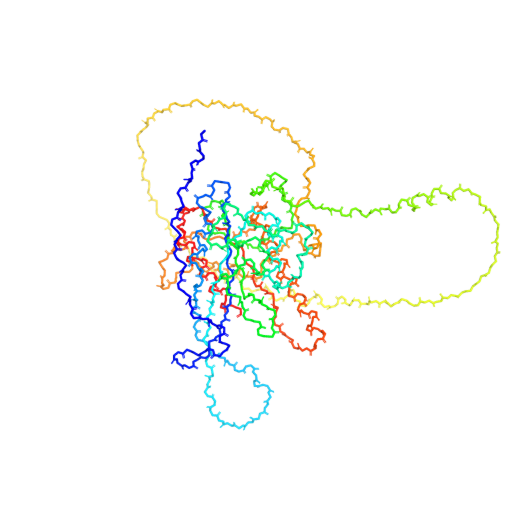 C . ASP A 1 307 ? 6.132 -2.431 -30.812 1.00 50.12 307 ASP A C 1
ATOM 2346 O O . ASP A 1 307 ? 6.802 -3.252 -30.180 1.00 50.12 307 ASP A O 1
ATOM 2350 N N . GLN A 1 308 ? 5.656 -1.336 -30.211 1.00 58.16 308 GLN A N 1
ATOM 2351 C CA . GLN A 1 308 ? 5.500 -1.343 -28.759 1.00 58.16 308 GLN A CA 1
ATOM 2352 C C . GLN A 1 308 ? 4.317 -2.260 -28.432 1.00 58.16 308 GLN A C 1
ATOM 2354 O O . GLN A 1 308 ? 3.173 -1.819 -28.427 1.00 58.16 308 GLN A O 1
ATOM 2359 N N . GLU A 1 309 ? 4.594 -3.551 -28.231 1.00 73.62 309 GLU A N 1
ATOM 2360 C CA . GLU A 1 309 ? 3.604 -4.492 -27.706 1.00 73.62 309 GLU A CA 1
ATOM 2361 C C . GLU A 1 309 ? 2.951 -3.875 -26.467 1.00 73.62 309 GLU A C 1
ATOM 2363 O O . GLU A 1 309 ? 3.647 -3.488 -25.519 1.00 73.62 309 GLU A O 1
ATOM 2368 N N . ASP A 1 310 ? 1.624 -3.774 -26.478 1.00 86.56 310 ASP A N 1
ATOM 2369 C CA . ASP A 1 310 ? 0.870 -3.340 -25.313 1.00 86.56 310 ASP A CA 1
ATOM 2370 C C . ASP A 1 310 ? 1.100 -4.355 -24.182 1.00 86.56 310 ASP A C 1
ATOM 2372 O O . ASP A 1 310 ? 0.785 -5.546 -24.284 1.00 86.56 310 ASP A O 1
ATOM 2376 N N . ARG A 1 311 ? 1.704 -3.887 -23.088 1.00 94.38 311 ARG A N 1
ATOM 2377 C CA . ARG A 1 311 ? 1.973 -4.687 -21.887 1.00 94.38 311 ARG A CA 1
ATOM 2378 C C . ARG A 1 311 ? 1.235 -4.112 -20.696 1.00 94.38 311 ARG A C 1
ATOM 2380 O O . ARG A 1 311 ? 1.031 -2.899 -20.619 1.00 94.38 311 ARG A O 1
ATOM 2387 N N . GLY A 1 312 ? 0.862 -4.989 -19.769 1.00 95.06 312 GLY A N 1
ATOM 2388 C CA . GLY A 1 312 ? 0.036 -4.664 -18.614 1.00 95.06 312 GLY A CA 1
ATOM 2389 C C . GLY A 1 312 ? -0.870 -5.817 -18.203 1.00 95.06 312 GLY A C 1
ATOM 2390 O O . GLY A 1 312 ? -0.483 -6.983 -18.275 1.00 95.06 312 GLY A O 1
ATOM 2391 N N . PHE A 1 313 ? -2.079 -5.491 -17.757 1.00 95.38 313 PHE A N 1
ATOM 2392 C CA . PHE A 1 313 ? -3.052 -6.475 -17.293 1.00 95.38 313 PHE A CA 1
ATOM 2393 C C . PHE A 1 313 ? -3.951 -6.952 -18.440 1.00 95.38 313 PHE A C 1
ATOM 2395 O O . PHE A 1 313 ? -4.726 -6.179 -19.004 1.00 95.38 313 PHE A O 1
ATOM 2402 N N . GLY A 1 314 ? -3.851 -8.244 -18.760 1.00 90.75 314 GLY A N 1
ATOM 2403 C CA . GLY A 1 314 ? -4.723 -8.943 -19.706 1.00 90.75 314 GLY A CA 1
ATOM 2404 C C . GLY A 1 314 ? -5.765 -9.796 -18.982 1.00 90.75 314 GLY A C 1
ATOM 2405 O O . GLY A 1 314 ? -6.638 -9.267 -18.292 1.00 90.75 314 GLY A O 1
ATOM 2406 N N . GLN A 1 315 ? -5.635 -11.119 -19.128 1.00 91.69 315 GLN A N 1
ATOM 2407 C CA . GLN A 1 315 ? -6.580 -12.100 -18.592 1.00 91.69 315 GLN A CA 1
ATOM 2408 C C . GLN A 1 315 ? -6.900 -11.894 -17.104 1.00 91.69 315 GLN A C 1
ATOM 2410 O O . GLN A 1 315 ? -5.997 -11.713 -16.286 1.00 91.69 315 GLN A O 1
ATOM 2415 N N . ALA A 1 316 ? -8.192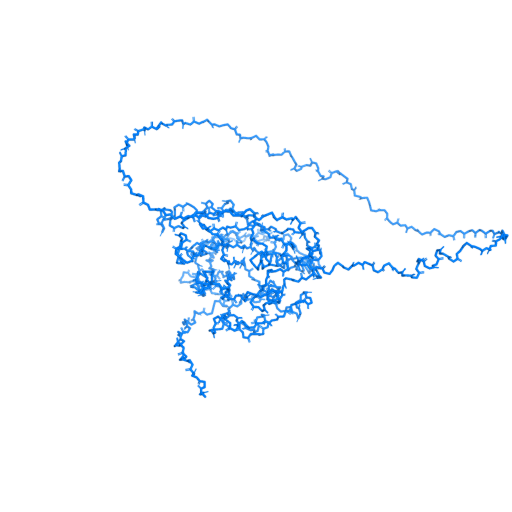 -11.977 -16.780 1.00 92.56 316 ALA A N 1
ATOM 2416 C CA . ALA A 1 316 ? -8.830 -11.749 -15.482 1.00 92.56 316 ALA A CA 1
ATOM 2417 C C . ALA A 1 316 ? -8.969 -10.283 -15.045 1.00 92.56 316 ALA A C 1
ATOM 2419 O O . ALA A 1 316 ? -9.603 -10.027 -14.014 1.00 92.56 316 ALA A O 1
ATOM 2420 N N . TYR A 1 317 ? -8.424 -9.333 -15.807 1.00 95.88 317 TYR A N 1
ATOM 2421 C CA . TYR A 1 317 ? -8.548 -7.900 -15.542 1.00 95.88 317 TYR A CA 1
ATOM 2422 C C . TYR A 1 317 ? -9.336 -7.156 -16.624 1.00 95.88 317 TYR A C 1
ATOM 2424 O O . TYR A 1 317 ? -9.506 -5.943 -16.532 1.00 95.88 317 TYR A O 1
ATOM 2432 N N . GLU A 1 318 ? -9.852 -7.840 -17.645 1.00 94.94 318 GLU A N 1
ATOM 2433 C CA . GLU A 1 318 ? -10.666 -7.262 -18.720 1.00 94.94 318 GLU A CA 1
ATOM 2434 C C . GLU A 1 318 ? -11.824 -6.382 -18.220 1.00 94.94 318 GLU A C 1
ATOM 2436 O O . GLU A 1 318 ? -11.978 -5.301 -18.788 1.00 94.94 318 GLU A O 1
ATOM 2441 N N . PRO A 1 319 ? -12.568 -6.746 -17.150 1.00 95.62 319 PRO A N 1
ATOM 2442 C CA . PRO A 1 319 ? -13.695 -5.942 -16.668 1.00 95.62 319 PRO A CA 1
ATOM 2443 C C . PRO A 1 319 ? -13.308 -4.587 -16.057 1.00 95.62 319 PRO A C 1
ATOM 2445 O O . PRO A 1 319 ? -14.166 -3.714 -15.927 1.00 95.62 319 PRO A O 1
ATOM 2448 N N . PHE A 1 320 ? -12.045 -4.398 -15.657 1.00 96.38 320 PHE A N 1
ATOM 2449 C CA . PHE A 1 320 ? -11.593 -3.150 -15.040 1.00 96.38 320 PHE A CA 1
ATOM 2450 C C . PHE A 1 320 ? -11.239 -2.099 -16.088 1.00 96.38 320 PHE A C 1
ATOM 2452 O O . PHE A 1 320 ? -10.742 -2.409 -17.182 1.00 96.38 320 PHE A O 1
ATOM 2459 N N . ALA A 1 321 ? -11.457 -0.838 -15.717 1.00 97.06 321 ALA A N 1
ATOM 2460 C CA . ALA A 1 321 ? -11.125 0.310 -16.545 1.00 97.06 321 ALA A CA 1
ATOM 2461 C C . ALA A 1 321 ? -9.610 0.397 -16.795 1.00 97.06 321 ALA A C 1
ATOM 2463 O O . ALA A 1 321 ? -8.804 -0.189 -16.069 1.00 97.06 321 ALA A O 1
ATOM 2464 N N . ARG A 1 322 ? -9.206 1.136 -17.837 1.00 96.88 322 ARG A N 1
ATOM 2465 C CA . ARG A 1 322 ? -7.778 1.373 -18.123 1.00 96.88 322 ARG A CA 1
ATOM 2466 C C . ARG A 1 322 ? -7.081 2.144 -17.005 1.00 96.88 322 ARG A C 1
ATOM 2468 O O . ARG A 1 322 ? -5.881 1.981 -16.823 1.00 96.88 322 ARG A O 1
ATOM 2475 N N . GLU A 1 323 ? -7.837 2.940 -16.262 1.00 98.25 323 GLU A N 1
ATOM 2476 C CA . GLU A 1 323 ? -7.378 3.695 -15.104 1.00 98.25 323 GLU A CA 1
ATOM 2477 C C . GLU A 1 323 ? -8.277 3.374 -13.915 1.00 98.25 323 GLU A C 1
ATOM 2479 O O . GLU A 1 323 ? -9.498 3.296 -14.048 1.00 98.25 323 GLU A O 1
ATOM 2484 N N . GLU A 1 324 ? -7.667 3.178 -12.753 1.00 98.12 324 GLU A N 1
ATOM 2485 C CA . GLU A 1 324 ? -8.369 3.018 -11.483 1.00 98.12 324 GLU A CA 1
ATOM 2486 C C . GLU A 1 324 ? -7.916 4.132 -10.539 1.00 98.12 324 GLU A C 1
ATOM 2488 O O . GLU A 1 324 ? -6.732 4.466 -10.487 1.00 98.12 324 GLU A O 1
ATOM 2493 N N . HIS A 1 325 ? -8.856 4.700 -9.784 1.00 98.19 325 HIS A N 1
ATOM 2494 C CA . HIS A 1 325 ? -8.613 5.828 -8.884 1.00 98.19 325 HIS A CA 1
ATOM 2495 C C . HIS A 1 325 ? -8.777 5.410 -7.425 1.00 98.19 325 HIS A C 1
ATOM 2497 O O . HIS A 1 325 ? -9.631 4.575 -7.098 1.00 98.19 325 HIS A O 1
ATOM 2503 N N . THR A 1 326 ? -8.005 6.032 -6.531 1.00 97.50 326 THR A N 1
ATOM 2504 C CA . THR A 1 326 ? -8.284 5.922 -5.096 1.00 97.50 326 THR A CA 1
ATOM 2505 C C . THR A 1 326 ? -9.631 6.555 -4.753 1.00 97.50 326 THR A C 1
ATOM 2507 O O . THR A 1 326 ? -10.059 7.528 -5.368 1.00 97.50 326 THR A O 1
ATOM 2510 N N . LEU A 1 327 ? -10.299 6.000 -3.742 1.00 94.12 327 LEU A N 1
ATOM 2511 C CA . LEU A 1 327 ? -11.518 6.577 -3.168 1.00 94.12 327 LEU A CA 1
ATOM 2512 C C . LEU A 1 327 ? -11.221 7.620 -2.080 1.00 94.12 327 LEU A C 1
ATOM 2514 O O . LEU A 1 327 ? -12.144 8.203 -1.513 1.00 94.12 327 LEU A O 1
ATOM 2518 N N . LEU A 1 328 ? -9.947 7.824 -1.741 1.00 96.06 328 LEU A N 1
ATOM 2519 C CA . LEU A 1 328 ? -9.546 8.759 -0.701 1.00 96.06 328 LEU A CA 1
ATOM 2520 C C . LEU A 1 328 ? -9.630 10.203 -1.196 1.00 96.06 328 LEU A C 1
ATOM 2522 O O . LEU A 1 328 ? -9.207 10.525 -2.304 1.00 96.06 328 LEU A O 1
ATOM 2526 N N . ASN A 1 329 ? -10.100 11.097 -0.327 1.00 97.31 329 ASN A N 1
ATOM 2527 C CA . ASN A 1 329 ? -10.035 12.534 -0.567 1.00 97.31 329 ASN A CA 1
ATOM 2528 C C . ASN A 1 329 ? -8.593 13.028 -0.350 1.00 97.31 329 ASN A C 1
ATOM 2530 O O . ASN A 1 329 ? -8.217 13.405 0.764 1.00 97.31 329 ASN A O 1
ATOM 2534 N N . LEU A 1 330 ? -7.775 12.982 -1.408 1.00 97.12 330 LEU A N 1
ATOM 2535 C CA . LEU A 1 330 ? -6.359 13.352 -1.328 1.00 97.12 330 LEU A CA 1
ATOM 2536 C C . LEU A 1 330 ? -6.140 14.846 -1.075 1.00 97.12 330 LEU A C 1
ATOM 2538 O O . LEU A 1 330 ? -5.128 15.194 -0.470 1.00 97.12 330 LEU A O 1
ATOM 2542 N N . ASP A 1 331 ? -7.086 15.712 -1.445 1.00 96.94 331 ASP A N 1
ATOM 2543 C CA . ASP A 1 331 ? -7.024 17.141 -1.119 1.00 96.94 331 ASP A CA 1
ATOM 2544 C C . ASP A 1 331 ? -7.117 17.353 0.394 1.00 96.94 331 ASP A C 1
ATOM 2546 O O . ASP A 1 331 ? -6.282 18.039 0.987 1.00 96.94 331 ASP A O 1
ATOM 2550 N N . ALA A 1 332 ? -8.096 16.712 1.039 1.00 96.31 332 ALA A N 1
ATOM 2551 C CA . ALA A 1 332 ? -8.269 16.780 2.487 1.00 96.31 332 ALA A CA 1
ATOM 2552 C C . ALA A 1 332 ? -7.091 16.134 3.231 1.00 96.31 332 ALA A C 1
ATOM 2554 O O . ALA A 1 332 ? -6.611 16.693 4.219 1.00 96.31 332 ALA A O 1
ATOM 2555 N N . LEU A 1 333 ? -6.592 14.995 2.738 1.00 96.12 333 LEU A N 1
ATOM 2556 C CA . LEU A 1 333 ? -5.416 14.336 3.303 1.00 96.12 333 LEU A CA 1
ATOM 2557 C C . LEU A 1 333 ? -4.172 15.224 3.188 1.00 96.12 333 LEU A C 1
ATOM 2559 O O . LEU A 1 333 ? -3.492 15.458 4.183 1.00 96.12 333 LEU A O 1
ATOM 2563 N N . GLN A 1 334 ? -3.876 15.755 2.001 1.00 95.31 334 GLN A N 1
ATOM 2564 C CA . GLN A 1 334 ? -2.717 16.619 1.790 1.00 95.31 334 GLN A CA 1
ATOM 2565 C C . GLN A 1 334 ? -2.813 17.890 2.639 1.00 95.31 334 GLN A C 1
ATOM 2567 O O . GLN A 1 334 ? -1.830 18.272 3.270 1.00 95.31 334 GLN A O 1
ATOM 2572 N N . ALA A 1 335 ? -3.989 18.521 2.699 1.00 93.75 335 ALA A N 1
ATOM 2573 C CA . ALA A 1 335 ? -4.213 19.680 3.553 1.00 93.75 335 ALA A CA 1
ATOM 2574 C C . ALA A 1 335 ? -3.961 19.347 5.030 1.00 93.75 335 ALA A C 1
ATOM 2576 O O . ALA A 1 335 ? -3.299 20.122 5.715 1.00 93.75 335 ALA A O 1
ATOM 2577 N N . CYS A 1 336 ? -4.425 18.188 5.507 1.00 92.69 336 CYS A N 1
ATOM 2578 C CA . CYS A 1 336 ? -4.173 17.721 6.870 1.00 92.69 336 CYS A CA 1
ATOM 2579 C C . CYS A 1 336 ? -2.676 17.495 7.138 1.00 92.69 336 CYS A C 1
ATOM 2581 O O . CYS A 1 336 ? -2.165 17.970 8.148 1.00 92.69 336 CYS A O 1
ATOM 2583 N N . LEU A 1 337 ? -1.950 16.853 6.217 1.00 92.38 337 LEU A N 1
ATOM 2584 C CA . LEU A 1 337 ? -0.510 16.594 6.360 1.00 92.38 337 LEU A CA 1
ATOM 2585 C C . LEU A 1 337 ? 0.353 17.864 6.287 1.00 92.38 337 LEU A C 1
ATOM 2587 O O . LEU A 1 337 ? 1.475 17.875 6.785 1.00 92.38 337 LEU A O 1
ATOM 2591 N N . LEU A 1 338 ? -0.133 18.926 5.640 1.00 91.06 338 LEU A N 1
ATOM 2592 C CA . LEU A 1 338 ? 0.565 20.213 5.557 1.00 91.06 338 LEU A CA 1
ATOM 2593 C C . LEU A 1 338 ? 0.241 21.147 6.732 1.00 91.06 338 LEU A C 1
ATOM 2595 O O . LEU A 1 338 ? 0.950 22.139 6.929 1.00 91.06 338 LEU A O 1
ATOM 2599 N N . GLN A 1 339 ? -0.810 20.863 7.506 1.00 86.38 339 GLN A N 1
ATOM 2600 C CA . GLN A 1 339 ? -1.141 21.656 8.684 1.00 86.38 339 GLN A CA 1
ATOM 2601 C C . GLN A 1 339 ? -0.112 21.427 9.801 1.00 86.38 339 GLN A C 1
ATOM 2603 O O . GLN A 1 339 ? 0.286 20.289 10.049 1.00 86.38 339 GLN A O 1
ATOM 2608 N N . PRO A 1 340 ? 0.307 22.484 10.520 1.00 73.94 340 PRO A N 1
ATOM 2609 C CA . PRO A 1 340 ? 1.091 22.322 11.735 1.00 73.94 340 PRO A CA 1
ATOM 2610 C C . PRO A 1 340 ? 0.261 21.575 12.783 1.00 73.94 340 PRO A C 1
ATOM 2612 O O . PRO A 1 340 ? -0.775 22.059 13.233 1.00 73.94 340 PRO A O 1
ATOM 2615 N N . ASN A 1 341 ? 0.717 20.398 13.176 1.00 68.31 341 ASN A N 1
ATOM 2616 C CA . ASN A 1 341 ? 0.208 19.636 14.307 1.00 68.31 341 ASN A CA 1
ATOM 2617 C C . ASN A 1 341 ? 0.974 20.039 15.582 1.00 68.31 341 ASN A C 1
ATOM 2619 O O . ASN A 1 341 ? 2.129 20.444 15.510 1.00 68.31 341 ASN A O 1
ATOM 2623 N N . SER A 1 342 ? 0.345 19.943 16.762 1.00 58.31 342 SER A N 1
ATOM 2624 C CA . SER A 1 342 ? 0.971 20.333 18.046 1.00 58.31 342 SER A CA 1
ATOM 2625 C C . SER A 1 342 ? 2.295 19.617 18.318 1.00 58.31 342 SER A C 1
ATOM 2627 O O . SER A 1 342 ? 3.159 20.150 19.011 1.00 58.31 342 SER A O 1
ATOM 2629 N N . ASP A 1 343 ? 2.440 18.423 17.744 1.00 65.31 343 ASP A N 1
ATOM 2630 C CA . ASP A 1 343 ? 3.535 17.498 18.010 1.00 65.31 343 ASP A CA 1
ATOM 2631 C C . ASP A 1 343 ? 4.649 17.573 16.950 1.00 65.31 343 ASP A C 1
ATOM 2633 O O . ASP A 1 343 ? 5.712 16.981 17.145 1.00 65.31 343 ASP A O 1
ATOM 2637 N N . SER A 1 344 ? 4.446 18.312 15.849 1.00 62.03 344 SER A N 1
ATOM 2638 C CA . SER A 1 344 ? 5.448 18.463 14.787 1.00 62.03 344 SER A CA 1
ATOM 2639 C C . SER A 1 344 ? 5.696 19.930 14.464 1.00 62.03 344 SER A C 1
ATOM 2641 O O . SER A 1 344 ? 4.785 20.747 14.372 1.00 62.03 344 SER A O 1
ATOM 2643 N N . SER A 1 345 ? 6.959 20.288 14.241 1.00 59.41 345 SER A N 1
ATOM 2644 C CA . SER A 1 345 ? 7.288 21.637 13.781 1.00 59.41 345 SER A CA 1
ATOM 2645 C C . SER A 1 345 ? 6.612 21.940 12.430 1.00 59.41 345 SER A C 1
ATOM 2647 O O . SER A 1 345 ? 6.489 21.038 11.597 1.00 59.41 345 SER A O 1
ATOM 2649 N N . PRO A 1 346 ? 6.206 23.195 12.161 1.00 60.06 346 PRO A N 1
ATOM 2650 C CA . PRO A 1 346 ? 5.707 23.592 10.846 1.00 60.06 346 PRO A CA 1
ATOM 2651 C C . PRO A 1 346 ? 6.677 23.154 9.738 1.00 60.06 346 PRO A C 1
ATOM 2653 O O . PRO A 1 346 ? 7.873 23.431 9.814 1.00 60.06 346 PRO A O 1
ATOM 2656 N N . GLY A 1 347 ? 6.176 22.439 8.727 1.00 66.25 347 GLY A N 1
ATOM 2657 C CA . GLY A 1 347 ? 7.006 21.902 7.642 1.00 66.25 347 GLY A CA 1
ATOM 2658 C C . GLY A 1 347 ? 7.802 20.632 7.980 1.00 66.25 347 GLY A C 1
ATOM 2659 O O . GLY A 1 347 ? 8.624 20.215 7.166 1.00 66.25 347 GLY A O 1
ATOM 2660 N N . ALA A 1 348 ? 7.559 19.981 9.127 1.00 75.75 348 ALA A N 1
ATOM 2661 C CA . ALA A 1 348 ? 8.262 18.758 9.543 1.00 75.75 348 ALA A CA 1
ATOM 2662 C C . ALA A 1 348 ? 8.212 17.630 8.501 1.00 75.75 348 ALA A C 1
ATOM 2664 O O . ALA A 1 348 ? 9.174 16.871 8.350 1.00 75.75 348 ALA A O 1
ATOM 2665 N N . HIS A 1 349 ? 7.106 17.547 7.763 1.00 81.88 349 HIS A N 1
ATOM 2666 C CA . HIS A 1 349 ? 6.883 16.528 6.748 1.00 81.88 349 HIS A CA 1
ATOM 2667 C C . HIS A 1 349 ? 7.556 16.827 5.405 1.00 81.88 349 HIS A C 1
ATOM 2669 O O . HIS A 1 349 ? 7.586 15.949 4.548 1.00 81.88 349 HIS A O 1
ATOM 2675 N N . GLY A 1 350 ? 8.134 18.019 5.217 1.00 86.25 350 GLY A N 1
ATOM 2676 C CA . GLY A 1 350 ? 8.712 18.439 3.944 1.00 86.25 350 GLY A CA 1
ATOM 2677 C C . GLY A 1 350 ? 7.665 18.589 2.827 1.00 86.25 350 GLY A C 1
ATOM 2678 O O . GLY A 1 350 ? 6.465 18.659 3.096 1.00 86.25 350 GLY A O 1
ATOM 2679 N N . PRO A 1 351 ? 8.100 18.674 1.561 1.00 91.38 351 PRO A N 1
ATOM 2680 C CA . PRO A 1 351 ? 7.190 18.818 0.433 1.00 91.38 351 PRO A CA 1
ATOM 2681 C C . PRO A 1 351 ? 6.358 17.543 0.217 1.00 91.38 351 PRO A C 1
ATOM 2683 O O . PRO A 1 351 ? 6.896 16.440 0.069 1.00 91.38 351 PRO A O 1
ATOM 2686 N N . ILE A 1 352 ? 5.036 17.725 0.165 1.00 94.69 352 ILE A N 1
ATOM 2687 C CA . ILE A 1 352 ? 4.042 16.705 -0.184 1.00 94.69 352 ILE A CA 1
ATOM 2688 C C . ILE A 1 352 ? 3.220 17.236 -1.355 1.00 94.69 352 ILE A C 1
ATOM 2690 O O . ILE A 1 352 ? 2.710 18.358 -1.303 1.00 94.69 352 ILE A O 1
ATOM 2694 N N . ARG A 1 353 ? 3.069 16.426 -2.401 1.00 95.75 353 ARG A N 1
ATOM 2695 C CA . ARG A 1 353 ? 2.258 16.743 -3.581 1.00 95.75 353 ARG A CA 1
ATOM 2696 C C . ARG A 1 353 ? 1.315 15.604 -3.923 1.00 95.75 353 ARG A C 1
ATOM 2698 O O . ARG A 1 353 ? 1.547 14.462 -3.544 1.00 95.75 353 ARG A O 1
ATOM 2705 N N . GLN A 1 354 ? 0.302 15.908 -4.714 1.00 97.00 354 GLN A N 1
ATOM 2706 C CA . GLN A 1 354 ? -0.440 14.889 -5.437 1.00 97.00 354 GLN A CA 1
ATOM 2707 C C . GLN A 1 354 ? 0.225 14.575 -6.781 1.00 97.00 354 GLN A C 1
ATOM 2709 O O . GLN A 1 354 ? 1.007 15.364 -7.326 1.00 97.00 354 GLN A O 1
ATOM 2714 N N . SER A 1 355 ? -0.072 13.396 -7.307 1.00 97.12 355 SER A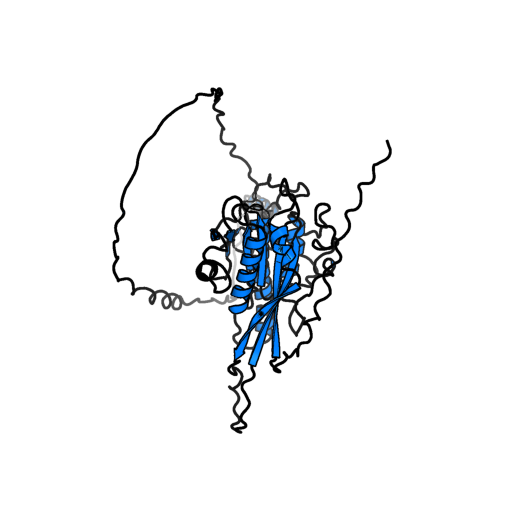 N 1
ATOM 2715 C CA . SER A 1 355 ? 0.455 12.875 -8.561 1.00 97.12 355 SER A CA 1
ATOM 2716 C C . SER A 1 355 ? -0.613 12.043 -9.263 1.00 97.12 355 SER A C 1
ATOM 2718 O O . SER A 1 355 ? -1.508 11.508 -8.618 1.00 97.12 355 SER A O 1
ATOM 2720 N N . HIS A 1 356 ? -0.563 12.002 -10.590 1.00 96.81 356 HIS A N 1
ATOM 2721 C CA . HIS A 1 356 ? -1.479 11.224 -11.436 1.00 96.81 356 HIS A CA 1
ATOM 2722 C C . HIS A 1 356 ? -0.708 10.229 -12.314 1.00 96.81 356 HIS A C 1
ATOM 2724 O O . HIS A 1 356 ? -1.275 9.622 -13.215 1.00 96.81 356 HIS A O 1
ATOM 2730 N N . ASP A 1 357 ? 0.598 10.092 -12.084 1.00 95.38 357 ASP A N 1
ATOM 2731 C CA . ASP A 1 357 ? 1.450 9.187 -12.840 1.00 95.38 357 ASP A CA 1
ATOM 2732 C C . ASP A 1 357 ? 2.466 8.517 -11.908 1.00 95.38 357 ASP A C 1
ATOM 2734 O O . ASP A 1 357 ? 3.534 9.076 -11.637 1.00 95.38 357 ASP A O 1
ATOM 2738 N N . PRO A 1 358 ? 2.165 7.298 -11.441 1.00 95.00 358 PRO A N 1
ATOM 2739 C CA . PRO A 1 358 ? 3.093 6.498 -10.652 1.00 95.00 358 PRO A CA 1
ATOM 2740 C C . PRO A 1 358 ? 4.208 5.832 -11.493 1.00 95.00 358 PRO A C 1
ATOM 2742 O O . PRO A 1 358 ? 4.944 4.984 -10.983 1.00 95.00 358 PRO A O 1
ATOM 2745 N N . GLY A 1 359 ? 4.377 6.197 -12.773 1.00 91.19 359 GLY A N 1
ATOM 2746 C CA . GLY A 1 359 ? 5.609 5.960 -13.534 1.00 91.19 359 GLY A CA 1
ATOM 2747 C C . GLY A 1 359 ? 5.652 4.705 -14.412 1.00 91.19 359 GLY A C 1
ATOM 2748 O O . GLY A 1 359 ? 6.749 4.313 -14.816 1.00 91.19 359 GLY A O 1
ATOM 2749 N N . ARG A 1 360 ? 4.502 4.070 -14.709 1.00 94.38 360 ARG A N 1
ATOM 2750 C CA . ARG A 1 360 ? 4.363 2.881 -15.595 1.00 94.38 360 ARG A CA 1
ATOM 2751 C C . ARG A 1 360 ? 5.430 1.800 -15.355 1.00 94.38 360 ARG A C 1
ATOM 2753 O O . ARG A 1 360 ? 6.022 1.241 -16.286 1.00 94.38 360 ARG A O 1
ATOM 2760 N N . TYR A 1 361 ? 5.699 1.528 -14.082 1.00 96.38 361 TYR A N 1
ATOM 2761 C CA . TYR A 1 361 ? 6.590 0.466 -13.616 1.00 96.38 361 TYR A CA 1
ATOM 2762 C C . TYR A 1 361 ? 5.915 -0.328 -12.482 1.00 96.38 361 TYR A C 1
ATOM 2764 O O . TYR A 1 361 ? 4.701 -0.249 -12.319 1.00 96.38 361 TYR A O 1
ATOM 2772 N N . LEU A 1 362 ? 6.660 -1.083 -11.672 1.00 97.56 362 LEU A N 1
ATOM 2773 C CA . LEU A 1 362 ? 6.086 -1.890 -10.592 1.00 97.56 362 LEU A CA 1
ATOM 2774 C C . LEU A 1 362 ? 5.314 -1.085 -9.535 1.00 97.56 362 LEU A C 1
ATOM 2776 O O . LEU A 1 362 ? 4.405 -1.639 -8.925 1.00 97.56 362 LEU A O 1
ATOM 2780 N N . CYS A 1 363 ? 5.616 0.206 -9.361 1.00 97.94 363 CYS A N 1
ATOM 2781 C CA . CYS A 1 363 ? 4.842 1.114 -8.510 1.00 97.94 363 CYS A CA 1
ATOM 2782 C C . CYS A 1 363 ? 3.402 1.308 -9.019 1.00 97.94 363 CYS A C 1
ATOM 2784 O O . CYS A 1 363 ? 2.448 1.081 -8.283 1.00 97.94 363 CYS A O 1
ATOM 2786 N N . ASP A 1 364 ? 3.243 1.665 -10.296 1.00 98.31 364 ASP A N 1
ATOM 2787 C CA . ASP A 1 364 ? 1.933 1.767 -10.957 1.00 98.31 364 ASP A CA 1
ATOM 2788 C C . ASP A 1 364 ? 1.210 0.415 -10.975 1.00 98.31 364 ASP A C 1
ATOM 2790 O O . ASP A 1 364 ? 0.029 0.318 -10.664 1.00 98.31 364 ASP A O 1
ATOM 2794 N N . PHE A 1 365 ? 1.953 -0.656 -11.244 1.00 98.44 365 PHE A N 1
ATOM 2795 C CA . PHE A 1 365 ? 1.399 -1.995 -11.392 1.00 98.44 365 PHE A CA 1
ATOM 2796 C C . PHE A 1 365 ? 0.853 -2.562 -10.088 1.00 98.44 365 PHE A C 1
ATOM 2798 O O . PHE A 1 365 ? -0.283 -3.032 -10.061 1.00 98.44 365 PHE A O 1
ATOM 2805 N N . ILE A 1 366 ? 1.602 -2.484 -8.981 1.00 98.69 366 ILE A N 1
ATOM 2806 C CA . ILE A 1 366 ? 1.071 -2.901 -7.676 1.00 98.69 366 ILE A CA 1
ATOM 2807 C C . ILE A 1 366 ? -0.131 -2.039 -7.282 1.00 98.69 366 ILE A C 1
ATOM 2809 O O . ILE A 1 366 ? -1.104 -2.570 -6.749 1.00 98.69 366 ILE A O 1
ATOM 2813 N N . TYR A 1 367 ? -0.100 -0.738 -7.593 1.00 98.62 367 TYR A N 1
ATOM 2814 C CA . TYR A 1 367 ? -1.188 0.168 -7.257 1.00 98.62 367 TYR A CA 1
ATOM 2815 C C . TYR A 1 367 ? -2.467 -0.172 -8.026 1.00 98.62 367 TYR A C 1
ATOM 2817 O O . TYR A 1 367 ? -3.514 -0.367 -7.407 1.00 98.62 367 TYR A O 1
ATOM 2825 N N . TYR A 1 368 ? -2.369 -0.341 -9.346 1.00 98.69 368 TYR A N 1
ATOM 2826 C CA . TYR A 1 368 ? -3.490 -0.736 -10.195 1.00 98.69 368 TYR A CA 1
ATOM 2827 C C . TYR A 1 368 ? -4.061 -2.085 -9.763 1.00 98.69 368 TYR A C 1
ATOM 2829 O O . TYR A 1 368 ? -5.266 -2.196 -9.538 1.00 98.69 368 TYR A O 1
ATOM 2837 N N . THR A 1 369 ? -3.194 -3.088 -9.571 1.00 98.31 369 THR A N 1
ATOM 2838 C CA . THR A 1 369 ? -3.607 -4.419 -9.095 1.00 98.31 369 THR A CA 1
ATOM 2839 C C . THR A 1 369 ? -4.387 -4.295 -7.790 1.00 98.31 369 THR A C 1
ATOM 2841 O O . THR A 1 369 ? -5.448 -4.883 -7.635 1.00 98.31 369 THR A O 1
ATOM 2844 N N . SER A 1 370 ? -3.887 -3.496 -6.849 1.00 98.44 370 SER A N 1
ATOM 2845 C CA . SER A 1 370 ? -4.477 -3.351 -5.519 1.00 98.44 370 SER A CA 1
ATOM 2846 C C . SER A 1 370 ? -5.823 -2.629 -5.556 1.00 98.44 370 SER A C 1
ATOM 2848 O O . SER A 1 370 ? -6.771 -3.059 -4.899 1.00 98.44 370 SER A O 1
ATOM 2850 N N . LEU A 1 371 ? -5.957 -1.587 -6.381 1.00 98.25 371 LEU A N 1
ATOM 2851 C CA . LEU A 1 371 ? -7.240 -0.929 -6.616 1.00 98.25 371 LEU A CA 1
ATOM 2852 C C . LEU A 1 371 ? -8.251 -1.904 -7.236 1.00 98.25 371 LEU A C 1
ATOM 2854 O O . LEU A 1 371 ? -9.350 -2.056 -6.693 1.00 98.25 371 LEU A O 1
ATOM 2858 N N . ALA A 1 372 ? -7.885 -2.589 -8.320 1.00 97.81 372 ALA A N 1
ATOM 2859 C CA . ALA A 1 372 ? -8.758 -3.542 -9.002 1.00 97.81 372 ALA A CA 1
ATOM 2860 C C . ALA A 1 372 ? -9.193 -4.690 -8.075 1.00 97.81 372 ALA A C 1
ATOM 2862 O O . ALA A 1 372 ? -10.380 -5.000 -7.981 1.00 97.81 372 ALA A O 1
ATOM 2863 N N . GLU A 1 373 ? -8.266 -5.273 -7.314 1.00 97.19 373 GLU A N 1
ATOM 2864 C CA . GLU A 1 373 ? -8.561 -6.391 -6.413 1.00 97.19 373 GLU A CA 1
ATOM 2865 C C . GLU A 1 373 ? -9.365 -5.963 -5.181 1.00 97.19 373 GLU A C 1
ATOM 2867 O O . GLU A 1 373 ? -10.262 -6.689 -4.756 1.00 97.19 373 GLU A O 1
ATOM 2872 N N . SER A 1 374 ? -9.148 -4.753 -4.657 1.00 95.44 374 SER A N 1
ATOM 2873 C CA . SER A 1 374 ? -10.016 -4.188 -3.619 1.00 95.44 374 SER A CA 1
ATOM 2874 C C . SER A 1 374 ? -11.462 -4.031 -4.114 1.00 95.44 374 SER A C 1
ATOM 2876 O O . SER A 1 374 ? -12.417 -4.347 -3.396 1.00 95.44 374 SER A O 1
ATOM 2878 N N . ARG A 1 375 ? -11.641 -3.583 -5.368 1.00 94.94 375 ARG A N 1
ATOM 2879 C CA . ARG A 1 375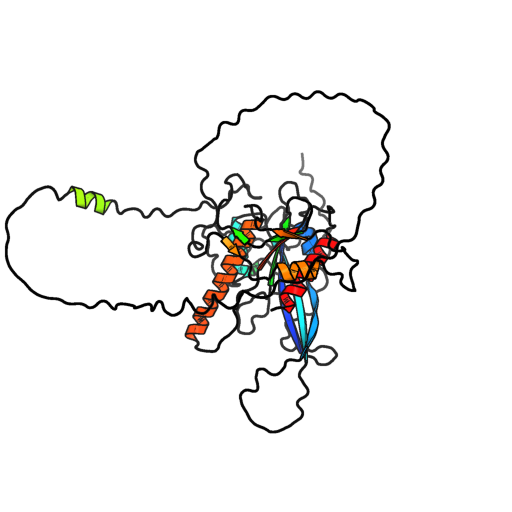 ? -12.959 -3.489 -6.013 1.00 94.94 375 ARG A CA 1
ATOM 2880 C C . ARG A 1 375 ? -13.582 -4.872 -6.204 1.00 94.94 375 ARG A C 1
ATOM 2882 O O . ARG A 1 375 ? -14.706 -5.077 -5.755 1.00 94.94 375 ARG A O 1
ATOM 2889 N N . ARG A 1 376 ? -12.835 -5.826 -6.771 1.00 94.19 376 ARG A N 1
ATOM 2890 C CA . ARG A 1 376 ? -13.269 -7.221 -6.962 1.00 94.19 376 ARG A CA 1
ATOM 2891 C C . ARG A 1 376 ? -13.739 -7.849 -5.647 1.00 94.19 376 ARG A C 1
ATOM 2893 O O . ARG A 1 376 ? -14.802 -8.458 -5.593 1.00 94.19 376 ARG A O 1
ATOM 2900 N N . ALA A 1 377 ? -12.970 -7.658 -4.574 1.00 91.31 377 ALA A N 1
ATOM 2901 C CA . ALA A 1 377 ? -13.291 -8.165 -3.243 1.00 91.31 377 ALA A CA 1
ATOM 2902 C C . ALA A 1 377 ? -14.528 -7.493 -2.627 1.00 91.31 377 ALA A C 1
ATOM 2904 O O . ALA A 1 377 ? -15.169 -8.066 -1.750 1.00 91.31 377 ALA A O 1
ATOM 2905 N N . CYS A 1 378 ? -14.854 -6.260 -3.019 1.00 89.81 378 CYS A N 1
ATOM 2906 C CA . CYS A 1 378 ? -16.092 -5.602 -2.606 1.00 89.81 378 CYS A CA 1
ATOM 2907 C C . CYS A 1 378 ? -17.300 -6.156 -3.372 1.00 89.81 378 CYS A C 1
ATOM 2909 O O . CYS A 1 378 ? -18.322 -6.448 -2.758 1.00 89.81 378 CYS A O 1
ATOM 2911 N N . GLU A 1 379 ? -17.176 -6.319 -4.691 1.00 89.62 379 GLU A N 1
ATOM 2912 C CA . GLU A 1 379 ? -18.237 -6.837 -5.567 1.00 89.62 379 GLU A CA 1
ATOM 2913 C C . GLU A 1 379 ? -18.601 -8.287 -5.198 1.00 89.62 379 GLU A C 1
ATOM 2915 O O . GLU A 1 379 ? -19.769 -8.584 -4.966 1.00 89.62 379 GLU A O 1
ATOM 2920 N N . ALA A 1 380 ? -17.606 -9.153 -4.979 1.00 86.50 380 ALA A N 1
ATOM 2921 C CA . ALA A 1 380 ? -17.833 -10.544 -4.572 1.00 86.50 380 ALA A CA 1
ATOM 2922 C C . ALA A 1 380 ? -18.554 -10.688 -3.217 1.00 86.50 380 ALA A C 1
ATOM 2924 O O . ALA A 1 380 ? -19.247 -11.676 -2.976 1.00 86.50 380 ALA A O 1
ATOM 2925 N N . GLU A 1 381 ? -18.381 -9.727 -2.306 1.00 81.94 381 GLU A N 1
ATOM 2926 C CA . GLU A 1 381 ? -19.105 -9.702 -1.032 1.00 81.94 381 GLU A CA 1
ATOM 2927 C C . GLU A 1 381 ? -20.510 -9.106 -1.180 1.00 81.94 381 GLU A C 1
ATOM 2929 O O . GLU A 1 381 ? -21.423 -9.514 -0.463 1.00 81.94 381 GLU A O 1
ATOM 2934 N N . ALA A 1 382 ? -20.702 -8.162 -2.106 1.00 80.56 382 ALA A N 1
ATOM 2935 C CA . ALA A 1 382 ? -22.013 -7.599 -2.410 1.00 80.56 382 ALA A CA 1
ATOM 2936 C C . ALA A 1 382 ? -22.949 -8.655 -3.013 1.00 80.56 382 ALA A C 1
ATOM 2938 O O . ALA A 1 382 ? -24.091 -8.753 -2.569 1.00 80.56 382 ALA A O 1
ATOM 2939 N N . ASP A 1 383 ? -22.453 -9.497 -3.922 1.00 79.12 383 ASP A N 1
ATOM 2940 C CA . ASP A 1 383 ? -23.236 -10.586 -4.521 1.00 79.12 383 ASP A CA 1
ATOM 2941 C C . ASP A 1 383 ? -23.750 -11.562 -3.446 1.00 79.12 383 ASP A C 1
ATOM 2943 O O . ASP A 1 383 ? -24.946 -11.854 -3.381 1.00 79.12 383 ASP A O 1
ATOM 2947 N N . LYS A 1 384 ? -22.884 -11.960 -2.500 1.00 78.88 384 LYS A N 1
ATOM 2948 C CA . LYS A 1 384 ? -23.268 -12.805 -1.351 1.00 78.88 384 LYS A CA 1
ATOM 2949 C C . LYS A 1 384 ? -24.316 -12.142 -0.450 1.00 78.88 384 LYS A C 1
ATOM 2951 O O . LYS A 1 384 ? -25.172 -12.823 0.108 1.00 78.88 384 LYS A O 1
ATOM 2956 N N . ARG A 1 385 ? -24.253 -10.815 -0.272 1.00 72.69 385 ARG A N 1
ATOM 2957 C CA . ARG A 1 385 ? -25.231 -10.062 0.538 1.00 72.69 385 ARG A CA 1
ATOM 2958 C C . ARG A 1 385 ? -26.557 -9.858 -0.176 1.00 72.69 385 ARG A C 1
ATOM 2960 O O . ARG A 1 385 ? -27.597 -9.883 0.474 1.00 72.69 385 ARG A O 1
ATOM 2967 N N . GLN A 1 386 ? -26.538 -9.657 -1.489 1.00 66.69 386 GLN A N 1
ATOM 2968 C CA . GLN A 1 386 ? -27.757 -9.547 -2.281 1.00 66.69 386 GLN A CA 1
ATOM 2969 C C . GLN A 1 386 ? -28.551 -10.858 -2.235 1.00 66.69 386 GLN A C 1
ATOM 2971 O O . GLN A 1 386 ? -29.778 -10.824 -2.125 1.00 66.69 386 GLN A O 1
ATOM 2976 N N . GLU A 1 387 ? -27.860 -11.999 -2.224 1.00 67.38 387 GLU A N 1
ATOM 2977 C CA . GLU A 1 387 ? -28.467 -13.301 -1.934 1.00 67.38 387 GLU A CA 1
ATOM 2978 C C . GLU A 1 387 ? -29.016 -13.386 -0.495 1.00 67.38 387 GLU A C 1
ATOM 2980 O O . GLU A 1 387 ? -30.054 -14.009 -0.273 1.00 67.38 387 GLU A O 1
ATOM 2985 N N . ALA A 1 388 ? -28.378 -12.711 0.468 1.00 63.81 388 ALA A N 1
ATOM 2986 C CA . ALA A 1 388 ? -28.744 -12.735 1.886 1.00 63.81 388 ALA A CA 1
ATOM 2987 C C . ALA A 1 388 ? -29.813 -11.708 2.334 1.00 63.81 388 ALA A C 1
ATOM 2989 O O . ALA A 1 388 ? -30.237 -11.779 3.480 1.00 63.81 388 ALA A O 1
ATOM 2990 N N . ARG A 1 389 ? -30.294 -10.802 1.463 1.00 52.31 389 ARG A N 1
ATOM 2991 C CA . ARG A 1 389 ? -31.345 -9.790 1.746 1.00 52.31 389 ARG A CA 1
ATOM 2992 C C . ARG A 1 389 ? -31.218 -9.090 3.116 1.00 52.31 389 ARG A C 1
ATOM 2994 O O . ARG A 1 389 ? -32.088 -9.281 3.952 1.00 52.31 389 ARG A O 1
ATOM 3001 N N . GLU A 1 390 ? -30.236 -8.210 3.319 1.00 52.59 390 GLU A N 1
ATOM 3002 C CA . GLU A 1 390 ? -30.280 -7.259 4.449 1.00 52.59 390 GLU A CA 1
ATOM 3003 C C . GLU A 1 390 ? -29.415 -5.996 4.217 1.00 52.59 390 GLU A C 1
ATOM 3005 O O . GLU A 1 390 ? -28.243 -6.067 3.848 1.00 52.59 390 GLU A O 1
ATOM 3010 N N . ASP A 1 391 ? -30.079 -4.847 4.383 1.00 46.56 391 ASP A N 1
ATOM 3011 C CA . ASP A 1 391 ? -29.650 -3.488 4.743 1.00 46.56 391 ASP A CA 1
ATOM 3012 C C . ASP A 1 391 ? -28.334 -2.886 4.200 1.00 46.56 391 ASP A C 1
ATOM 3014 O O . ASP A 1 391 ? -27.233 -3.139 4.680 1.00 46.56 391 ASP A O 1
ATOM 3018 N N . GLY A 1 392 ? -28.493 -1.956 3.246 1.00 45.97 392 GLY A N 1
ATOM 3019 C CA . GLY A 1 392 ? -28.024 -0.554 3.303 1.00 45.97 392 GLY A CA 1
ATOM 3020 C C . GLY A 1 392 ? -26.571 -0.187 3.655 1.00 45.97 392 GLY A C 1
ATOM 3021 O O . GLY A 1 392 ? -26.307 0.999 3.844 1.00 45.97 392 GLY A O 1
ATOM 3022 N N . ALA A 1 393 ? -25.637 -1.130 3.768 1.00 48.25 393 ALA A N 1
ATOM 3023 C CA . ALA A 1 393 ? -24.298 -0.860 4.293 1.00 48.25 393 ALA A CA 1
ATOM 3024 C C . ALA A 1 393 ? -23.400 -0.077 3.312 1.00 48.25 393 ALA A C 1
ATOM 3026 O O . ALA A 1 393 ? -23.449 -0.281 2.096 1.00 48.25 393 ALA A O 1
ATOM 3027 N N . SER A 1 394 ? -22.538 0.784 3.866 1.00 51.88 394 SER A N 1
ATOM 3028 C CA . SER A 1 394 ? -21.536 1.583 3.148 1.00 51.88 394 SER A CA 1
ATOM 3029 C C . SER A 1 394 ? -20.644 0.734 2.229 1.00 51.88 394 SER A C 1
ATOM 3031 O O . SER A 1 394 ? -20.459 -0.467 2.445 1.00 51.88 394 SER A O 1
ATOM 3033 N N . SER A 1 395 ? -20.088 1.359 1.180 1.00 56.44 395 SER A N 1
ATOM 3034 C CA . SER A 1 395 ? -19.237 0.700 0.182 1.00 56.44 395 SER A CA 1
ATOM 3035 C C . SER A 1 395 ? -18.034 0.027 0.855 1.00 56.44 395 SER A C 1
ATOM 3037 O O . SER A 1 395 ? -17.030 0.677 1.135 1.00 56.44 395 SER A O 1
ATOM 3039 N N . GLY A 1 396 ? -18.136 -1.278 1.118 1.00 77.38 396 GLY A N 1
ATOM 3040 C CA . GLY A 1 396 ? -17.166 -2.083 1.872 1.00 77.38 396 GLY A CA 1
ATOM 3041 C C . GLY A 1 396 ? -15.846 -2.355 1.147 1.00 77.38 396 GLY A C 1
ATOM 3042 O O . GLY A 1 396 ? -15.213 -3.381 1.393 1.00 77.38 396 GLY A O 1
ATOM 3043 N N . ARG A 1 397 ? -15.442 -1.475 0.226 1.00 90.62 397 ARG A N 1
ATOM 3044 C CA . ARG A 1 397 ? -14.171 -1.549 -0.492 1.00 90.62 397 ARG A CA 1
ATOM 3045 C C . ARG A 1 397 ? -13.058 -1.104 0.447 1.00 90.62 397 ARG A C 1
ATOM 3047 O O . ARG A 1 397 ? -13.134 -0.023 1.020 1.00 90.62 397 ARG A O 1
ATOM 3054 N N . THR A 1 398 ? -12.010 -1.915 0.571 1.00 94.75 398 THR A N 1
ATOM 3055 C CA . THR A 1 398 ? -10.827 -1.544 1.354 1.00 94.75 398 THR A CA 1
ATOM 3056 C C . THR A 1 398 ? -10.150 -0.339 0.691 1.00 94.75 398 THR A C 1
ATOM 3058 O O . THR A 1 398 ? -9.770 -0.437 -0.480 1.00 94.75 398 THR A O 1
ATOM 3061 N N . PRO A 1 399 ? -9.986 0.801 1.379 1.00 96.62 399 PRO A N 1
ATOM 3062 C CA . PRO A 1 399 ? -9.252 1.934 0.838 1.00 96.62 399 PRO A CA 1
ATOM 3063 C C . PRO A 1 399 ? -7.819 1.536 0.473 1.00 96.62 399 PRO A C 1
ATOM 3065 O O . PRO A 1 399 ? -7.142 0.832 1.227 1.00 96.62 399 PRO A O 1
ATOM 3068 N N . VAL A 1 400 ? -7.361 1.997 -0.691 1.00 98.19 400 VAL A N 1
ATOM 3069 C CA . VAL A 1 400 ? -6.007 1.756 -1.200 1.00 98.19 400 VAL A CA 1
ATOM 3070 C C . VAL A 1 400 ? -5.368 3.087 -1.563 1.00 98.19 400 VAL A C 1
ATOM 3072 O O . VAL A 1 400 ? -6.003 3.930 -2.201 1.00 98.19 400 VAL A O 1
ATOM 3075 N N . LEU A 1 401 ? -4.106 3.260 -1.182 1.00 98.62 401 LEU A N 1
ATOM 3076 C CA . LEU A 1 401 ? -3.278 4.387 -1.597 1.00 98.62 401 LEU A CA 1
ATOM 3077 C C . LEU A 1 401 ? -1.894 3.902 -2.015 1.00 98.62 401 LEU A C 1
ATOM 3079 O O . LEU A 1 401 ? -1.358 2.959 -1.430 1.00 98.62 401 LEU A O 1
ATOM 3083 N N . PHE A 1 402 ? -1.297 4.591 -2.982 1.00 98.69 402 PHE A N 1
ATOM 3084 C CA . PHE A 1 402 ? 0.126 4.492 -3.266 1.00 98.69 402 PHE A CA 1
ATOM 3085 C C . PHE A 1 402 ? 0.816 5.822 -2.967 1.00 98.69 402 PHE A C 1
ATOM 3087 O O . PHE A 1 402 ? 0.298 6.893 -3.291 1.00 98.69 402 PHE A O 1
ATOM 3094 N N . ILE A 1 403 ? 1.994 5.748 -2.351 1.00 98.44 403 ILE A N 1
ATOM 3095 C CA . ILE A 1 403 ? 2.850 6.897 -2.080 1.00 98.44 403 ILE A CA 1
ATOM 3096 C C . ILE A 1 403 ? 4.236 6.656 -2.667 1.00 98.44 403 ILE A C 1
ATOM 3098 O O . ILE A 1 403 ? 4.913 5.685 -2.326 1.00 98.44 403 ILE A O 1
ATOM 3102 N N . HIS A 1 404 ? 4.703 7.588 -3.492 1.00 98.06 404 HIS A N 1
ATOM 3103 C CA . HIS A 1 404 ? 6.122 7.675 -3.798 1.00 98.06 404 HIS A CA 1
ATOM 3104 C C . HIS A 1 404 ? 6.841 8.471 -2.711 1.00 98.06 404 HIS A C 1
ATOM 3106 O O . HIS A 1 404 ? 6.501 9.623 -2.443 1.00 98.06 404 HIS A O 1
ATOM 3112 N N . CYS A 1 405 ? 7.855 7.869 -2.098 1.00 97.06 405 CYS A N 1
ATOM 3113 C CA . CYS A 1 405 ? 8.818 8.572 -1.265 1.00 97.06 405 CYS A CA 1
ATOM 3114 C C . CYS A 1 405 ? 10.045 8.962 -2.096 1.00 97.06 405 CYS A C 1
ATOM 3116 O O . CYS A 1 405 ? 10.327 8.321 -3.115 1.00 97.06 405 CYS A O 1
ATOM 3118 N N . PRO A 1 406 ? 10.800 9.983 -1.679 1.00 95.44 406 PRO A N 1
ATOM 3119 C CA . PRO A 1 406 ? 11.999 10.364 -2.397 1.00 95.44 406 PRO A CA 1
ATOM 3120 C C . PRO A 1 406 ? 13.190 9.473 -1.985 1.00 95.44 406 PRO A C 1
ATOM 3122 O O . PRO A 1 406 ? 13.034 8.512 -1.219 1.00 95.44 406 PRO A O 1
ATOM 3125 N N . ASP A 1 407 ? 14.378 9.782 -2.503 1.00 93.25 407 ASP A N 1
ATOM 3126 C CA . ASP A 1 407 ? 15.613 9.075 -2.159 1.00 93.25 407 ASP A CA 1
ATOM 3127 C C . ASP A 1 407 ? 16.004 9.281 -0.687 1.00 93.25 407 ASP A C 1
ATOM 3129 O O . ASP A 1 407 ? 15.579 10.229 -0.019 1.00 93.25 407 ASP A O 1
ATOM 3133 N N . VAL A 1 408 ? 16.844 8.383 -0.160 1.00 91.56 408 VAL A N 1
ATOM 3134 C CA . VAL A 1 408 ? 17.273 8.444 1.245 1.00 91.56 408 VAL A CA 1
ATOM 3135 C C . VAL A 1 408 ? 17.945 9.784 1.542 1.00 91.56 408 VAL A C 1
ATOM 3137 O O . VAL A 1 408 ? 19.004 10.102 1.004 1.00 91.56 408 VAL A O 1
ATOM 3140 N N . GLY A 1 409 ? 17.343 10.546 2.456 1.00 87.25 409 GLY A N 1
ATOM 3141 C CA . GLY A 1 409 ? 17.901 11.804 2.947 1.00 87.25 409 GLY A CA 1
ATOM 3142 C C . GLY A 1 409 ? 17.693 12.998 2.018 1.00 87.25 409 GLY A C 1
ATOM 3143 O O . GLY A 1 409 ? 18.279 14.044 2.281 1.00 87.25 409 GLY A O 1
ATOM 3144 N N . GLN A 1 410 ? 16.898 12.873 0.949 1.00 88.25 410 GLN A N 1
ATOM 3145 C CA . GLN A 1 410 ? 16.712 13.943 -0.030 1.00 88.25 410 GLN A CA 1
ATOM 3146 C C . GLN A 1 410 ? 15.266 14.020 -0.523 1.00 88.25 410 GLN A C 1
ATOM 3148 O O . GLN A 1 410 ? 14.831 13.089 -1.180 1.00 88.25 410 GLN A O 1
ATOM 3153 N N . PRO A 1 411 ? 14.520 15.118 -0.299 1.00 90.94 411 PRO A N 1
ATOM 3154 C CA . PRO A 1 411 ? 14.778 16.168 0.689 1.00 90.94 411 PRO A CA 1
ATOM 3155 C C . PRO A 1 411 ? 14.371 15.746 2.110 1.00 90.94 411 PRO A C 1
ATOM 3157 O O . PRO A 1 411 ? 14.650 16.462 3.067 1.00 90.94 411 PRO A O 1
ATOM 3160 N N . GLN A 1 412 ? 13.687 14.608 2.256 1.00 92.62 412 GLN A N 1
ATOM 3161 C CA . GLN A 1 412 ? 13.255 14.062 3.538 1.00 92.62 412 GLN A CA 1
ATOM 3162 C C . GLN A 1 412 ? 14.144 12.882 3.951 1.00 92.62 412 GLN A C 1
ATOM 3164 O O . GLN A 1 412 ? 14.528 12.040 3.139 1.00 92.62 412 GLN A O 1
ATOM 3169 N N . SER A 1 413 ? 14.444 12.786 5.243 1.00 93.62 413 SER A N 1
ATOM 3170 C CA . SER A 1 413 ? 15.012 11.570 5.832 1.00 93.62 413 SER A CA 1
ATOM 3171 C C . SER A 1 413 ? 13.989 10.431 5.842 1.00 93.62 413 SER A C 1
ATOM 3173 O O . SER A 1 413 ? 12.780 10.668 5.882 1.00 93.62 413 SER A O 1
ATOM 3175 N N . SER A 1 414 ? 14.453 9.179 5.894 1.00 95.12 414 SER A N 1
ATOM 3176 C CA . SER A 1 414 ? 13.555 8.021 6.019 1.00 95.12 414 SER A CA 1
ATOM 3177 C C . SER A 1 414 ? 12.655 8.115 7.253 1.00 95.12 414 SER A C 1
ATOM 3179 O O . SER A 1 414 ? 11.491 7.759 7.159 1.00 95.12 414 SER A O 1
ATOM 3181 N N . ALA A 1 415 ? 13.141 8.674 8.368 1.00 94.50 415 ALA A N 1
ATOM 3182 C CA . ALA A 1 415 ? 12.335 8.894 9.570 1.00 94.50 415 ALA A CA 1
ATOM 3183 C C . ALA A 1 415 ? 11.194 9.906 9.349 1.00 94.50 415 ALA A C 1
ATOM 3185 O O . ALA A 1 415 ? 10.083 9.696 9.833 1.00 94.50 415 ALA A O 1
ATOM 3186 N N . GLN A 1 416 ? 11.438 10.976 8.584 1.00 93.94 416 GLN A N 1
ATOM 3187 C CA . GLN A 1 416 ? 10.384 11.923 8.202 1.00 93.94 416 GLN A CA 1
ATOM 3188 C C . GLN A 1 416 ? 9.352 11.266 7.283 1.00 93.94 416 GLN A C 1
ATOM 3190 O O . GLN A 1 416 ? 8.155 11.452 7.491 1.00 93.94 416 GLN A O 1
ATOM 3195 N N . VAL A 1 417 ? 9.793 10.453 6.316 1.00 96.00 417 VAL A N 1
ATOM 3196 C CA . VAL A 1 417 ? 8.876 9.675 5.468 1.00 96.00 417 VAL A CA 1
ATOM 3197 C C . VAL A 1 417 ? 8.054 8.709 6.328 1.00 96.00 417 VAL A C 1
ATOM 3199 O O . VAL A 1 417 ? 6.834 8.707 6.222 1.00 96.00 417 VAL A O 1
ATOM 3202 N N . THR A 1 418 ? 8.677 7.955 7.239 1.00 96.75 418 THR A N 1
ATOM 3203 C CA . THR A 1 418 ? 7.985 7.078 8.201 1.00 96.75 418 THR A CA 1
ATOM 3204 C C . THR A 1 418 ? 6.914 7.829 8.993 1.00 96.75 418 THR A C 1
ATOM 3206 O O . THR A 1 418 ? 5.803 7.322 9.145 1.00 96.75 418 THR A O 1
ATOM 3209 N N . ALA A 1 419 ? 7.215 9.039 9.476 1.00 94.88 419 ALA A N 1
ATOM 3210 C CA . ALA A 1 419 ? 6.248 9.863 10.197 1.00 94.88 419 ALA A CA 1
ATOM 3211 C C . ALA A 1 419 ? 5.046 10.241 9.314 1.00 94.88 419 ALA A C 1
ATOM 3213 O O . ALA A 1 419 ? 3.909 10.084 9.751 1.00 94.88 419 ALA A O 1
ATOM 3214 N N . VAL A 1 420 ? 5.280 10.639 8.057 1.00 95.94 420 VAL A N 1
ATOM 3215 C CA . VAL A 1 420 ? 4.198 10.920 7.095 1.00 95.94 420 VAL A CA 1
ATOM 3216 C C . VAL A 1 420 ? 3.338 9.684 6.850 1.00 95.94 420 VAL A C 1
ATOM 3218 O O . VAL A 1 420 ? 2.118 9.768 6.921 1.00 95.94 420 VAL A O 1
ATOM 3221 N N . LEU A 1 421 ? 3.951 8.522 6.606 1.00 97.88 421 LEU A N 1
ATOM 3222 C CA . LEU A 1 421 ? 3.220 7.272 6.375 1.00 97.88 421 LEU A CA 1
ATOM 3223 C C . LEU A 1 421 ? 2.348 6.895 7.583 1.00 97.88 421 LEU A C 1
ATOM 3225 O O . LEU A 1 421 ? 1.201 6.485 7.417 1.00 97.88 421 LEU A O 1
ATOM 3229 N N . ARG A 1 422 ? 2.866 7.082 8.802 1.00 97.25 422 ARG A N 1
ATOM 3230 C CA . ARG A 1 422 ? 2.114 6.874 10.046 1.00 97.25 422 ARG A CA 1
ATOM 3231 C C . ARG A 1 422 ? 0.889 7.787 10.131 1.00 97.25 422 ARG A C 1
ATOM 3233 O O . ARG A 1 422 ? -0.186 7.329 10.511 1.00 97.25 422 ARG A O 1
ATOM 3240 N N . ASP A 1 423 ? 1.049 9.058 9.782 1.00 95.88 423 ASP A N 1
ATOM 3241 C CA . ASP A 1 423 ? -0.022 10.049 9.874 1.00 95.88 423 ASP A CA 1
ATOM 3242 C C . ASP A 1 423 ? -1.067 9.864 8.758 1.00 95.88 423 ASP A C 1
ATOM 3244 O O . ASP A 1 423 ? -2.259 10.022 9.012 1.00 95.88 423 ASP A O 1
ATOM 3248 N N . VAL A 1 424 ? -0.657 9.393 7.572 1.00 97.25 424 VAL A N 1
ATOM 3249 C CA . VAL A 1 424 ? -1.567 8.920 6.512 1.00 97.25 424 VAL A CA 1
ATOM 3250 C C . VAL A 1 424 ? -2.422 7.755 7.009 1.00 97.25 424 VAL A C 1
ATOM 3252 O O . VAL A 1 424 ? -3.644 7.795 6.875 1.00 97.25 424 VAL A O 1
ATOM 3255 N N . VAL A 1 425 ? -1.806 6.728 7.608 1.00 98.06 425 VAL A N 1
ATOM 3256 C CA . VAL A 1 425 ? -2.543 5.575 8.153 1.00 98.06 425 VAL A CA 1
ATOM 3257 C C . VAL A 1 425 ? -3.534 6.022 9.225 1.00 98.06 425 VAL A C 1
ATOM 3259 O O . VAL A 1 425 ? -4.688 5.593 9.184 1.00 98.06 425 VAL A O 1
ATOM 3262 N N . ARG A 1 426 ? -3.111 6.904 10.145 1.00 96.62 426 ARG A N 1
ATOM 3263 C CA . ARG A 1 426 ? -3.997 7.494 11.158 1.00 96.62 426 ARG A CA 1
ATOM 3264 C C . ARG A 1 426 ? -5.207 8.149 10.498 1.00 96.62 426 ARG A C 1
ATOM 3266 O O . ARG A 1 426 ? -6.333 7.758 10.787 1.00 96.62 426 ARG A O 1
ATOM 3273 N N . TRP A 1 427 ? -4.965 9.093 9.588 1.00 96.00 427 TRP A N 1
ATOM 3274 C CA . TRP A 1 427 ? -6.016 9.882 8.956 1.00 96.00 427 TRP A CA 1
ATOM 3275 C C . TRP A 1 427 ? -7.021 8.996 8.216 1.00 96.00 427 TRP A C 1
ATOM 3277 O O . TRP A 1 427 ? -8.219 9.109 8.452 1.00 96.00 427 TRP A O 1
ATOM 3287 N N . VAL A 1 428 ? -6.556 8.055 7.386 1.00 96.25 428 VAL A N 1
ATOM 3288 C CA . VAL A 1 428 ? -7.449 7.158 6.628 1.00 96.25 428 VAL A CA 1
ATOM 3289 C C . VAL A 1 428 ? -8.271 6.267 7.565 1.00 96.25 428 VAL A C 1
ATOM 3291 O O . VAL A 1 428 ? -9.476 6.089 7.373 1.00 96.25 428 VAL A O 1
ATOM 3294 N N . CYS A 1 429 ? -7.651 5.730 8.617 1.00 94.81 429 CYS A N 1
ATOM 3295 C CA . CYS A 1 429 ? -8.351 4.886 9.581 1.00 94.81 429 CYS A CA 1
ATOM 3296 C C . CYS A 1 429 ? -9.324 5.675 10.473 1.00 94.81 429 CYS A C 1
ATOM 3298 O O . CYS A 1 429 ? -10.242 5.087 11.034 1.00 94.81 429 CYS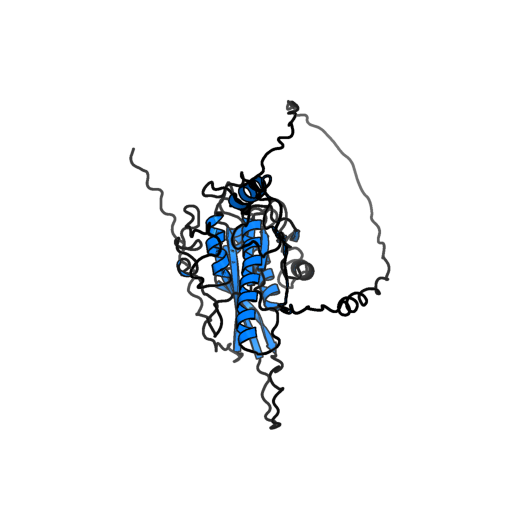 A O 1
ATOM 3300 N N . GLU A 1 430 ? -9.176 6.991 10.609 1.00 93.19 430 GLU A N 1
ATOM 3301 C CA . GLU A 1 430 ? -10.147 7.834 11.315 1.00 93.19 430 GLU A CA 1
ATOM 3302 C C . GLU A 1 430 ? -11.415 8.105 10.498 1.00 93.19 430 GLU A C 1
ATOM 3304 O O . GLU A 1 430 ? -12.471 8.301 11.110 1.00 93.19 430 GLU A O 1
ATOM 3309 N N . GLN A 1 431 ? -11.308 8.110 9.162 1.00 88.19 431 GLN A N 1
ATOM 3310 C CA . GLN A 1 431 ? -12.431 8.339 8.240 1.00 88.19 431 GLN A CA 1
ATOM 3311 C C . GLN A 1 431 ? -13.275 7.083 7.965 1.00 88.19 431 GLN A C 1
ATOM 3313 O O . GLN A 1 431 ? -14.389 7.210 7.461 1.00 88.19 431 GLN A O 1
ATOM 3318 N N . SER A 1 432 ? -12.728 5.890 8.227 1.00 78.94 432 SER A N 1
ATOM 3319 C CA . SER A 1 432 ? -13.356 4.593 7.908 1.00 78.94 432 SER A CA 1
ATOM 3320 C C . SER A 1 432 ? -14.319 4.066 8.961 1.00 78.94 432 SER A C 1
ATOM 3322 O O . SER A 1 432 ? -14.198 4.453 10.150 1.00 78.94 432 SER A O 1
#

Sequence (432 aa):
MAPTTLPQRPSTPPPPPVADPATVDAVDEQGNRILYKYALVTGFSQFAHLDPNPSWLAVKPLHNVVLDLGVRSVLDEEERGGDQRGEERGKKQVRTKVLIQCIQVPVAWRAVLDLVPRLHTPGLPSAPSPFAEPWLDPKGEQSGWGGDGRSFPLGYSHLRLPPLGGKAHRWDFVLHVGTGRNGAIALENLAHKDGYRAQSLDVRKESPPAIVVAHPKVPTDEVQAQNRHVGQNEDGMVDSEKASRALPSAHWSLTSLLHTMLRGLLNLFHPARLVPTPASAPAPAPSTNEKSPASSSPFFFAPLASDQEDRGFGQAYEPFAREEHTLLNLDALQACLLQPNSDSSPGAHGPIRQSHDPGRYLCDFIYYTSLAESRRACEAEADKRQEAREDGASSGRTPVLFIHCPDVGQPQSSAQVTAVLRDVVRWVCEQS

InterPro domains:
  IPR016125 Peptidase C15, pyroglutamyl peptidase I-like [PTHR23402] (352-430)
  IPR036440 Peptidase C15, pyroglutamyl peptidase I-like superfamily [G3DSA:3.40.630.20] (36-240)
  IPR036440 Peptidase C15, pyroglutamyl peptidase I-like superfamily [G3DSA:3.40.630.20] (304-432)
  IPR036440 Peptidase C15, pyroglutamyl peptidase I-like superfamily [SSF53182] (38-429)